Protein AF-0000000086183178 (afdb_homodimer)

Structure (mmCIF, N/CA/C/O backbone):
data_AF-0000000086183178-model_v1
#
loop_
_entity.id
_entity.type
_entity.pdbx_description
1 polymer 'Uncharacterized protein'
#
loop_
_atom_site.group_PDB
_atom_site.id
_atom_site.type_symbol
_atom_site.label_atom_id
_atom_site.label_alt_id
_atom_site.label_comp_id
_atom_site.label_asym_id
_atom_site.label_entity_id
_atom_site.label_seq_id
_atom_site.pdbx_PDB_ins_code
_atom_site.Cartn_x
_atom_site.Cartn_y
_atom_site.Cartn_z
_atom_site.occupancy
_atom_site.B_iso_or_equiv
_atom_site.auth_seq_id
_atom_site.auth_comp_id
_atom_site.auth_asym_id
_atom_site.auth_atom_id
_atom_site.pdbx_PDB_model_num
ATOM 1 N N . MET A 1 1 ? -7.801 39.969 11.367 1 54.12 1 MET A N 1
ATOM 2 C CA . MET A 1 1 ? -7.805 38.938 10.328 1 54.12 1 MET A CA 1
ATOM 3 C C . MET A 1 1 ? -7.383 37.594 10.891 1 54.12 1 MET A C 1
ATOM 5 O O . MET A 1 1 ? -6.551 37.5 11.797 1 54.12 1 MET A O 1
ATOM 9 N N . SER A 1 2 ? -8.133 36.469 10.703 1 76.56 2 SER A N 1
ATOM 10 C CA . SER A 1 2 ? -8.039 35.25 11.477 1 76.56 2 SER A CA 1
ATOM 11 C C . SER A 1 2 ? -6.77 34.469 11.133 1 76.56 2 SER A C 1
ATOM 13 O O . SER A 1 2 ? -6.254 34.562 10.023 1 76.56 2 SER A O 1
ATOM 15 N N . SER A 1 3 ? -5.996 33.969 12.078 1 89.44 3 SER A N 1
ATOM 16 C CA . SER A 1 3 ? -4.77 33.188 11.93 1 89.44 3 SER A CA 1
ATOM 17 C C . SER A 1 3 ? -5.043 31.844 11.234 1 89.44 3 SER A C 1
ATOM 19 O O . SER A 1 3 ? -6.184 31.391 11.195 1 89.44 3 SER A O 1
ATOM 21 N N . PHE A 1 4 ? -4.09 31.453 10.43 1 92.75 4 PHE A N 1
ATOM 22 C CA . PHE A 1 4 ? -4.102 30.125 9.828 1 92.75 4 PHE A CA 1
ATOM 23 C C . PHE A 1 4 ? -3.084 29.219 10.5 1 92.75 4 PHE A C 1
ATOM 25 O O . PHE A 1 4 ? -1.886 29.5 10.5 1 92.75 4 PHE A O 1
ATOM 32 N N . THR A 1 5 ? -3.555 28.078 11.102 1 95.81 5 THR A N 1
ATOM 33 C CA . THR A 1 5 ? -2.686 27.25 11.93 1 95.81 5 THR A CA 1
ATOM 34 C C . THR A 1 5 ? -2.422 25.906 11.266 1 95.81 5 THR A C 1
ATOM 36 O O . THR A 1 5 ? -3.359 25.188 10.906 1 95.81 5 THR A O 1
ATOM 39 N N . TYR A 1 6 ? -1.116 25.609 11.102 1 96.19 6 TYR A N 1
ATOM 40 C CA . TYR A 1 6 ? -0.66 24.328 10.578 1 96.19 6 TYR A CA 1
ATOM 41 C C . TYR A 1 6 ? -0.167 23.422 11.703 1 96.19 6 TYR A C 1
ATOM 43 O O . TYR A 1 6 ? 0.442 23.891 12.664 1 96.19 6 TYR A O 1
ATOM 51 N N . LEU A 1 7 ? -0.46 22.156 11.602 1 97.88 7 LEU A N 1
ATOM 52 C CA . LEU A 1 7 ? 0.25 21.141 12.375 1 97.88 7 LEU A CA 1
ATOM 53 C C . LEU A 1 7 ? 1.162 20.312 11.477 1 97.88 7 LEU A C 1
ATOM 55 O O . LEU A 1 7 ? 0.701 19.719 10.5 1 97.88 7 LEU A O 1
ATOM 59 N N . VAL A 1 8 ? 2.473 20.312 11.758 1 98.19 8 VAL A N 1
ATOM 60 C CA . VAL A 1 8 ? 3.465 19.547 11.023 1 98.19 8 VAL A CA 1
ATOM 61 C C . VAL A 1 8 ? 4.027 18.438 11.922 1 98.19 8 VAL A C 1
ATOM 63 O O . VAL A 1 8 ? 4.621 18.719 12.961 1 98.19 8 VAL A O 1
ATOM 66 N N . THR A 1 9 ? 3.826 17.203 11.547 1 98.5 9 THR A N 1
ATOM 67 C CA . THR A 1 9 ? 4.422 16.125 12.328 1 98.5 9 THR A CA 1
ATOM 68 C C . THR A 1 9 ? 5.863 15.875 11.883 1 98.5 9 THR A C 1
ATOM 70 O O . THR A 1 9 ? 6.207 16.094 10.719 1 98.5 9 THR A O 1
ATOM 73 N N . GLY A 1 10 ? 6.691 15.328 12.852 1 97.5 10 GLY A N 1
ATOM 74 C CA . GLY A 1 10 ? 8.094 15.094 12.523 1 97.5 10 GLY A CA 1
ATOM 75 C C . GLY A 1 10 ? 8.836 16.359 12.141 1 97.5 10 GLY A C 1
ATOM 76 O O . GLY A 1 10 ? 9.508 16.406 11.109 1 97.5 10 GLY A O 1
ATOM 77 N N . ALA A 1 11 ? 8.797 17.391 12.961 1 97.75 11 ALA A N 1
ATOM 78 C CA . ALA A 1 11 ? 9.227 18.719 12.562 1 97.75 11 ALA A CA 1
ATOM 79 C C . ALA A 1 11 ? 10.609 19.047 13.117 1 97.75 11 ALA A C 1
ATOM 81 O O . ALA A 1 11 ? 11.125 20.141 12.922 1 97.75 11 ALA A O 1
ATOM 82 N N . SER A 1 12 ? 11.305 18.109 13.75 1 96.31 12 SER A N 1
ATOM 83 C CA . SER A 1 12 ? 12.539 18.422 14.469 1 96.31 12 SER A CA 1
ATOM 84 C C . SER A 1 12 ? 13.719 18.578 13.516 1 96.31 12 SER A C 1
ATOM 86 O O . SER A 1 12 ? 14.734 19.172 13.867 1 96.31 12 SER A O 1
ATOM 88 N N . ARG A 1 13 ? 13.648 17.969 12.359 1 92.06 13 ARG A N 1
ATOM 89 C CA . ARG A 1 13 ? 14.734 18.016 11.391 1 92.06 13 ARG A CA 1
ATOM 90 C C . ARG A 1 13 ? 14.219 17.781 9.969 1 92.06 13 ARG A C 1
ATOM 92 O O . ARG A 1 13 ? 13.016 17.609 9.766 1 92.06 13 ARG A O 1
ATOM 99 N N . GLY A 1 14 ? 15.07 17.984 9.078 1 91.88 14 GLY A N 1
ATOM 100 C CA . GLY A 1 14 ? 14.781 17.609 7.707 1 91.88 14 GLY A CA 1
ATOM 101 C C . GLY A 1 14 ? 13.656 18.406 7.09 1 91.88 14 GLY A C 1
ATOM 102 O O . GLY A 1 14 ? 13.602 19.625 7.246 1 91.88 14 GLY A O 1
ATOM 103 N N . LEU A 1 15 ? 12.797 17.688 6.363 1 93.06 15 LEU A N 1
ATOM 104 C CA . LEU A 1 15 ? 11.695 18.312 5.637 1 93.06 15 LEU A CA 1
ATOM 105 C C . LEU A 1 15 ? 10.734 19 6.594 1 93.06 15 LEU A C 1
ATOM 107 O O . LEU A 1 15 ? 10.289 20.125 6.328 1 93.06 15 LEU A O 1
ATOM 111 N N . GLY A 1 16 ? 10.453 18.328 7.766 1 95.69 16 GLY A N 1
ATOM 112 C CA . GLY A 1 16 ? 9.516 18.906 8.719 1 95.69 16 GLY A CA 1
ATOM 113 C C . GLY A 1 16 ? 9.953 20.25 9.258 1 95.69 16 GLY A C 1
ATOM 114 O O . GLY A 1 16 ? 9.148 21.172 9.344 1 95.69 16 GLY A O 1
ATOM 115 N N . LEU A 1 17 ? 11.203 20.297 9.586 1 96.38 17 LEU A N 1
ATOM 116 C CA . LEU A 1 17 ? 11.758 21.562 10.031 1 96.38 17 LEU A CA 1
ATOM 117 C C . LEU A 1 17 ? 11.719 22.594 8.906 1 96.38 17 LEU A C 1
ATOM 119 O O . LEU A 1 17 ? 11.375 23.766 9.133 1 96.38 17 LEU A O 1
ATOM 123 N N . GLY A 1 18 ? 12.047 22.156 7.719 1 95.06 18 GLY A N 1
ATOM 124 C CA . GLY A 1 18 ? 11.984 23.016 6.555 1 95.06 18 GLY A CA 1
ATOM 125 C C . GLY A 1 18 ? 10.594 23.562 6.281 1 95.06 18 GLY A C 1
ATOM 126 O O . GLY A 1 18 ? 10.43 24.75 6.027 1 95.06 18 GLY A O 1
ATOM 127 N N . TYR A 1 19 ? 9.57 22.703 6.352 1 95.69 19 TYR A N 1
ATOM 128 C CA . TYR A 1 19 ? 8.195 23.141 6.172 1 95.69 19 TYR A CA 1
ATOM 129 C C . TYR A 1 19 ? 7.797 24.156 7.238 1 95.69 19 TYR A C 1
ATOM 131 O O . TYR A 1 19 ? 7.18 25.188 6.934 1 95.69 19 TYR A O 1
ATOM 139 N N . THR A 1 20 ? 8.164 23.828 8.453 1 98.06 20 THR A N 1
ATOM 140 C CA . THR A 1 20 ? 7.855 24.734 9.547 1 98.06 20 THR A CA 1
ATOM 141 C C . THR A 1 20 ? 8.445 26.125 9.289 1 98.06 20 THR A C 1
ATOM 143 O O . THR A 1 20 ? 7.742 27.125 9.383 1 98.06 20 THR A O 1
ATOM 146 N N . ARG A 1 21 ? 9.68 26.172 8.898 1 97.81 21 ARG A N 1
ATOM 147 C CA . ARG A 1 21 ? 10.375 27.422 8.625 1 97.81 21 ARG A CA 1
ATOM 148 C C . ARG A 1 21 ? 9.719 28.172 7.469 1 97.81 21 ARG A C 1
ATOM 150 O O . ARG A 1 21 ? 9.422 29.375 7.578 1 97.81 21 ARG A O 1
ATOM 157 N N . GLN A 1 22 ? 9.5 27.484 6.371 1 97.06 22 GLN A N 1
ATOM 158 C CA . GLN A 1 22 ? 8.945 28.109 5.176 1 97.06 22 GLN A CA 1
ATOM 159 C C . GLN A 1 22 ? 7.531 28.609 5.43 1 97.06 22 GLN A C 1
ATOM 161 O O . GLN A 1 22 ? 7.152 29.688 4.941 1 97.06 22 GLN A O 1
ATOM 166 N N . LEU A 1 23 ? 6.727 27.891 6.195 1 97.25 23 LEU A N 1
ATOM 167 C CA . LEU A 1 23 ? 5.363 28.297 6.504 1 97.25 23 LEU A CA 1
ATOM 168 C C . LEU A 1 23 ? 5.355 29.547 7.383 1 97.25 23 LEU A C 1
ATOM 170 O O . LEU A 1 23 ? 4.605 30.5 7.125 1 97.25 23 LEU A O 1
ATOM 174 N N . LEU A 1 24 ? 6.18 29.594 8.375 1 97.88 24 LEU A N 1
ATOM 175 C CA . LEU A 1 24 ? 6.27 30.781 9.234 1 97.88 24 LEU A CA 1
ATOM 176 C C . LEU A 1 24 ? 6.691 32 8.43 1 97.88 24 LEU A C 1
ATOM 178 O O . LEU A 1 24 ? 6.23 33.125 8.695 1 97.88 24 LEU A O 1
ATOM 182 N N . HIS A 1 25 ? 7.469 31.797 7.387 1 96.88 25 HIS A N 1
ATOM 183 C CA . HIS A 1 25 ? 7.969 32.906 6.562 1 96.88 25 HIS A CA 1
ATOM 184 C C . HIS A 1 25 ? 6.93 33.344 5.535 1 96.88 25 HIS A C 1
ATOM 186 O O . HIS A 1 25 ? 7.023 34.406 4.973 1 96.88 25 HIS A O 1
ATOM 192 N N . SER A 1 26 ? 6.004 32.5 5.312 1 95.81 26 SER A N 1
ATOM 193 C CA . SER A 1 26 ? 5.043 32.75 4.25 1 95.81 26 SER A CA 1
ATOM 194 C C . SER A 1 26 ? 4.078 33.875 4.633 1 95.81 26 SER A C 1
ATOM 196 O O . SER A 1 26 ? 3.393 34.438 3.775 1 95.81 26 SER A O 1
ATOM 198 N N . GLY A 1 27 ? 3.936 34.156 5.953 1 95 27 GLY A N 1
ATOM 199 C CA . GLY A 1 27 ? 3.053 35.25 6.387 1 95 27 GLY A CA 1
ATOM 200 C C . GLY A 1 27 ? 3.045 35.438 7.891 1 95 27 GLY A C 1
ATOM 201 O O . GLY A 1 27 ? 3.219 34.469 8.648 1 95 27 GLY A O 1
ATOM 202 N N . ASP A 1 28 ? 2.59 36.625 8.328 1 93.25 28 ASP A N 1
ATOM 203 C CA . ASP A 1 28 ? 2.635 37 9.742 1 93.25 28 ASP A CA 1
ATOM 204 C C . ASP A 1 28 ? 1.465 36.375 10.508 1 93.25 28 ASP A C 1
ATOM 206 O O . ASP A 1 28 ? 1.49 36.312 11.734 1 93.25 28 ASP A O 1
ATOM 210 N N . ARG A 1 29 ? 0.507 35.969 9.828 1 92.88 29 ARG A N 1
ATOM 211 C CA . ARG A 1 29 ? -0.675 35.438 10.484 1 92.88 29 ARG A CA 1
ATOM 212 C C . ARG A 1 29 ? -0.635 33.906 10.5 1 92.88 29 ARG A C 1
ATOM 214 O O . ARG A 1 29 ? -1.576 33.25 10.961 1 92.88 29 ARG A O 1
ATOM 221 N N . VAL A 1 30 ? 0.461 33.375 9.977 1 95.25 30 VAL A N 1
ATOM 222 C CA . VAL A 1 30 ? 0.621 31.938 9.945 1 95.25 30 VAL A CA 1
ATOM 223 C C . VAL A 1 30 ? 1.17 31.438 11.281 1 95.25 30 VAL A C 1
ATOM 225 O O . VAL A 1 30 ? 2.115 32.031 11.82 1 95.25 30 VAL A O 1
ATOM 228 N N . ARG A 1 31 ? 0.531 30.406 11.812 1 96.94 31 ARG A N 1
ATOM 229 C CA . ARG A 1 31 ? 0.972 29.734 13.023 1 96.94 31 ARG A CA 1
ATOM 230 C C . ARG A 1 31 ? 1.241 28.25 12.766 1 96.94 31 ARG A C 1
ATOM 232 O O . ARG A 1 31 ? 0.589 27.641 11.914 1 96.94 31 ARG A O 1
ATOM 239 N N . VAL A 1 32 ? 2.256 27.734 13.508 1 98.12 32 VAL A N 1
ATOM 240 C CA . VAL A 1 32 ? 2.625 26.344 13.281 1 98.12 32 VAL A CA 1
ATOM 241 C C . VAL A 1 32 ? 2.713 25.609 14.617 1 98.12 32 VAL A C 1
ATOM 243 O O . VAL A 1 32 ? 3.326 26.109 15.57 1 98.12 32 VAL A O 1
ATOM 246 N N . VAL A 1 33 ? 1.974 24.531 14.711 1 98.44 33 VAL A N 1
ATOM 247 C CA . VAL A 1 33 ? 2.225 23.516 15.719 1 98.44 33 VAL A CA 1
ATOM 248 C C . VAL A 1 33 ? 3.205 22.484 15.18 1 98.44 33 VAL A C 1
ATOM 250 O O . VAL A 1 33 ? 2.896 21.766 14.219 1 98.44 33 VAL A O 1
ATOM 253 N N . ALA A 1 34 ? 4.398 22.422 15.789 1 98.81 34 ALA A N 1
ATOM 254 C CA . ALA A 1 34 ? 5.453 21.516 15.328 1 98.81 34 ALA A CA 1
ATOM 255 C C . ALA A 1 34 ? 5.559 20.297 16.234 1 98.81 34 ALA A C 1
ATOM 257 O O . ALA A 1 34 ? 6.008 20.391 17.375 1 98.81 34 ALA A O 1
ATOM 258 N N . GLY A 1 35 ? 5.156 19.109 15.703 1 98.69 35 GLY A N 1
ATOM 259 C CA . GLY A 1 35 ? 5.234 17.875 16.469 1 98.69 35 GLY A CA 1
ATOM 260 C C . GLY A 1 35 ? 6.613 17.25 16.438 1 98.69 35 GLY A C 1
ATOM 261 O O . GLY A 1 35 ? 7.215 17.094 15.375 1 98.69 35 GLY A O 1
ATOM 262 N N . ALA A 1 36 ? 7.105 16.875 17.547 1 98.12 36 ALA A N 1
ATOM 263 C CA . ALA A 1 36 ? 8.391 16.203 17.703 1 98.12 36 ALA A CA 1
ATOM 264 C C . ALA A 1 36 ? 8.336 15.164 18.828 1 98.12 36 ALA A C 1
ATOM 266 O O . ALA A 1 36 ? 7.699 15.391 19.859 1 98.12 36 ALA A O 1
ATOM 267 N N . ARG A 1 37 ? 9.047 14.062 18.641 1 96.5 37 ARG A N 1
ATOM 268 C CA . ARG A 1 37 ? 9.055 13 19.656 1 96.5 37 ARG A CA 1
ATOM 269 C C . ARG A 1 37 ? 9.734 13.469 20.938 1 96.5 37 ARG A C 1
ATOM 271 O O . ARG A 1 37 ? 9.297 13.133 22.031 1 96.5 37 ARG A O 1
ATOM 278 N N . ASN A 1 38 ? 10.781 14.203 20.641 1 96.25 38 ASN A N 1
ATOM 279 C CA . ASN A 1 38 ? 11.57 14.727 21.75 1 96.25 38 ASN A CA 1
ATOM 280 C C . ASN A 1 38 ? 11.82 16.219 21.609 1 96.25 38 ASN A C 1
ATOM 282 O O . ASN A 1 38 ? 12.898 16.641 21.203 1 96.25 38 ASN A O 1
ATOM 286 N N . PRO A 1 39 ? 10.891 17.016 22.094 1 96.75 39 PRO A N 1
ATOM 287 C CA . PRO A 1 39 ? 11 18.469 21.938 1 96.75 39 PRO A CA 1
ATOM 288 C C . PRO A 1 39 ? 12.281 19.031 22.547 1 96.75 39 PRO A C 1
ATOM 290 O O . PRO A 1 39 ? 12.906 19.922 21.969 1 96.75 39 PRO A O 1
ATOM 293 N N . SER A 1 40 ? 12.703 18.5 23.656 1 94.88 40 SER A N 1
ATOM 294 C CA . SER A 1 40 ? 13.844 19.047 24.391 1 94.88 40 SER A CA 1
ATOM 295 C C . SER A 1 40 ? 15.141 18.859 23.609 1 94.88 40 SER A C 1
ATOM 297 O O . SER A 1 40 ? 16.094 19.641 23.781 1 94.88 40 SER A O 1
ATOM 299 N N . SER A 1 41 ? 15.172 17.906 22.688 1 94.88 41 SER A N 1
ATOM 300 C CA . SER A 1 41 ? 16.391 17.625 21.938 1 94.88 41 SER A CA 1
ATOM 301 C C . SER A 1 41 ? 16.312 18.203 20.516 1 94.88 41 SER A C 1
ATOM 303 O O . SER A 1 41 ? 17.203 17.969 19.703 1 94.88 41 SER A O 1
ATOM 305 N N . ALA A 1 42 ? 15.25 18.938 20.281 1 96.69 42 ALA A N 1
ATOM 306 C CA . ALA A 1 42 ? 15.078 19.531 18.953 1 96.69 42 ALA A CA 1
ATOM 307 C C . ALA A 1 42 ? 15.656 20.953 18.922 1 96.69 42 ALA A C 1
ATOM 309 O O . ALA A 1 42 ? 14.914 21.922 18.781 1 96.69 42 ALA A O 1
ATOM 310 N N . ASP A 1 43 ? 16.938 21.047 18.828 1 96.94 43 ASP A N 1
ATOM 311 C CA . ASP A 1 43 ? 17.641 22.312 19 1 96.94 43 ASP A CA 1
ATOM 312 C C . ASP A 1 43 ? 17.266 23.297 17.906 1 96.94 43 ASP A C 1
ATOM 314 O O . ASP A 1 43 ? 17 24.469 18.172 1 96.94 43 ASP A O 1
ATOM 318 N N . ASP A 1 44 ? 17.266 22.844 16.703 1 97.06 44 ASP A N 1
ATOM 319 C CA . ASP A 1 44 ? 16.953 23.719 15.578 1 97.06 44 ASP A CA 1
ATOM 320 C C . ASP A 1 44 ? 15.516 24.234 15.664 1 97.06 44 ASP A C 1
ATOM 322 O O . ASP A 1 44 ? 15.242 25.391 15.336 1 97.06 44 ASP A O 1
ATOM 326 N N . LEU A 1 45 ? 14.656 23.406 16.125 1 97.5 45 LEU A N 1
ATOM 327 C CA . LEU A 1 45 ? 13.258 23.781 16.281 1 97.5 45 LEU A CA 1
ATOM 328 C C . LEU A 1 45 ? 13.086 24.781 17.422 1 97.5 45 LEU A C 1
ATOM 330 O O . LEU A 1 45 ? 12.32 25.734 17.312 1 97.5 45 LEU A O 1
ATOM 334 N N . GLN A 1 46 ? 13.812 24.594 18.469 1 97.88 46 GLN A N 1
ATOM 335 C CA . GLN A 1 46 ? 13.789 25.531 19.594 1 97.88 46 GLN A CA 1
ATOM 336 C C . GLN A 1 46 ? 14.328 26.906 19.172 1 97.88 46 GLN A C 1
ATOM 338 O O . GLN A 1 46 ? 13.781 27.938 19.547 1 97.88 46 GLN A O 1
ATOM 343 N N . ALA A 1 47 ? 15.367 26.891 18.406 1 98 47 ALA A N 1
ATOM 344 C CA . ALA A 1 47 ? 15.914 28.141 17.891 1 98 47 ALA A CA 1
ATOM 345 C C . ALA A 1 47 ? 14.906 28.859 17 1 98 47 ALA A C 1
ATOM 347 O O . ALA A 1 47 ? 14.758 30.078 17.078 1 98 47 ALA A O 1
ATOM 348 N N . LEU A 1 48 ? 14.258 28.094 16.172 1 98 48 LEU A N 1
ATOM 349 C CA . LEU A 1 48 ? 13.234 28.672 15.305 1 98 48 LEU A CA 1
ATOM 350 C C . LEU A 1 48 ? 12.102 29.281 16.125 1 98 48 LEU A C 1
ATOM 352 O O . LEU A 1 48 ? 11.562 30.328 15.758 1 98 48 LEU A O 1
ATOM 356 N N . ARG A 1 49 ? 11.727 28.625 17.203 1 97.88 49 ARG A N 1
ATOM 357 C CA . ARG A 1 49 ? 10.68 29.141 18.078 1 97.88 49 ARG A CA 1
ATOM 358 C C . ARG A 1 49 ? 11.078 30.484 18.688 1 97.88 49 ARG A C 1
ATOM 360 O O . ARG A 1 49 ? 10.258 31.391 18.781 1 97.88 49 ARG A O 1
ATOM 367 N N . LYS A 1 50 ? 12.312 30.562 19.062 1 97.56 50 LYS A N 1
ATOM 368 C CA . LYS A 1 50 ? 12.812 31.828 19.609 1 97.56 50 LYS A CA 1
ATOM 369 C C . LYS A 1 50 ? 12.734 32.938 18.578 1 97.56 50 LYS A C 1
ATOM 371 O O . LYS A 1 50 ? 12.414 34.094 18.906 1 97.56 50 LYS A O 1
ATOM 376 N N . GLU A 1 51 ? 12.984 32.656 17.391 1 97.38 51 GLU A N 1
ATOM 377 C CA . GLU A 1 51 ? 12.961 33.625 16.297 1 97.38 51 GLU A CA 1
ATOM 378 C C . GLU A 1 51 ? 11.531 34.031 15.938 1 97.38 51 GLU A C 1
ATOM 380 O O . GLU A 1 51 ? 11.242 35.188 15.766 1 97.38 51 GLU A O 1
ATOM 385 N N . ALA A 1 52 ? 10.617 33.094 15.82 1 96.81 52 ALA A N 1
ATOM 386 C CA . ALA A 1 52 ? 9.25 33.312 15.336 1 96.81 52 ALA A CA 1
ATOM 387 C C . ALA A 1 52 ? 8.359 33.844 16.453 1 96.81 52 ALA A C 1
ATOM 389 O O . ALA A 1 52 ? 7.395 34.562 16.188 1 96.81 52 ALA A O 1
ATOM 390 N N . GLY A 1 53 ? 8.656 33.375 17.719 1 96.62 53 GLY A N 1
ATOM 391 C CA . GLY A 1 53 ? 7.828 33.75 18.844 1 96.62 53 GLY A CA 1
ATOM 392 C C . GLY A 1 53 ? 6.898 32.625 19.281 1 96.62 53 GLY A C 1
ATOM 393 O O . GLY A 1 53 ? 6.41 31.859 18.453 1 96.62 53 GLY A O 1
ATOM 394 N N . ASP A 1 54 ? 6.57 32.625 20.562 1 94.88 54 ASP A N 1
ATOM 395 C CA . ASP A 1 54 ? 5.754 31.562 21.172 1 94.88 54 ASP A CA 1
ATOM 396 C C . ASP A 1 54 ? 4.309 31.641 20.672 1 94.88 54 ASP A C 1
ATOM 398 O O . ASP A 1 54 ? 3.562 30.672 20.781 1 94.88 54 ASP A O 1
ATOM 402 N N . ASP A 1 55 ? 3.961 32.719 20.188 1 94.06 55 ASP A N 1
ATOM 403 C CA . ASP A 1 55 ? 2.59 32.906 19.719 1 94.06 55 ASP A CA 1
ATOM 404 C C . ASP A 1 55 ? 2.402 32.312 18.328 1 94.06 55 ASP A C 1
ATOM 406 O O . ASP A 1 55 ? 1.273 32.094 17.875 1 94.06 55 ASP A O 1
ATOM 410 N N . ARG A 1 56 ? 3.51 32.062 17.609 1 96.75 56 ARG A N 1
ATOM 411 C CA . ARG A 1 56 ? 3.395 31.625 16.234 1 96.75 56 ARG A CA 1
ATOM 412 C C . ARG A 1 56 ? 3.893 30.203 16.062 1 96.75 56 ARG A C 1
ATOM 414 O O . ARG A 1 56 ? 3.539 29.516 15.102 1 96.75 56 ARG A O 1
ATOM 421 N N . LEU A 1 57 ? 4.75 29.766 16.969 1 98.19 57 LEU A N 1
ATOM 422 C CA . LEU A 1 57 ? 5.281 28.406 16.891 1 98.19 57 LEU A CA 1
ATOM 423 C C . LEU A 1 57 ? 5.125 27.688 18.234 1 98.19 57 LEU A C 1
ATOM 425 O O . LEU A 1 57 ? 5.68 28.125 19.25 1 98.19 57 LEU A O 1
ATOM 429 N N . TYR A 1 58 ? 4.363 26.625 18.25 1 97.88 58 TYR A N 1
ATOM 430 C CA . TYR A 1 58 ? 4.199 25.75 19.406 1 97.88 58 TYR A CA 1
ATOM 431 C C . TYR A 1 58 ? 4.848 24.391 19.156 1 97.88 58 TYR A C 1
ATOM 433 O O . TYR A 1 58 ? 4.562 23.734 18.156 1 97.88 58 TYR A O 1
ATOM 441 N N . ILE A 1 59 ? 5.762 23.984 20 1 98.62 59 ILE A N 1
ATOM 442 C CA . ILE A 1 59 ? 6.395 22.688 19.875 1 98.62 59 ILE A CA 1
ATOM 443 C C . ILE A 1 59 ? 5.621 21.656 20.703 1 98.62 59 ILE A C 1
ATOM 445 O O . ILE A 1 59 ? 5.539 21.766 21.922 1 98.62 59 ILE A O 1
ATOM 449 N N . LEU A 1 60 ? 5.07 20.672 20.047 1 98.56 60 LEU A N 1
ATOM 450 C CA . LEU A 1 60 ? 4.164 19.688 20.609 1 98.56 60 LEU A CA 1
ATOM 451 C C . LEU A 1 60 ? 4.84 18.328 20.703 1 98.56 60 LEU A C 1
ATOM 453 O O . LEU A 1 60 ? 5.391 17.828 19.719 1 98.56 60 LEU A O 1
ATOM 457 N N . LYS A 1 61 ? 4.875 17.688 21.906 1 98.56 61 LYS A N 1
ATOM 458 C CA . LYS A 1 61 ? 5.363 16.328 22.016 1 98.56 61 LYS A CA 1
ATOM 459 C C . LYS A 1 61 ? 4.418 15.344 21.328 1 98.56 61 LYS A C 1
ATOM 461 O O . LYS A 1 61 ? 3.246 15.242 21.703 1 98.56 61 LYS A O 1
ATOM 466 N N . LEU A 1 62 ? 4.969 14.648 20.344 1 98.75 62 LEU A N 1
ATOM 467 C CA . LEU A 1 62 ? 4.117 13.797 19.516 1 98.75 62 LEU A CA 1
ATOM 468 C C . LEU A 1 62 ? 4.91 12.633 18.938 1 98.75 62 LEU A C 1
ATOM 470 O O . LEU A 1 62 ? 5.859 12.844 18.172 1 98.75 62 LEU A O 1
ATOM 474 N N . ASP A 1 63 ? 4.582 11.422 19.359 1 98.69 63 ASP A N 1
ATOM 475 C CA . ASP A 1 63 ? 5.016 10.195 18.703 1 98.69 63 ASP A CA 1
ATOM 476 C C . ASP A 1 63 ? 3.881 9.578 17.891 1 98.69 63 ASP A C 1
ATOM 478 O O . ASP A 1 63 ? 2.969 8.961 18.453 1 98.69 63 ASP A O 1
ATOM 482 N N . VAL A 1 64 ? 4.023 9.68 16.562 1 98.62 64 VAL A N 1
ATOM 483 C CA . VAL A 1 64 ? 2.906 9.336 15.688 1 98.62 64 VAL A CA 1
ATOM 484 C C . VAL A 1 64 ? 2.652 7.832 15.742 1 98.62 64 VAL A C 1
ATOM 486 O O . VAL A 1 64 ? 1.574 7.363 15.367 1 98.62 64 VAL A O 1
ATOM 489 N N . GLU A 1 65 ? 3.631 7 16.172 1 98.25 65 GLU A N 1
ATOM 490 C CA . GLU A 1 65 ? 3.496 5.547 16.188 1 98.25 65 GLU A CA 1
ATOM 491 C C . GLU A 1 65 ? 2.734 5.078 17.422 1 98.25 65 GLU A C 1
ATOM 493 O O . GLU A 1 65 ? 2.312 3.922 17.5 1 98.25 65 GLU A O 1
ATOM 498 N N . ASN A 1 66 ? 2.633 5.965 18.375 1 98.31 66 ASN A N 1
ATOM 499 C CA . ASN A 1 66 ? 2.029 5.617 19.656 1 98.31 66 ASN A CA 1
ATOM 500 C C . ASN A 1 66 ? 0.672 6.285 19.844 1 98.31 66 ASN A C 1
ATOM 502 O O . ASN A 1 66 ? 0.599 7.484 20.125 1 98.31 66 ASN A O 1
ATOM 506 N N . PRO A 1 67 ? -0.367 5.5 19.766 1 97.56 67 PRO A N 1
ATOM 507 C CA . PRO A 1 67 ? -1.709 6.082 19.844 1 97.56 67 PRO A CA 1
ATOM 508 C C . PRO A 1 67 ? -1.935 6.852 21.156 1 97.56 67 PRO A C 1
ATOM 510 O O . PRO A 1 67 ? -2.645 7.859 21.156 1 97.56 67 PRO A O 1
ATOM 513 N N . GLU A 1 68 ? -1.36 6.43 22.188 1 98 68 GLU A N 1
ATOM 514 C CA . GLU A 1 68 ? -1.509 7.133 23.453 1 98 68 GLU A CA 1
ATOM 515 C C . GLU A 1 68 ? -0.807 8.484 23.422 1 98 68 GLU A C 1
ATOM 517 O O . GLU A 1 68 ? -1.325 9.477 23.953 1 98 68 GLU A O 1
ATOM 522 N N . SER A 1 69 ? 0.356 8.461 22.859 1 98.38 69 SER A N 1
ATOM 523 C CA . SER A 1 69 ? 1.066 9.719 22.672 1 98.38 69 SER A CA 1
ATOM 524 C C . SER A 1 69 ? 0.259 10.688 21.828 1 98.38 69 SER A C 1
ATOM 526 O O . SER A 1 69 ? 0.186 11.883 22.125 1 98.38 69 SER A O 1
ATOM 528 N N . VAL A 1 70 ? -0.355 10.234 20.812 1 98.69 70 VAL A N 1
ATOM 529 C CA . VAL A 1 70 ? -1.146 11.062 19.906 1 98.69 70 VAL A CA 1
ATOM 530 C C . VAL A 1 70 ? -2.348 11.641 20.656 1 98.69 70 VAL A C 1
ATOM 532 O O . VAL A 1 70 ? -2.631 12.836 20.562 1 98.69 70 VAL A O 1
ATOM 535 N N . ALA A 1 71 ? -3.01 10.805 21.406 1 98.25 71 ALA A N 1
ATOM 536 C CA . ALA A 1 71 ? -4.152 11.266 22.172 1 98.25 71 ALA A CA 1
ATOM 537 C C . ALA A 1 71 ? -3.734 12.328 23.188 1 98.25 71 ALA A C 1
ATOM 539 O O . ALA A 1 71 ? -4.426 13.328 23.375 1 98.25 71 ALA A O 1
ATOM 540 N N . ALA A 1 72 ? -2.645 12.109 23.828 1 98.56 72 ALA A N 1
ATOM 541 C CA . ALA A 1 72 ? -2.115 13.062 24.797 1 98.56 72 ALA A CA 1
ATOM 542 C C . ALA A 1 72 ? -1.758 14.383 24.109 1 98.56 72 ALA A C 1
ATOM 544 O O . ALA A 1 72 ? -1.926 15.461 24.703 1 98.56 72 ALA A O 1
ATOM 545 N N . ALA A 1 73 ? -1.258 14.312 22.938 1 98.69 73 ALA A N 1
ATOM 546 C CA . ALA A 1 73 ? -0.881 15.508 22.172 1 98.69 73 ALA A CA 1
ATOM 547 C C . ALA A 1 73 ? -2.102 16.375 21.875 1 98.69 73 ALA A C 1
ATOM 549 O O . ALA A 1 73 ? -2.033 17.594 21.938 1 98.69 73 ALA A O 1
ATOM 550 N N . VAL A 1 74 ? -3.186 15.742 21.5 1 97.94 74 VAL A N 1
ATOM 551 C CA . VAL A 1 74 ? -4.422 16.469 21.25 1 97.94 74 VAL A CA 1
ATOM 552 C C . VAL A 1 74 ? -4.832 17.25 22.5 1 97.94 74 VAL A C 1
ATOM 554 O O . VAL A 1 74 ? -5.102 18.453 22.438 1 97.94 74 VAL A O 1
ATOM 557 N N . LYS A 1 75 ? -4.809 16.562 23.578 1 97.5 75 LYS A N 1
ATOM 558 C CA . LYS A 1 75 ? -5.199 17.172 24.844 1 97.5 75 LYS A CA 1
ATOM 559 C C . LYS A 1 75 ? -4.254 18.312 25.219 1 97.5 75 LYS A C 1
ATOM 561 O O . LYS A 1 75 ? -4.695 19.375 25.656 1 97.5 75 LYS A O 1
ATOM 566 N N . GLU A 1 76 ? -3.031 18.062 25.047 1 97.69 76 GLU A N 1
ATOM 567 C CA . GLU A 1 76 ? -2.037 19.078 25.344 1 97.69 76 GLU A CA 1
ATOM 568 C C . GLU A 1 76 ? -2.256 20.328 24.5 1 97.69 76 GLU A C 1
ATOM 570 O O . GLU A 1 76 ? -2.221 21.453 25.031 1 97.69 76 GLU A O 1
ATOM 575 N N . LEU A 1 77 ? -2.461 20.156 23.25 1 97.44 77 LEU A N 1
ATOM 576 C CA . LEU A 1 77 ? -2.646 21.297 22.359 1 97.44 77 LEU A CA 1
ATOM 577 C C . LEU A 1 77 ? -3.891 22.094 22.734 1 97.44 77 LEU A C 1
ATOM 579 O O . LEU A 1 77 ? -3.852 23.328 22.797 1 97.44 77 LEU A O 1
ATOM 583 N N . GLU A 1 78 ? -4.938 21.406 23 1 95 78 GLU A N 1
ATOM 584 C CA . GLU A 1 78 ? -6.172 22.062 23.422 1 95 78 GLU A CA 1
ATOM 585 C C . GLU A 1 78 ? -5.973 22.844 24.719 1 95 78 GLU A C 1
ATOM 587 O O . GLU A 1 78 ? -6.473 23.969 24.844 1 95 78 GLU A O 1
ATOM 592 N N . ALA A 1 79 ? -5.211 22.297 25.594 1 95.38 79 ALA A N 1
ATOM 593 C CA . ALA A 1 79 ? -5.02 22.891 26.906 1 95.38 79 ALA A CA 1
ATOM 594 C C . ALA A 1 79 ? -4.008 24.031 26.859 1 95.38 79 ALA A C 1
ATOM 596 O O . ALA A 1 79 ? -3.963 24.875 27.75 1 95.38 79 ALA A O 1
ATOM 597 N N . SER A 1 80 ? -3.189 24.047 25.844 1 94.88 80 SER A N 1
ATOM 598 C CA . SER A 1 80 ? -2.076 25 25.766 1 94.88 80 SER A CA 1
ATOM 599 C C . SER A 1 80 ? -2.572 26.422 25.516 1 94.88 80 SER A C 1
ATOM 601 O O . SER A 1 80 ? -1.84 27.375 25.75 1 94.88 80 SER A O 1
ATOM 603 N N . GLY A 1 81 ? -3.797 26.594 24.953 1 93.44 81 GLY A N 1
ATOM 604 C CA . GLY A 1 81 ? -4.32 27.906 24.578 1 93.44 81 GLY A CA 1
ATOM 605 C C . GLY A 1 81 ? -3.814 28.391 23.234 1 93.44 81 GLY A C 1
ATOM 606 O O . GLY A 1 81 ? -4.223 29.453 22.75 1 93.44 81 GLY A O 1
ATOM 607 N N . PHE A 1 82 ? -2.959 27.625 22.656 1 94.75 82 PHE A N 1
ATOM 608 C CA . PHE A 1 82 ? -2.385 28.031 21.375 1 94.75 82 PHE A CA 1
ATOM 609 C C . PHE A 1 82 ? -3.469 28.156 20.312 1 94.75 82 PHE A C 1
ATOM 611 O O . PHE A 1 82 ? -3.357 28.969 19.406 1 94.75 82 PHE A O 1
ATOM 618 N N . LEU A 1 83 ? -4.531 27.391 20.484 1 91.44 83 LEU A N 1
ATOM 619 C CA . LEU A 1 83 ? -5.602 27.391 19.484 1 91.44 83 LEU A CA 1
ATOM 620 C C . LEU A 1 83 ? -6.699 28.375 19.859 1 91.44 83 LEU A C 1
ATOM 622 O O . LEU A 1 83 ? -7.758 28.406 19.234 1 91.44 83 LEU A O 1
ATOM 626 N N . LYS A 1 84 ? -6.559 29.109 20.859 1 83.38 84 LYS A N 1
ATOM 627 C CA . LYS A 1 84 ? -7.574 30.062 21.297 1 83.38 84 LYS A CA 1
ATOM 628 C C . LYS A 1 84 ? -7.867 31.094 20.219 1 83.38 84 LYS A C 1
ATOM 630 O O . LYS A 1 84 ? -9 31.547 20.078 1 83.38 84 LYS A O 1
ATOM 635 N N . ASN A 1 85 ? -6.852 31.453 19.531 1 73.5 85 ASN A N 1
ATOM 636 C CA . ASN A 1 85 ? -7.035 32.469 18.5 1 73.5 85 ASN A CA 1
ATOM 637 C C . ASN A 1 85 ? -7.461 31.859 17.172 1 73.5 85 ASN A C 1
ATOM 639 O O . ASN A 1 85 ? -7.559 32.562 16.156 1 73.5 85 ASN A O 1
ATOM 643 N N . GLY A 1 86 ? -7.648 30.609 17.141 1 74.38 86 GLY A N 1
ATOM 644 C CA . GLY A 1 86 ? -8.109 29.969 15.914 1 74.38 86 GLY A CA 1
ATOM 645 C C . GLY A 1 86 ? -7.918 28.469 15.914 1 74.38 86 GLY A C 1
ATOM 646 O O . GLY A 1 86 ? -7 27.953 16.562 1 74.38 86 GLY A O 1
ATOM 647 N N . PRO A 1 87 ? -8.789 27.828 15.25 1 84 87 PRO A N 1
ATOM 648 C CA . PRO A 1 87 ? -8.742 26.375 15.188 1 84 87 PRO A CA 1
ATOM 649 C C . PRO A 1 87 ? -7.617 25.859 14.297 1 84 87 PRO A C 1
ATOM 651 O O . PRO A 1 87 ? -6.914 26.641 13.664 1 84 87 PRO A O 1
ATOM 654 N N . LEU A 1 88 ? -7.266 24.641 14.398 1 93.44 88 LEU A N 1
ATOM 655 C CA . LEU A 1 88 ? -6.359 23.969 13.469 1 93.44 88 LEU A CA 1
ATOM 656 C C . LEU A 1 88 ? -6.926 23.984 12.055 1 93.44 88 LEU A C 1
ATOM 658 O O . LEU A 1 88 ? -8.094 23.641 11.844 1 93.44 88 LEU A O 1
ATOM 662 N N . ASP A 1 89 ? -6.059 24.422 11.094 1 91.94 89 ASP A N 1
ATOM 663 C CA . ASP A 1 89 ? -6.578 24.625 9.742 1 91.94 89 ASP A CA 1
ATOM 664 C C . ASP A 1 89 ? -6.008 23.594 8.773 1 91.94 89 ASP A C 1
ATOM 666 O O . ASP A 1 89 ? -6.621 23.297 7.746 1 91.94 89 ASP A O 1
ATOM 670 N N . CYS A 1 90 ? -4.824 23.109 9.094 1 93.25 90 CYS A N 1
ATOM 671 C CA . CYS A 1 90 ? -4.145 22.234 8.156 1 93.25 90 CYS A CA 1
ATOM 672 C C . CYS A 1 90 ? -3.27 21.219 8.891 1 93.25 90 CYS A C 1
ATOM 674 O O . CYS A 1 90 ? -2.586 21.578 9.859 1 93.25 90 CYS A O 1
ATOM 676 N N . LEU A 1 91 ? -3.396 20.016 8.5 1 95.44 91 LEU A N 1
ATOM 677 C CA . LEU A 1 91 ? -2.541 18.953 9 1 95.44 91 LEU A CA 1
ATOM 678 C C . LEU A 1 91 ? -1.57 18.469 7.918 1 95.44 91 LEU A C 1
ATOM 680 O O . LEU A 1 91 ? -1.99 18.078 6.832 1 95.44 91 LEU A O 1
ATOM 684 N N . ILE A 1 92 ? -0.271 18.594 8.211 1 95.81 92 ILE A N 1
ATOM 685 C CA . ILE A 1 92 ? 0.774 18.078 7.336 1 95.81 92 ILE A CA 1
ATOM 686 C C . ILE A 1 92 ? 1.426 16.859 7.973 1 95.81 92 ILE A C 1
ATOM 688 O O . ILE A 1 92 ? 2.268 16.984 8.867 1 95.81 92 ILE A O 1
ATOM 692 N N . ASN A 1 93 ? 1.012 15.711 7.512 1 96.62 93 ASN A N 1
ATOM 693 C CA . ASN A 1 93 ? 1.62 14.453 7.941 1 96.62 93 ASN A CA 1
ATOM 694 C C . ASN A 1 93 ? 2.979 14.234 7.281 1 96.62 93 ASN A C 1
ATOM 696 O O . ASN A 1 93 ? 3.064 13.602 6.227 1 96.62 93 ASN A O 1
ATOM 700 N N . ASN A 1 94 ? 3.975 14.656 8 1 95.69 94 ASN A N 1
ATOM 701 C CA . ASN A 1 94 ? 5.328 14.633 7.449 1 95.69 94 ASN A CA 1
ATOM 702 C C . ASN A 1 94 ? 6.168 13.523 8.086 1 95.69 94 ASN A C 1
ATOM 704 O O . ASN A 1 94 ? 7.078 12.992 7.449 1 95.69 94 ASN A O 1
ATOM 708 N N . ALA A 1 95 ? 5.871 13.211 9.359 1 95.88 95 ALA A N 1
ATOM 709 C CA . ALA A 1 95 ? 6.656 12.164 10.0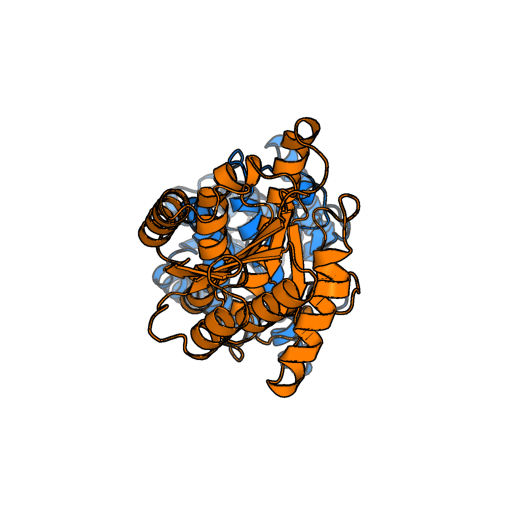23 1 95.88 95 ALA A CA 1
ATOM 710 C C . ALA A 1 95 ? 6.734 10.914 9.156 1 95.88 95 ALA A C 1
ATOM 712 O O . ALA A 1 95 ? 5.719 10.43 8.648 1 95.88 95 ALA A O 1
ATOM 713 N N . GLY A 1 96 ? 7.902 10.445 8.953 1 94.44 96 GLY A N 1
ATOM 714 C CA . GLY A 1 96 ? 8.102 9.266 8.125 1 94.44 96 GLY A CA 1
ATOM 715 C C . GLY A 1 96 ? 9.5 8.688 8.242 1 94.44 96 GLY A C 1
ATOM 716 O O . GLY A 1 96 ? 10.398 9.32 8.805 1 94.44 96 GLY A O 1
ATOM 717 N N . VAL A 1 97 ? 9.656 7.488 7.777 1 94.44 97 VAL A N 1
ATOM 718 C CA . VAL A 1 97 ? 10.945 6.805 7.746 1 94.44 97 VAL A CA 1
ATOM 719 C C . VAL A 1 97 ? 11.156 6.148 6.383 1 94.44 97 VAL A C 1
ATOM 721 O O . VAL A 1 97 ? 10.195 5.934 5.641 1 94.44 97 VAL A O 1
ATOM 724 N N . ALA A 1 98 ? 12.328 6.02 6.02 1 92.06 98 ALA A N 1
ATOM 725 C CA . ALA A 1 98 ? 12.742 5.223 4.867 1 92.06 98 ALA A CA 1
ATOM 726 C C . ALA A 1 98 ? 13.758 4.156 5.273 1 92.06 98 ALA A C 1
ATOM 728 O O . ALA A 1 98 ? 14.93 4.461 5.504 1 92.06 98 ALA A O 1
ATOM 729 N N . ARG A 1 99 ? 13.297 2.975 5.395 1 91.5 99 ARG A N 1
ATOM 730 C CA . ARG A 1 99 ? 14.156 1.867 5.805 1 91.5 99 ARG A CA 1
ATOM 731 C C . ARG A 1 99 ? 14.242 0.806 4.711 1 91.5 99 ARG A C 1
ATOM 733 O O . ARG A 1 99 ? 13.289 0.618 3.947 1 91.5 99 ARG A O 1
ATOM 740 N N . GLY A 1 100 ? 15.391 0.114 4.617 1 82.44 100 GLY A N 1
ATOM 741 C CA . GLY A 1 100 ? 15.555 -1.032 3.734 1 82.44 100 GLY A CA 1
ATOM 742 C C . GLY A 1 100 ? 15.633 -0.649 2.268 1 82.44 100 GLY A C 1
ATOM 743 O O . GLY A 1 100 ? 14.977 -1.267 1.424 1 82.44 100 GLY A O 1
ATOM 744 N N . HIS A 1 101 ? 16.453 0.302 1.886 1 76.06 101 HIS A N 1
ATOM 745 C CA . HIS A 1 101 ? 16.516 0.881 0.549 1 76.06 101 HIS A CA 1
ATOM 746 C C . HIS A 1 101 ? 17.094 -0.11 -0.456 1 76.06 101 HIS A C 1
ATOM 748 O O . HIS A 1 101 ? 16.797 -0.029 -1.651 1 76.06 101 HIS A O 1
ATOM 754 N N . PHE A 1 102 ? 17.719 -1.079 0.045 1 79.69 102 PHE A N 1
ATOM 755 C CA . PHE A 1 102 ? 18.453 -1.896 -0.917 1 79.69 102 PHE A CA 1
ATOM 756 C C . PHE A 1 102 ? 17.922 -3.324 -0.93 1 79.69 102 PHE A C 1
ATOM 758 O O . PHE A 1 102 ? 18.438 -4.18 -1.651 1 79.69 102 PHE A O 1
ATOM 765 N N . ASP A 1 103 ? 16.875 -3.559 -0.287 1 84.38 103 ASP A N 1
ATOM 766 C CA . ASP A 1 103 ? 16.344 -4.914 -0.293 1 84.38 103 ASP A CA 1
ATOM 767 C C . ASP A 1 103 ? 15.68 -5.238 -1.633 1 84.38 103 ASP A C 1
ATOM 769 O O . ASP A 1 103 ? 14.969 -4.402 -2.199 1 84.38 103 ASP A O 1
ATOM 773 N N . SER A 1 104 ? 16.078 -6.402 -2.186 1 89.88 104 SER A N 1
ATOM 774 C CA . SER A 1 104 ? 15.406 -6.875 -3.396 1 89.88 104 SER A CA 1
ATOM 775 C C . SER A 1 104 ? 13.984 -7.328 -3.104 1 89.88 104 SER A C 1
ATOM 777 O O . SER A 1 104 ? 13.695 -7.82 -2.01 1 89.88 104 SER A O 1
ATOM 779 N N . PRO A 1 105 ? 13.078 -7.156 -4.125 1 94.06 105 PRO A N 1
ATOM 780 C CA . PRO A 1 105 ? 11.672 -7.508 -3.924 1 94.06 105 PRO A CA 1
ATOM 781 C C . PRO A 1 105 ? 11.484 -8.953 -3.469 1 94.06 105 PRO A C 1
ATOM 783 O O . PRO A 1 105 ? 10.742 -9.219 -2.518 1 94.06 105 PRO A O 1
ATOM 786 N N . SER A 1 106 ? 12.227 -9.844 -4.039 1 93.25 106 SER A N 1
ATOM 787 C CA . SER A 1 106 ? 12.047 -11.258 -3.717 1 93.25 106 SER A CA 1
ATOM 788 C C . SER A 1 106 ? 12.578 -11.578 -2.322 1 93.25 106 SER A C 1
ATOM 790 O O . SER A 1 106 ? 12.266 -12.625 -1.762 1 93.25 106 SER A O 1
ATOM 792 N N . GLN A 1 107 ? 13.336 -10.633 -1.75 1 93.19 107 GLN A N 1
ATOM 793 C CA . GLN A 1 107 ? 13.938 -10.867 -0.44 1 93.19 107 GLN A CA 1
ATOM 794 C C . GLN A 1 107 ? 13.328 -9.953 0.615 1 93.19 107 GLN A C 1
ATOM 796 O O . GLN A 1 107 ? 13.711 -10 1.784 1 93.19 107 GLN A O 1
ATOM 801 N N . THR A 1 108 ? 12.492 -9.133 0.196 1 95.94 108 THR A N 1
ATOM 802 C CA . THR A 1 108 ? 11.812 -8.25 1.145 1 95.94 108 THR A CA 1
ATOM 803 C C . THR A 1 108 ? 10.922 -9.055 2.086 1 95.94 108 THR A C 1
ATOM 805 O O . THR A 1 108 ? 10.164 -9.922 1.642 1 95.94 108 THR A O 1
ATOM 808 N N . THR A 1 109 ? 11.031 -8.805 3.4 1 95.38 109 THR A N 1
ATOM 809 C CA . THR A 1 109 ? 10.281 -9.555 4.398 1 95.38 109 THR A CA 1
ATOM 810 C C . THR A 1 109 ? 9.109 -8.734 4.926 1 95.38 109 THR A C 1
ATOM 812 O O . THR A 1 109 ? 9.117 -7.5 4.844 1 95.38 109 THR A O 1
ATOM 815 N N . PRO A 1 110 ? 8.117 -9.445 5.488 1 96.75 110 PRO A N 1
ATOM 816 C CA . PRO A 1 110 ? 7.023 -8.727 6.141 1 96.75 110 PRO A CA 1
ATOM 817 C C . PRO A 1 110 ? 7.508 -7.754 7.215 1 96.75 110 PRO A C 1
ATOM 819 O O . PRO A 1 110 ? 6.961 -6.656 7.355 1 96.75 110 PRO A O 1
ATOM 822 N N . LYS A 1 111 ? 8.5 -8.133 7.914 1 96.44 111 LYS A N 1
ATOM 823 C CA . LYS A 1 111 ? 9.047 -7.27 8.961 1 96.44 111 LYS A CA 1
ATOM 824 C C . LYS A 1 111 ? 9.578 -5.965 8.375 1 96.44 111 LYS A C 1
ATOM 826 O O . LYS A 1 111 ? 9.344 -4.891 8.922 1 96.44 111 LYS A O 1
ATOM 831 N N . GLN A 1 112 ? 10.305 -6.051 7.293 1 96.94 112 GLN A N 1
ATOM 832 C CA . GLN A 1 112 ? 10.844 -4.863 6.641 1 96.94 112 GLN A CA 1
ATOM 833 C C . GLN A 1 112 ? 9.734 -3.936 6.164 1 96.94 112 GLN A C 1
ATOM 835 O O . GLN A 1 112 ? 9.852 -2.713 6.254 1 96.94 112 GLN A O 1
ATOM 840 N N . VAL A 1 113 ? 8.664 -4.516 5.66 1 98.06 113 VAL A N 1
ATOM 841 C CA . VAL A 1 113 ? 7.516 -3.727 5.23 1 98.06 113 VAL A CA 1
ATOM 842 C C . VAL A 1 113 ? 6.883 -3.035 6.434 1 98.06 113 VAL A C 1
ATOM 844 O O . VAL A 1 113 ? 6.613 -1.833 6.398 1 98.06 113 VAL A O 1
ATOM 847 N N . MET A 1 114 ? 6.77 -3.771 7.523 1 97.94 114 MET A N 1
ATOM 848 C CA . MET A 1 114 ? 6.141 -3.242 8.727 1 97.94 114 MET A CA 1
ATOM 849 C C . MET A 1 114 ? 6.977 -2.115 9.328 1 97.94 114 MET A C 1
ATOM 851 O O . MET A 1 114 ? 6.43 -1.158 9.883 1 97.94 114 MET A O 1
ATOM 855 N N . ASP A 1 115 ? 8.258 -2.25 9.211 1 97.25 115 ASP A N 1
ATOM 856 C CA . ASP A 1 115 ? 9.164 -1.229 9.727 1 97.25 115 ASP A CA 1
ATOM 857 C C . ASP A 1 115 ? 8.891 0.127 9.086 1 97.25 115 ASP A C 1
ATOM 859 O O . ASP A 1 115 ? 9.148 1.17 9.688 1 97.25 115 ASP A O 1
ATOM 863 N N . ASN A 1 116 ? 8.383 0.144 7.898 1 97.81 116 ASN A N 1
ATOM 864 C CA . ASN A 1 116 ? 8.039 1.384 7.215 1 97.81 116 ASN A CA 1
ATOM 865 C C . ASN A 1 116 ? 6.578 1.761 7.441 1 97.81 116 ASN A C 1
ATOM 867 O O . ASN A 1 116 ? 6.27 2.918 7.73 1 97.81 116 ASN A O 1
ATOM 871 N N . LEU A 1 117 ? 5.668 0.777 7.383 1 98.56 117 LEU A N 1
ATOM 872 C CA . LEU A 1 117 ? 4.234 1.011 7.488 1 98.56 117 LEU A CA 1
ATOM 873 C C . LEU A 1 117 ? 3.881 1.631 8.836 1 98.56 117 LEU A C 1
ATOM 875 O O . LEU A 1 117 ? 2.979 2.467 8.922 1 98.56 117 LEU A O 1
ATOM 879 N N . THR A 1 118 ? 4.578 1.238 9.828 1 98.56 118 THR A N 1
ATOM 880 C CA . THR A 1 118 ? 4.27 1.642 11.195 1 98.56 118 THR A CA 1
ATOM 881 C C . THR A 1 118 ? 4.273 3.162 11.328 1 98.56 118 THR A C 1
ATOM 883 O O . THR A 1 118 ? 3.369 3.742 11.93 1 98.56 118 THR A O 1
ATOM 886 N N . THR A 1 119 ? 5.195 3.77 10.727 1 98.12 119 THR A N 1
ATOM 887 C CA . THR A 1 119 ? 5.277 5.227 10.789 1 98.12 119 THR A CA 1
ATOM 888 C C . THR A 1 119 ? 4.555 5.859 9.609 1 98.12 119 THR A C 1
ATOM 890 O O . THR A 1 119 ? 3.691 6.723 9.789 1 98.12 119 THR A O 1
ATOM 893 N N . ASN A 1 120 ? 4.816 5.359 8.406 1 97.44 120 ASN A N 1
ATOM 894 C CA . ASN A 1 120 ? 4.453 6.051 7.176 1 97.44 120 ASN A CA 1
ATOM 895 C C . ASN A 1 120 ? 2.953 5.965 6.906 1 97.44 120 ASN A C 1
ATOM 897 O O . ASN A 1 120 ? 2.396 6.805 6.195 1 97.44 120 ASN A O 1
ATOM 901 N N . LEU A 1 121 ? 2.352 4.953 7.434 1 98.38 121 LEU A N 1
ATOM 902 C CA . LEU A 1 121 ? 0.914 4.809 7.234 1 98.38 121 LEU A CA 1
ATOM 903 C C . LEU A 1 121 ? 0.174 4.84 8.57 1 98.38 121 LEU A C 1
ATOM 905 O O . LEU A 1 121 ? -0.694 5.691 8.781 1 98.38 121 LEU A O 1
ATOM 909 N N . PHE A 1 122 ? 0.565 3.971 9.453 1 98.69 122 PHE A N 1
ATOM 910 C CA . PHE A 1 122 ? -0.184 3.85 10.695 1 98.69 122 PHE A CA 1
ATOM 911 C C . PHE A 1 122 ? -0.017 5.102 11.555 1 98.69 122 PHE A C 1
ATOM 913 O O . PHE A 1 122 ? -0.956 5.527 12.227 1 98.69 122 PHE A O 1
ATOM 920 N N . GLY A 1 123 ? 1.183 5.664 11.547 1 98.5 123 GLY A N 1
ATOM 921 C CA . GLY A 1 123 ? 1.354 6.953 12.195 1 98.5 123 GLY A CA 1
ATOM 922 C C . GLY A 1 123 ? 0.43 8.023 11.656 1 98.5 123 GLY A C 1
ATOM 923 O O . GLY A 1 123 ? -0.166 8.789 12.422 1 98.5 123 GLY A O 1
ATOM 924 N N . VAL A 1 124 ? 0.284 8.094 10.344 1 97.25 124 VAL A N 1
ATOM 925 C CA . VAL A 1 124 ? -0.583 9.062 9.68 1 97.25 124 VAL A CA 1
ATOM 926 C C . VAL A 1 124 ? -2.037 8.805 10.07 1 97.25 124 VAL A C 1
ATOM 928 O O . VAL A 1 124 ? -2.779 9.75 10.367 1 97.25 124 VAL A O 1
ATOM 931 N N . MET A 1 125 ? -2.422 7.555 10.078 1 97.31 125 MET A N 1
ATOM 932 C CA . MET A 1 125 ? -3.787 7.199 10.453 1 97.31 125 MET A CA 1
ATOM 933 C C . MET A 1 125 ? -4.082 7.625 11.891 1 97.31 125 MET A C 1
ATOM 935 O O . MET A 1 125 ? -5.141 8.188 12.172 1 97.31 125 MET A O 1
ATOM 939 N N . ASN A 1 126 ? -3.156 7.359 12.797 1 98.06 126 ASN A N 1
ATOM 940 C CA . ASN A 1 126 ? -3.305 7.738 14.195 1 98.06 126 ASN A CA 1
ATOM 941 C C . ASN A 1 126 ? -3.514 9.242 14.352 1 98.06 126 ASN A C 1
ATOM 943 O O . ASN A 1 126 ? -4.453 9.68 15.016 1 98.06 126 ASN A O 1
ATOM 947 N N . VAL A 1 127 ? -2.703 9.984 13.695 1 98 127 VAL A N 1
ATOM 948 C CA . VAL A 1 127 ? -2.707 11.43 13.844 1 98 127 VAL A CA 1
ATOM 949 C C . VAL A 1 127 ? -3.953 12.016 13.18 1 98 127 VAL A C 1
ATOM 951 O O . VAL A 1 127 ? -4.633 12.867 13.758 1 98 127 VAL A O 1
ATOM 954 N N . THR A 1 128 ? -4.203 11.562 11.961 1 95.88 128 THR A N 1
ATOM 955 C CA . THR A 1 128 ? -5.348 12.086 11.219 1 95.88 128 THR A CA 1
ATOM 956 C C . THR A 1 128 ? -6.645 11.859 11.984 1 95.88 128 THR A C 1
ATOM 958 O O . THR A 1 128 ? -7.43 12.789 12.18 1 95.88 128 THR A O 1
ATOM 961 N N . SER A 1 129 ? -6.832 10.617 12.453 1 95.25 129 SER A N 1
ATOM 962 C CA . SER A 1 129 ? -8.055 10.305 13.188 1 95.25 129 SER A CA 1
ATOM 963 C C . SER A 1 129 ? -8.172 11.141 14.453 1 95.25 129 SER A C 1
ATOM 965 O O . SER A 1 129 ? -9.25 11.672 14.758 1 95.25 129 SER A O 1
ATOM 967 N N . ALA A 1 130 ? -7.137 11.367 15.172 1 97 130 ALA A N 1
ATOM 968 C CA . ALA A 1 130 ? -7.152 12.031 16.469 1 97 130 ALA A CA 1
ATOM 969 C C . ALA A 1 130 ? -7.352 13.539 16.312 1 97 130 ALA A C 1
ATOM 971 O O . ALA A 1 130 ? -8.008 14.18 17.141 1 97 130 ALA A O 1
ATOM 972 N N . PHE A 1 131 ? -6.809 14.148 15.258 1 96 131 PHE A N 1
ATOM 973 C CA . PHE A 1 131 ? -6.809 15.602 15.141 1 96 131 PHE A CA 1
ATOM 974 C C . PHE A 1 131 ? -7.945 16.062 14.234 1 96 131 PHE A C 1
ATOM 976 O O . PHE A 1 131 ? -8.203 17.266 14.133 1 96 131 PHE A O 1
ATOM 983 N N . LEU A 1 132 ? -8.609 15.125 13.602 1 92.75 132 LEU A N 1
ATOM 984 C CA . LEU A 1 132 ? -9.656 15.461 12.648 1 92.75 132 LEU A CA 1
ATOM 985 C C . LEU A 1 132 ? -10.734 16.312 13.297 1 92.75 132 LEU A C 1
ATOM 987 O O . LEU A 1 132 ? -11.188 17.312 12.711 1 92.75 132 LEU A O 1
ATOM 991 N N . PRO A 1 133 ? -11.148 16.016 14.523 1 91.75 133 PRO A N 1
ATOM 992 C CA . PRO A 1 133 ? -12.156 16.875 15.141 1 91.75 133 PRO A CA 1
ATOM 993 C C . PRO A 1 133 ? -11.688 18.328 15.281 1 91.75 133 PRO A C 1
ATOM 995 O O . PRO A 1 133 ? -12.484 19.25 15.117 1 91.75 133 PRO A O 1
ATOM 998 N N . LEU A 1 134 ? -10.438 18.547 15.586 1 92.31 134 LEU A N 1
ATOM 999 C CA . LEU A 1 134 ? -9.898 19.891 15.68 1 92.31 134 LEU A CA 1
ATOM 1000 C C . LEU A 1 134 ? -9.836 20.547 14.305 1 92.31 134 LEU A C 1
ATOM 1002 O O . LEU A 1 134 ? -10.109 21.75 14.164 1 92.31 134 LEU A O 1
ATOM 1006 N N . LEU A 1 135 ? -9.484 19.781 13.344 1 91.06 135 LEU A N 1
ATOM 1007 C CA . LEU A 1 135 ? -9.375 20.281 11.977 1 91.06 135 LEU A CA 1
ATOM 1008 C C . LEU A 1 135 ? -10.742 20.688 11.445 1 91.06 135 LEU A C 1
ATOM 1010 O O . LEU A 1 135 ? -10.859 21.688 10.719 1 91.06 135 LEU A O 1
ATOM 1014 N N . LYS A 1 136 ? -11.734 19.938 11.773 1 86.88 136 LYS A N 1
ATOM 1015 C CA . LYS A 1 136 ? -13.094 20.188 11.305 1 86.88 136 LYS A CA 1
ATOM 1016 C C . LYS A 1 136 ? -13.625 21.516 11.836 1 86.88 136 LYS A C 1
ATOM 1018 O O . LYS A 1 136 ? -14.539 22.109 11.25 1 86.88 136 LYS A O 1
ATOM 1023 N N . LYS A 1 137 ? -13.039 21.984 12.875 1 85.25 137 LYS A N 1
ATOM 1024 C CA . LYS A 1 137 ? -13.43 23.266 13.453 1 85.25 137 LYS A CA 1
ATOM 1025 C C . LYS A 1 137 ? -12.742 24.422 12.734 1 85.25 137 LYS A C 1
ATOM 1027 O O . LYS A 1 137 ? -13.141 25.578 12.875 1 85.25 137 LYS A O 1
ATOM 1032 N N . GLY A 1 138 ? -11.719 24.062 11.977 1 82.25 138 GLY A N 1
ATOM 1033 C CA . GLY A 1 138 ? -10.945 25.078 11.281 1 82.25 138 GLY A CA 1
ATOM 1034 C C . GLY A 1 138 ? -11.586 25.531 9.984 1 82.25 138 GLY A C 1
ATOM 1035 O O . GLY A 1 138 ? -12.555 24.938 9.523 1 82.25 138 GLY A O 1
ATOM 1036 N N . LYS A 1 139 ? -11.039 26.625 9.469 1 77.19 139 LYS A N 1
ATOM 1037 C CA . LYS A 1 139 ? -11.547 27.156 8.203 1 77.19 139 LYS A CA 1
ATOM 1038 C C . LYS A 1 139 ? -10.852 26.5 7.016 1 77.19 139 LYS A C 1
ATOM 1040 O O . LYS A 1 139 ? -11.453 26.328 5.953 1 77.19 139 LYS A O 1
ATOM 1045 N N . GLY A 1 140 ? -9.609 26.125 7.168 1 78.25 140 GLY A N 1
ATOM 1046 C CA . GLY A 1 140 ? -8.844 25.547 6.078 1 78.25 140 GLY A CA 1
ATOM 1047 C C . GLY A 1 140 ? -9.219 24.109 5.789 1 78.25 140 GLY A C 1
ATOM 1048 O O . GLY A 1 140 ? -9.531 23.75 4.652 1 78.25 140 GLY A O 1
ATOM 1049 N N . LYS A 1 141 ? -9.18 23.281 6.82 1 84.81 141 LYS A N 1
ATOM 1050 C CA . LYS A 1 141 ? -9.547 21.859 6.789 1 84.81 141 LYS A CA 1
ATOM 1051 C C . LYS A 1 141 ? -8.742 21.109 5.734 1 84.81 141 LYS A C 1
ATOM 1053 O O . LYS A 1 141 ? -9.312 20.391 4.906 1 84.81 141 LYS A O 1
ATOM 1058 N N . GLN A 1 142 ? -7.438 21.328 5.738 1 89.38 142 GLN A N 1
ATOM 1059 C CA . GLN A 1 142 ? -6.527 20.703 4.781 1 89.38 142 GLN A CA 1
ATOM 1060 C C . GLN A 1 142 ? -5.684 19.625 5.445 1 89.38 142 GLN A C 1
ATOM 1062 O O . GLN A 1 142 ? -5.289 19.75 6.605 1 89.38 142 GLN A O 1
ATOM 1067 N N . ILE A 1 143 ? -5.504 18.578 4.699 1 92.69 143 ILE A N 1
ATOM 1068 C CA . ILE A 1 143 ? -4.59 17.531 5.121 1 92.69 143 ILE A CA 1
ATOM 1069 C C . ILE A 1 143 ? -3.611 17.219 3.994 1 92.69 143 ILE A C 1
ATOM 1071 O O . ILE A 1 143 ? -4.016 17.031 2.844 1 92.69 143 ILE A O 1
ATOM 1075 N N . PHE A 1 144 ? -2.365 17.25 4.305 1 92.69 144 PHE A N 1
ATOM 1076 C CA . PHE A 1 144 ? -1.327 16.812 3.381 1 92.69 144 PHE A CA 1
ATOM 1077 C C . PHE A 1 144 ? -0.617 15.578 3.92 1 92.69 144 PHE A C 1
ATOM 1079 O O . PHE A 1 144 ? -0.272 15.516 5.102 1 92.69 144 PHE A O 1
ATOM 1086 N N . GLY A 1 145 ? -0.486 14.586 3.115 1 93.25 145 GLY A N 1
ATOM 1087 C CA . GLY A 1 145 ? 0.408 13.469 3.381 1 93.25 145 GLY A CA 1
ATOM 1088 C C . GLY A 1 145 ? 1.698 13.531 2.584 1 93.25 145 GLY A C 1
ATOM 1089 O O . GLY A 1 145 ? 1.67 13.633 1.355 1 93.25 145 GLY A O 1
ATOM 1090 N N . ILE A 1 146 ? 2.781 13.492 3.262 1 92.88 146 ILE A N 1
ATOM 1091 C CA . ILE A 1 146 ? 4.066 13.547 2.574 1 92.88 146 ILE A CA 1
ATOM 1092 C C . ILE A 1 146 ? 4.457 12.156 2.088 1 92.88 146 ILE A C 1
ATOM 1094 O O . ILE A 1 146 ? 4.863 11.305 2.883 1 92.88 146 ILE A O 1
ATOM 1098 N N . SER A 1 147 ? 4.355 12.016 0.823 1 92.69 147 SER A N 1
ATOM 1099 C CA . SER A 1 147 ? 4.711 10.766 0.157 1 92.69 147 SER A CA 1
ATOM 1100 C C . SER A 1 147 ? 6.086 10.859 -0.5 1 92.69 147 SER A C 1
ATOM 1102 O O . SER A 1 147 ? 7.004 11.469 0.057 1 92.69 147 SER A O 1
ATOM 1104 N N . SER A 1 148 ? 6.344 10.094 -1.466 1 89.19 148 SER A N 1
ATOM 1105 C CA . SER A 1 148 ? 7.582 10.008 -2.229 1 89.19 148 SER A CA 1
ATOM 1106 C C . SER A 1 148 ? 7.32 9.578 -3.668 1 89.19 148 SER A C 1
ATOM 1108 O O . SER A 1 148 ? 6.266 9.016 -3.971 1 89.19 148 SER A O 1
ATOM 1110 N N . THR A 1 149 ? 8.297 9.938 -4.496 1 89.12 149 THR A N 1
ATOM 1111 C CA . THR A 1 149 ? 8.242 9.367 -5.836 1 89.12 149 THR A CA 1
ATOM 1112 C C . THR A 1 149 ? 8.203 7.84 -5.77 1 89.12 149 THR A C 1
ATOM 1114 O O . THR A 1 149 ? 7.691 7.188 -6.68 1 89.12 149 THR A O 1
ATOM 1117 N N . CYS A 1 150 ? 8.609 7.316 -4.703 1 91.38 150 CYS A N 1
ATOM 1118 C CA . CYS A 1 150 ? 8.586 5.875 -4.469 1 91.38 150 CYS A CA 1
ATOM 1119 C C . CYS A 1 150 ? 7.152 5.371 -4.301 1 91.38 150 CYS A C 1
ATOM 1121 O O . CYS A 1 150 ? 6.898 4.168 -4.383 1 91.38 150 CYS A O 1
ATOM 1123 N N . GLY A 1 151 ? 6.223 6.258 -4.051 1 93.31 151 GLY A N 1
ATOM 1124 C CA . GLY A 1 151 ? 4.828 5.871 -3.889 1 93.31 151 GLY A CA 1
ATOM 1125 C C . GLY A 1 151 ? 4.062 5.836 -5.199 1 93.31 151 GLY A C 1
ATOM 1126 O O . GLY A 1 151 ? 2.846 5.652 -5.207 1 93.31 151 GLY A O 1
ATOM 1127 N N . SER A 1 152 ? 4.785 6.086 -6.316 1 93.12 152 SER A N 1
ATOM 1128 C CA . SER A 1 152 ? 4.199 6.047 -7.652 1 93.12 152 SER A CA 1
ATOM 1129 C C . SER A 1 152 ? 4.496 4.723 -8.352 1 93.12 152 SER A C 1
ATOM 1131 O O . SER A 1 152 ? 5.633 4.473 -8.75 1 93.12 152 SER A O 1
ATOM 1133 N N . ILE A 1 153 ? 3.467 3.875 -8.523 1 94.25 153 ILE A N 1
ATOM 1134 C CA . ILE A 1 153 ? 3.674 2.598 -9.188 1 94.25 153 ILE A CA 1
ATOM 1135 C C . ILE A 1 153 ? 4.059 2.836 -10.648 1 94.25 153 ILE A C 1
ATOM 1137 O O . ILE A 1 153 ? 4.926 2.146 -11.188 1 94.25 153 ILE A O 1
ATOM 1141 N N . GLY A 1 154 ? 3.395 3.822 -11.203 1 92.19 154 GLY A N 1
ATOM 1142 C CA . GLY A 1 154 ? 3.615 4.121 -12.609 1 92.19 154 GLY A CA 1
ATOM 1143 C C . GLY A 1 154 ? 4.777 5.07 -12.844 1 92.19 154 GLY A C 1
ATOM 1144 O O . GLY A 1 154 ? 5.027 5.488 -13.977 1 92.19 154 GLY A O 1
ATOM 1145 N N . GLY A 1 155 ? 5.453 5.438 -11.82 1 89.38 155 GLY A N 1
ATOM 1146 C CA . GLY A 1 155 ? 6.57 6.359 -11.93 1 89.38 155 GLY A CA 1
ATOM 1147 C C . GLY A 1 155 ? 7.918 5.664 -11.984 1 89.38 155 GLY A C 1
ATOM 1148 O O . GLY A 1 155 ? 7.984 4.438 -12.109 1 89.38 155 GLY A O 1
ATOM 1149 N N . PRO A 1 156 ? 8.945 6.434 -11.883 1 83.5 156 PRO A N 1
ATOM 1150 C CA . PRO A 1 156 ? 10.289 5.895 -12.102 1 83.5 156 PRO A CA 1
ATOM 1151 C C . PRO A 1 156 ? 10.664 4.801 -11.102 1 83.5 156 PRO A C 1
ATOM 1153 O O . PRO A 1 156 ? 11.344 3.838 -11.461 1 83.5 156 PRO A O 1
ATOM 1156 N N . PHE A 1 157 ? 10.195 4.918 -9.914 1 85.06 157 PHE A N 1
ATOM 1157 C CA . PHE A 1 157 ? 10.602 3.939 -8.914 1 85.06 157 PHE A CA 1
ATOM 1158 C C . PHE A 1 157 ? 9.773 2.666 -9.031 1 85.06 157 PHE A C 1
ATOM 1160 O O . PHE A 1 157 ? 10.125 1.635 -8.453 1 85.06 157 PHE A O 1
ATOM 1167 N N . GLY A 1 158 ? 8.711 2.799 -9.734 1 86 158 GLY A N 1
ATOM 1168 C CA . GLY A 1 158 ? 8.023 1.572 -10.102 1 86 158 GLY A CA 1
ATOM 1169 C C . GLY A 1 158 ? 8.742 0.792 -11.188 1 86 158 GLY A C 1
ATOM 1170 O O . GLY A 1 158 ? 8.445 -0.384 -11.414 1 86 158 GLY A O 1
ATOM 1171 N N . GLU A 1 159 ? 9.703 1.382 -11.742 1 89.38 159 GLU A N 1
ATOM 1172 C CA . GLU A 1 159 ? 10.406 0.792 -12.883 1 89.38 159 GLU A CA 1
ATOM 1173 C C . GLU A 1 159 ? 11.742 0.19 -12.453 1 89.38 159 GLU A C 1
ATOM 1175 O O . GLU A 1 159 ? 12.578 -0.131 -13.297 1 89.38 159 GLU A O 1
ATOM 1180 N N . ASN A 1 160 ? 11.984 0.137 -11.188 1 88.94 160 ASN A N 1
ATOM 1181 C CA . ASN A 1 160 ? 13.188 -0.515 -10.68 1 88.94 160 ASN A CA 1
ATOM 1182 C C . ASN A 1 160 ? 12.898 -1.334 -9.422 1 88.94 160 ASN A C 1
ATOM 1184 O O . ASN A 1 160 ? 11.852 -1.162 -8.797 1 88.94 160 ASN A O 1
ATOM 1188 N N . PRO A 1 161 ? 13.766 -2.242 -9.07 1 92 161 PRO A N 1
ATOM 1189 C CA . PRO A 1 161 ? 13.477 -3.16 -7.961 1 92 161 PRO A CA 1
ATOM 1190 C C . PRO A 1 161 ? 13.977 -2.637 -6.617 1 92 161 PRO A C 1
ATOM 1192 O O . PRO A 1 161 ? 14.094 -3.402 -5.656 1 92 161 PRO A O 1
ATOM 1195 N N . LEU A 1 162 ? 14.25 -1.386 -6.5 1 90.56 162 LEU A N 1
ATOM 1196 C CA . LEU A 1 162 ? 14.859 -0.861 -5.281 1 90.56 162 LEU A CA 1
ATOM 1197 C C . LEU A 1 162 ? 13.797 -0.339 -4.32 1 90.56 162 LEU A C 1
ATOM 1199 O O . LEU A 1 162 ? 12.75 0.148 -4.754 1 90.56 162 LEU A O 1
ATOM 1203 N N . GLY A 1 163 ? 14.031 -0.441 -3.029 1 93.31 163 GLY A N 1
ATOM 1204 C CA . GLY A 1 163 ? 13.234 0.209 -2.002 1 93.31 163 GLY A CA 1
ATOM 1205 C C . GLY A 1 163 ? 11.828 -0.345 -1.898 1 93.31 163 GLY A C 1
ATOM 1206 O O . GLY A 1 163 ? 10.867 0.412 -1.748 1 93.31 163 GLY A O 1
ATOM 1207 N N . THR A 1 164 ? 11.719 -1.645 -2.016 1 95.94 164 THR A N 1
ATOM 1208 C CA . THR A 1 164 ? 10.414 -2.287 -2.129 1 95.94 164 THR A CA 1
ATOM 1209 C C . THR A 1 164 ? 9.555 -1.997 -0.897 1 95.94 164 THR A C 1
ATOM 1211 O O . THR A 1 164 ? 8.414 -1.544 -1.019 1 95.94 164 THR A O 1
ATOM 1214 N N . ALA A 1 165 ? 10.133 -2.201 0.279 1 97.06 165 ALA A N 1
ATOM 1215 C CA . ALA A 1 165 ? 9.375 -2.023 1.512 1 97.06 165 ALA A CA 1
ATOM 1216 C C . ALA A 1 165 ? 8.938 -0.571 1.684 1 97.06 165 ALA A C 1
ATOM 1218 O O . ALA A 1 165 ? 7.793 -0.297 2.049 1 97.06 165 ALA A O 1
ATOM 1219 N N . TYR A 1 166 ? 9.812 0.354 1.388 1 95.75 166 TYR A N 1
ATOM 1220 C CA . TYR A 1 166 ? 9.508 1.778 1.472 1 95.75 166 TYR A CA 1
ATOM 1221 C C . TYR A 1 166 ? 8.453 2.174 0.449 1 95.75 166 TYR A C 1
ATOM 1223 O O . TYR A 1 166 ? 7.488 2.873 0.778 1 95.75 166 TYR A O 1
ATOM 1231 N N . CYS A 1 167 ? 8.586 1.697 -0.802 1 95.69 167 CYS A N 1
ATOM 1232 C CA . CYS A 1 167 ? 7.629 1.988 -1.861 1 95.69 167 CYS A CA 1
ATOM 1233 C C . CYS A 1 167 ? 6.234 1.498 -1.486 1 95.69 167 CYS A C 1
ATOM 1235 O O . CYS A 1 167 ? 5.246 2.199 -1.707 1 95.69 167 CYS A O 1
ATOM 1237 N N . ILE A 1 168 ? 6.191 0.334 -0.884 1 97.31 168 ILE A N 1
ATOM 1238 C CA . ILE A 1 168 ? 4.914 -0.225 -0.452 1 97.31 168 ILE A CA 1
ATOM 1239 C C . ILE A 1 168 ? 4.273 0.692 0.587 1 97.31 168 ILE A C 1
ATOM 1241 O O . ILE A 1 168 ? 3.074 0.97 0.524 1 97.31 168 ILE A O 1
ATOM 1245 N N . SER A 1 169 ? 5.016 1.193 1.499 1 97.38 169 SER A N 1
ATOM 1246 C CA . SER A 1 169 ? 4.469 2.057 2.543 1 97.38 169 SER A CA 1
ATOM 1247 C C . SER A 1 169 ? 3.93 3.357 1.959 1 97.38 169 SER A C 1
ATOM 1249 O O . SER A 1 169 ? 2.895 3.859 2.4 1 97.38 169 SER A O 1
ATOM 1251 N N . LYS A 1 170 ? 4.617 3.863 0.983 1 95.62 170 LYS A N 1
ATOM 1252 C CA . LYS A 1 170 ? 4.227 5.164 0.446 1 95.62 170 LYS A CA 1
ATOM 1253 C C . LYS A 1 170 ? 3.041 5.031 -0.507 1 95.62 170 LYS A C 1
ATOM 1255 O O . LYS A 1 170 ? 2.197 5.926 -0.586 1 95.62 170 LYS A O 1
ATOM 1260 N N . VAL A 1 171 ? 2.959 3.92 -1.21 1 96.44 171 VAL A N 1
ATOM 1261 C CA . VAL A 1 171 ? 1.771 3.744 -2.041 1 96.44 171 VAL A CA 1
ATOM 1262 C C . VAL A 1 171 ? 0.553 3.5 -1.154 1 96.44 171 VAL A C 1
ATOM 1264 O O . VAL A 1 171 ? -0.556 3.932 -1.479 1 96.44 171 VAL A O 1
ATOM 1267 N N . ALA A 1 172 ? 0.75 2.789 -0.079 1 97.75 172 ALA A N 1
ATOM 1268 C CA . ALA A 1 172 ? -0.321 2.605 0.898 1 97.75 172 ALA A CA 1
ATOM 1269 C C . ALA A 1 172 ? -0.814 3.947 1.43 1 97.75 172 ALA A C 1
ATOM 1271 O O . ALA A 1 172 ? -2.021 4.172 1.541 1 97.75 172 ALA A O 1
ATOM 1272 N N . LEU A 1 173 ? 0.094 4.812 1.703 1 96.31 173 LEU A N 1
ATOM 1273 C CA . LEU A 1 173 ? -0.25 6.16 2.146 1 96.31 173 LEU A CA 1
ATOM 1274 C C . LEU A 1 173 ? -1.072 6.887 1.088 1 96.31 173 LEU A C 1
ATOM 1276 O O . LEU A 1 173 ? -2.064 7.543 1.41 1 96.31 173 LEU A O 1
ATOM 1280 N N . ASN A 1 174 ? -0.623 6.77 -0.163 1 94.94 174 ASN A N 1
ATOM 1281 C CA . ASN A 1 174 ? -1.341 7.426 -1.249 1 94.94 174 ASN A CA 1
ATOM 1282 C C . ASN A 1 174 ? -2.785 6.941 -1.34 1 94.94 174 ASN A C 1
ATOM 1284 O O . ASN A 1 174 ? -3.701 7.742 -1.536 1 94.94 174 ASN A O 1
ATOM 1288 N N . MET A 1 175 ? -2.979 5.641 -1.184 1 95.88 175 MET A N 1
ATOM 1289 C CA . MET A 1 175 ? -4.336 5.109 -1.225 1 95.88 175 MET A CA 1
ATOM 1290 C C . MET A 1 175 ? -5.164 5.637 -0.056 1 95.88 175 MET A C 1
ATOM 1292 O O . MET A 1 175 ? -6.305 6.059 -0.239 1 95.88 175 MET A O 1
ATOM 1296 N N . TYR A 1 176 ? -4.598 5.656 1.124 1 96.25 176 TYR A N 1
ATOM 1297 C CA . TYR A 1 176 ? -5.293 6.176 2.297 1 96.25 176 TYR A CA 1
ATOM 1298 C C . TYR A 1 176 ? -5.719 7.621 2.084 1 96.25 176 TYR A C 1
ATOM 1300 O O . TYR A 1 176 ? -6.867 7.98 2.344 1 96.25 176 TYR A O 1
ATOM 1308 N N . ASN A 1 177 ? -4.781 8.398 1.577 1 93.88 177 ASN A N 1
ATOM 1309 C CA . ASN A 1 177 ? -5.066 9.805 1.34 1 93.88 177 ASN A CA 1
ATOM 1310 C C . ASN A 1 177 ? -6.18 9.992 0.315 1 93.88 177 ASN A C 1
ATOM 1312 O O . ASN A 1 177 ? -7.051 10.844 0.484 1 93.88 177 ASN A O 1
ATOM 1316 N N . ARG A 1 178 ? -6.066 9.203 -0.737 1 93.19 178 ARG A N 1
ATOM 1317 C CA . ARG A 1 178 ? -7.102 9.273 -1.763 1 93.19 178 ARG A CA 1
ATOM 1318 C C . ARG A 1 178 ? -8.477 8.945 -1.183 1 93.19 178 ARG A C 1
ATOM 1320 O O . ARG A 1 178 ? -9.438 9.688 -1.394 1 93.19 178 ARG A O 1
ATOM 1327 N N . LYS A 1 179 ? -8.523 7.906 -0.415 1 94.06 179 LYS A N 1
ATOM 1328 C CA . LYS A 1 179 ? -9.781 7.477 0.198 1 94.06 179 LYS A CA 1
ATOM 1329 C C . LYS A 1 179 ? -10.273 8.508 1.211 1 94.06 179 LYS A C 1
ATOM 1331 O O . LYS A 1 179 ? -11.469 8.797 1.271 1 94.06 179 LYS A O 1
ATOM 1336 N N . LEU A 1 180 ? -9.438 9 1.966 1 93.38 180 LEU A N 1
ATOM 1337 C CA . LEU A 1 180 ? -9.781 10.008 2.963 1 93.38 180 LEU A CA 1
ATOM 1338 C C . LEU A 1 180 ? -10.344 11.258 2.297 1 93.38 180 LEU A C 1
ATOM 1340 O O . LEU A 1 180 ? -11.305 11.852 2.795 1 93.38 180 LEU A O 1
ATOM 1344 N N . SER A 1 181 ? -9.742 11.672 1.196 1 91.88 181 SER A N 1
ATOM 1345 C CA . SER A 1 181 ? -10.227 12.844 0.469 1 91.88 181 SER A CA 1
ATOM 1346 C C . SER A 1 181 ? -11.68 12.672 0.041 1 91.88 181 SER A C 1
ATOM 1348 O O . SER A 1 181 ? -12.461 13.625 0.085 1 91.88 181 SER A O 1
ATOM 1350 N N . ARG A 1 182 ? -12 11.469 -0.319 1 90.88 182 ARG A N 1
ATOM 1351 C CA . ARG A 1 182 ? -13.359 11.203 -0.769 1 90.88 182 ARG A CA 1
ATOM 1352 C C . ARG A 1 182 ? -14.344 11.234 0.401 1 90.88 182 ARG A C 1
ATOM 1354 O O . ARG A 1 182 ? -15.453 11.75 0.274 1 90.88 182 ARG A O 1
ATOM 1361 N N . GLU A 1 183 ? -13.906 10.672 1.479 1 90.94 183 GLU A N 1
ATOM 1362 C CA . GLU A 1 183 ? -14.75 10.734 2.672 1 90.94 183 GLU A CA 1
ATOM 1363 C C . GLU A 1 183 ? -15.047 12.18 3.062 1 90.94 183 GLU A C 1
ATOM 1365 O O . GLU A 1 183 ? -16.203 12.547 3.275 1 90.94 183 GLU A O 1
ATOM 1370 N N . LEU A 1 184 ? -14.023 12.938 3.094 1 88.12 184 LEU A N 1
ATOM 1371 C CA . LEU A 1 184 ? -14.164 14.305 3.586 1 88.12 184 LEU A CA 1
ATOM 1372 C C . LEU A 1 184 ? -14.898 15.172 2.57 1 88.12 184 LEU A C 1
ATOM 1374 O O . LEU A 1 184 ? -15.602 16.109 2.947 1 88.12 184 LEU A O 1
ATOM 1378 N N . GLU A 1 185 ? -14.672 14.828 1.348 1 84.88 185 GLU A N 1
ATOM 1379 C CA . GLU A 1 185 ? -15.43 15.516 0.306 1 84.88 185 GLU A CA 1
ATOM 1380 C C . GLU A 1 185 ? -16.938 15.266 0.462 1 84.88 185 GLU A C 1
ATOM 1382 O O . GLU A 1 185 ? -17.734 16.188 0.276 1 84.88 185 GLU A O 1
ATOM 1387 N N . GLN A 1 186 ? -17.266 14.078 0.73 1 83.19 186 GLN A N 1
ATOM 1388 C CA . GLN A 1 186 ? -18.672 13.719 0.893 1 83.19 186 GLN A CA 1
ATOM 1389 C C . GLN A 1 186 ? -19.266 14.383 2.133 1 83.19 186 GLN A C 1
ATOM 1391 O O . GLN A 1 186 ? -20.453 14.742 2.145 1 83.19 186 GLN A O 1
ATOM 1396 N N . GLU A 1 187 ? -18.406 14.453 3.066 1 75.38 187 GLU A N 1
ATOM 1397 C CA . GLU A 1 187 ? -18.875 15.133 4.273 1 75.38 187 GLU A CA 1
ATOM 1398 C C . GLU A 1 187 ? -19.062 16.625 4.027 1 75.38 187 GLU A C 1
ATOM 1400 O O . GLU A 1 187 ? -19.938 17.25 4.625 1 75.38 187 GLU A O 1
ATOM 1405 N N . LYS A 1 188 ? -18 17.109 3.287 1 61.47 188 LYS A N 1
ATOM 1406 C CA . LYS A 1 188 ? -18.016 18.547 3.014 1 61.47 188 LYS A CA 1
ATOM 1407 C C . LYS A 1 188 ? -19.203 18.922 2.146 1 61.47 188 LYS A C 1
ATOM 1409 O O . LYS A 1 188 ? -19.656 20.078 2.162 1 61.47 188 LYS A O 1
ATOM 1414 N N . GLN A 1 189 ? -19.359 18.125 0.969 1 52.5 189 GLN A N 1
ATOM 1415 C CA . GLN A 1 189 ? -20.609 18.656 0.441 1 52.5 189 GLN A CA 1
ATOM 1416 C C . GLN A 1 189 ? -21.422 19.344 1.54 1 52.5 189 GLN A C 1
ATOM 1418 O O . GLN A 1 189 ? -22.172 20.281 1.275 1 52.5 189 GLN A O 1
ATOM 1423 N N . ALA A 1 190 ? -21.141 18.953 2.857 1 40.97 190 ALA A N 1
ATOM 1424 C CA . ALA A 1 190 ? -21.594 19.828 3.938 1 40.97 190 ALA A CA 1
ATOM 1425 C C . ALA A 1 190 ? -20.547 20.891 4.262 1 40.97 190 ALA A C 1
ATOM 1427 O O . ALA A 1 190 ? -20.891 21.984 4.734 1 40.97 190 ALA A O 1
ATOM 1428 N N . LEU A 1 191 ? -19.172 20.438 4.348 1 41.81 191 LEU A N 1
ATOM 1429 C CA . LEU A 1 191 ? -18.141 21.391 4.742 1 41.81 191 LEU A CA 1
ATOM 1430 C C . LEU A 1 191 ? -17.531 22.062 3.52 1 41.81 191 LEU A C 1
ATOM 1432 O O . LEU A 1 191 ? -17.5 21.469 2.436 1 41.81 191 LEU A O 1
ATOM 1436 N N . ASP A 1 192 ? -17.281 23.219 3.484 1 43.31 192 ASP A N 1
ATOM 1437 C CA . ASP A 1 192 ? -16.547 24.016 2.521 1 43.31 192 ASP A CA 1
ATOM 1438 C C . ASP A 1 192 ? -15.328 23.266 1.992 1 43.31 192 ASP A C 1
ATOM 1440 O O . ASP A 1 192 ? -14.859 22.312 2.625 1 43.31 192 ASP A O 1
ATOM 1444 N N . ARG A 1 193 ? -14.695 23.5 0.819 1 42.91 193 ARG A N 1
ATOM 1445 C CA . ARG A 1 193 ? -13.906 22.969 -0.293 1 42.91 193 ARG A CA 1
ATOM 1446 C C . ARG A 1 193 ? -12.648 22.266 0.211 1 42.91 193 ARG A C 1
ATOM 1448 O O . ARG A 1 193 ? -11.812 21.828 -0.585 1 42.91 193 ARG A O 1
ATOM 1455 N N . ARG A 1 194 ? -11.789 22.594 1.169 1 45.34 194 ARG A N 1
ATOM 1456 C CA . ARG A 1 194 ? -10.336 22.672 1.093 1 45.34 194 ARG A CA 1
ATOM 1457 C C . ARG A 1 194 ? -9.695 21.359 1.536 1 45.34 194 ARG A C 1
ATOM 1459 O O . ARG A 1 194 ? -8.547 21.359 1.996 1 45.34 194 ARG A O 1
ATOM 1466 N N . VAL A 1 195 ? -10.469 20.156 1.751 1 47.84 195 VAL A N 1
ATOM 1467 C CA . VAL A 1 195 ? -9.602 19.109 2.287 1 47.84 195 VAL A CA 1
ATOM 1468 C C . VAL A 1 195 ? -8.766 18.5 1.161 1 47.84 195 VAL A C 1
ATOM 1470 O O . VAL A 1 195 ? -9.312 17.953 0.198 1 47.84 195 VAL A O 1
ATOM 1473 N N . LEU A 1 196 ? -7.496 19.062 0.817 1 52.66 196 LEU A N 1
ATOM 1474 C CA . LEU A 1 196 ? -6.559 18.562 -0.186 1 52.66 196 LEU A CA 1
ATOM 1475 C C . LEU A 1 196 ? -5.609 17.531 0.418 1 52.66 196 LEU A C 1
ATOM 1477 O O . LEU A 1 196 ? -5.031 17.766 1.482 1 52.66 196 LEU A O 1
ATOM 1481 N N . ILE A 1 197 ? -5.984 16.188 0.286 1 54.44 197 ILE A N 1
ATOM 1482 C CA . ILE A 1 197 ? -4.938 15.258 0.67 1 54.44 197 ILE A CA 1
ATOM 1483 C C . ILE A 1 197 ? -3.936 15.102 -0.473 1 54.44 197 ILE A C 1
ATOM 1485 O O . ILE A 1 197 ? -4.316 14.781 -1.602 1 54.44 197 ILE A O 1
ATOM 1489 N N . ARG A 1 198 ? -2.652 15.773 -0.423 1 55.47 198 ARG A N 1
ATOM 1490 C CA . ARG A 1 198 ? -1.667 15.703 -1.497 1 55.47 198 ARG A CA 1
ATOM 1491 C C . ARG A 1 198 ? -0.393 15.008 -1.026 1 55.47 198 ARG A C 1
ATOM 1493 O O . ARG A 1 198 ? 0.049 15.211 0.106 1 55.47 198 ARG A O 1
ATOM 1500 N N . GLY A 1 199 ? -0.124 13.961 -1.688 1 53.5 199 GLY A N 1
ATOM 1501 C CA . GLY A 1 199 ? 1.217 13.414 -1.532 1 53.5 199 GLY A CA 1
ATOM 1502 C C . GLY A 1 199 ? 2.293 14.312 -2.123 1 53.5 199 GLY A C 1
ATOM 1503 O O . GLY A 1 199 ? 2.139 14.828 -3.232 1 53.5 199 GLY A O 1
ATOM 1504 N N . ILE A 1 200 ? 3.25 14.828 -1.364 1 66.56 200 ILE A N 1
ATOM 1505 C CA . ILE A 1 200 ? 4.414 15.57 -1.843 1 66.56 200 ILE A CA 1
ATOM 1506 C C . ILE A 1 200 ? 5.613 14.633 -1.938 1 66.56 200 ILE A C 1
ATOM 1508 O O . ILE A 1 200 ? 5.887 13.867 -1.012 1 66.56 200 ILE A O 1
ATOM 1512 N N . CYS A 1 201 ? 6.113 14.383 -3.137 1 61.97 201 CYS A N 1
ATOM 1513 C CA . CYS A 1 201 ? 7.34 13.617 -3.311 1 61.97 201 CYS A CA 1
ATOM 1514 C C . CYS A 1 201 ? 8.562 14.531 -3.305 1 61.97 201 CYS A C 1
ATOM 1516 O O . CYS A 1 201 ? 8.617 15.5 -4.062 1 61.97 201 CYS A O 1
ATOM 1518 N N . VAL A 1 202 ? 9.391 14.344 -2.184 1 58.59 202 VAL A N 1
ATOM 1519 C CA . VAL A 1 202 ? 10.672 15.031 -2.217 1 58.59 202 VAL A CA 1
ATOM 1520 C C . VAL A 1 202 ? 11.766 14.078 -2.689 1 58.59 202 VAL A C 1
ATOM 1522 O O . VAL A 1 202 ? 11.758 12.891 -2.336 1 58.59 202 VAL A O 1
ATOM 1525 N N . GLY A 1 203 ? 11.938 13.852 -4.031 1 53.81 203 GLY A N 1
ATOM 1526 C CA . GLY A 1 203 ? 13.016 13.031 -4.559 1 53.81 203 GLY A CA 1
ATOM 1527 C C . GLY A 1 203 ? 14.156 12.844 -3.578 1 53.81 203 GLY A C 1
ATOM 1528 O O . GLY A 1 203 ? 14.07 13.266 -2.426 1 53.81 203 GLY A O 1
ATOM 1529 N N . GLY A 1 204 ? 15.18 11.984 -3.756 1 52.84 204 GLY A N 1
ATOM 1530 C CA . GLY A 1 204 ? 16.391 11.797 -2.982 1 52.84 204 GLY A CA 1
ATOM 1531 C C . GLY A 1 204 ? 16.984 13.094 -2.467 1 52.84 204 GLY A C 1
ATOM 1532 O O . GLY A 1 204 ? 17.75 13.766 -3.168 1 52.84 204 GLY A O 1
ATOM 1533 N N . VAL A 1 205 ? 16.312 13.688 -1.458 1 51.69 205 VAL A N 1
ATOM 1534 C CA . VAL A 1 205 ? 16.75 15.023 -1.053 1 51.69 205 VAL A CA 1
ATOM 1535 C C . VAL A 1 205 ? 18.109 14.945 -0.369 1 51.69 205 VAL A C 1
ATOM 1537 O O . VAL A 1 205 ? 18.25 14.312 0.677 1 51.69 205 VAL A O 1
ATOM 1540 N N . TYR A 1 206 ? 19.141 15.164 -1.096 1 58.06 206 TYR A N 1
ATOM 1541 C CA . TYR A 1 206 ? 20.422 15.523 -0.496 1 58.06 206 TYR A CA 1
ATOM 1542 C C . TYR A 1 206 ? 20.281 16.766 0.383 1 58.06 206 TYR A C 1
ATOM 1544 O O . TYR A 1 206 ? 19.438 17.625 0.124 1 58.06 206 TYR A O 1
ATOM 1552 N N . ARG A 1 207 ? 20.875 16.766 1.498 1 60.84 207 ARG A N 1
ATOM 1553 C CA . ARG A 1 207 ? 20.859 17.828 2.512 1 60.84 207 ARG A CA 1
ATOM 1554 C C . ARG A 1 207 ? 20.812 19.203 1.867 1 60.84 207 ARG A C 1
ATOM 1556 O O . ARG A 1 207 ? 20.078 20.078 2.316 1 60.84 207 ARG A O 1
ATOM 1563 N N . HIS A 1 208 ? 21.5 19.266 0.786 1 66.62 208 HIS A N 1
ATOM 1564 C CA . HIS A 1 208 ? 21.656 20.594 0.217 1 66.62 208 HIS A CA 1
ATOM 1565 C C . HIS A 1 208 ? 20.406 21.031 -0.54 1 66.62 208 HIS A C 1
ATOM 1567 O O . HIS A 1 208 ? 20.219 22.219 -0.787 1 66.62 208 HIS A O 1
ATOM 1573 N N . PHE A 1 209 ? 19.547 20.141 -0.666 1 80.44 209 PHE A N 1
ATOM 1574 C CA . PHE A 1 209 ? 18.391 20.453 -1.495 1 80.44 209 PHE A CA 1
ATOM 1575 C C . PHE A 1 209 ? 17.125 20.578 -0.645 1 80.44 209 PHE A C 1
ATOM 1577 O O . PHE A 1 209 ? 16.062 20.953 -1.146 1 80.44 209 PHE A O 1
ATOM 1584 N N . LEU A 1 210 ? 17.359 20.5 0.574 1 86.38 210 LEU A N 1
ATOM 1585 C CA . LEU A 1 210 ? 16.234 20.453 1.492 1 86.38 210 LEU A CA 1
ATOM 1586 C C . LEU A 1 210 ? 15.508 21.797 1.543 1 86.38 210 LEU A C 1
ATOM 1588 O O . LEU A 1 210 ? 14.273 21.844 1.487 1 86.38 210 LEU A O 1
ATOM 1592 N N . GLU A 1 211 ? 16.266 22.859 1.567 1 88.62 211 GLU A N 1
ATOM 1593 C CA . GLU A 1 211 ? 15.672 24.188 1.667 1 88.62 211 GLU A CA 1
ATOM 1594 C C . GLU A 1 211 ? 14.867 24.516 0.417 1 88.62 211 GLU A C 1
ATOM 1596 O O . GLU A 1 211 ? 13.727 25 0.512 1 88.62 211 GLU A O 1
ATOM 1601 N N . GLU A 1 212 ? 15.477 24.297 -0.676 1 90.56 212 GLU A N 1
ATOM 1602 C CA . GLU A 1 212 ? 14.789 24.594 -1.934 1 90.56 212 GLU A CA 1
ATOM 1603 C C . GLU A 1 212 ? 13.547 23.719 -2.102 1 90.56 212 GLU A C 1
ATOM 1605 O O . GLU A 1 212 ? 12.492 24.203 -2.51 1 90.56 212 GLU A O 1
ATOM 1610 N N . ALA A 1 213 ? 13.664 22.484 -1.744 1 89.88 213 ALA A N 1
ATOM 1611 C CA . ALA A 1 213 ? 12.547 21.562 -1.901 1 89.88 213 ALA A CA 1
ATOM 1612 C C . ALA A 1 213 ? 11.367 21.953 -1.022 1 89.88 213 ALA A C 1
ATOM 1614 O O . ALA A 1 213 ? 10.219 21.938 -1.471 1 89.88 213 ALA A O 1
ATOM 1615 N N . THR A 1 214 ? 11.664 22.297 0.205 1 93.94 214 THR A N 1
ATOM 1616 C CA . THR A 1 214 ? 10.586 22.672 1.112 1 93.94 214 THR A CA 1
ATOM 1617 C C . THR A 1 214 ? 9.969 24.016 0.699 1 93.94 214 THR A C 1
ATOM 1619 O O . THR A 1 214 ? 8.75 24.203 0.789 1 93.94 214 THR A O 1
ATOM 1622 N N . ARG A 1 215 ? 10.812 24.938 0.209 1 94.12 215 ARG A N 1
ATOM 1623 C CA . ARG A 1 215 ? 10.289 26.203 -0.285 1 94.12 215 ARG A CA 1
ATOM 1624 C C . ARG A 1 215 ? 9.336 25.984 -1.46 1 94.12 215 ARG A C 1
ATOM 1626 O O . ARG A 1 215 ? 8.227 26.516 -1.475 1 94.12 215 ARG A O 1
ATOM 1633 N N . LEU A 1 216 ? 9.766 25.203 -2.42 1 92.69 216 LEU A N 1
ATOM 1634 C CA . LEU A 1 216 ? 8.961 24.938 -3.605 1 92.69 216 LEU A CA 1
ATOM 1635 C C . LEU A 1 216 ? 7.664 24.219 -3.234 1 92.69 216 LEU A C 1
ATOM 1637 O O . LEU A 1 216 ? 6.602 24.531 -3.771 1 92.69 216 LEU A O 1
ATOM 1641 N N . ALA A 1 217 ? 7.719 23.266 -2.324 1 92.25 217 ALA A N 1
ATOM 1642 C CA . ALA A 1 217 ? 6.531 22.531 -1.894 1 92.25 217 ALA A CA 1
ATOM 1643 C C . ALA A 1 217 ? 5.52 23.469 -1.234 1 92.25 217 ALA A C 1
ATOM 1645 O O . ALA A 1 217 ? 4.316 23.375 -1.499 1 92.25 217 ALA A O 1
ATOM 1646 N N . VAL A 1 218 ? 6.012 24.359 -0.374 1 94.19 218 VAL A N 1
ATOM 1647 C CA . VAL A 1 218 ? 5.125 25.297 0.313 1 94.19 218 VAL A CA 1
ATOM 1648 C C . VAL A 1 218 ? 4.504 26.25 -0.698 1 94.19 218 VAL A C 1
ATOM 1650 O O . VAL A 1 218 ? 3.283 26.438 -0.719 1 94.19 218 VAL A O 1
ATOM 1653 N N . ASP A 1 219 ? 5.273 26.75 -1.623 1 93.31 219 ASP A N 1
ATOM 1654 C CA . ASP A 1 219 ? 4.812 27.75 -2.568 1 93.31 219 ASP A CA 1
ATOM 1655 C C . ASP A 1 219 ? 3.898 27.141 -3.627 1 93.31 219 ASP A C 1
ATOM 1657 O O . ASP A 1 219 ? 2.852 27.703 -3.953 1 93.31 219 ASP A O 1
ATOM 1661 N N . ASN A 1 220 ? 4.316 26.016 -4.152 1 90.62 220 ASN A N 1
ATOM 1662 C CA . ASN A 1 220 ? 3.664 25.484 -5.344 1 90.62 220 ASN A CA 1
ATOM 1663 C C . ASN A 1 220 ? 2.529 24.531 -4.98 1 90.62 220 ASN A C 1
ATOM 1665 O O . ASN A 1 220 ? 1.674 24.219 -5.816 1 90.62 220 ASN A O 1
ATOM 1669 N N . ILE A 1 221 ? 2.547 23.984 -3.73 1 90.75 221 ILE A N 1
ATOM 1670 C CA . ILE A 1 221 ? 1.577 22.953 -3.398 1 90.75 221 ILE A CA 1
ATOM 1671 C C . ILE A 1 221 ? 0.732 23.391 -2.207 1 90.75 221 ILE A C 1
ATOM 1673 O O . ILE A 1 221 ? -0.465 23.656 -2.35 1 90.75 221 ILE A O 1
ATOM 1677 N N . ILE A 1 222 ? 1.313 23.625 -1.088 1 91.19 222 ILE A N 1
ATOM 1678 C CA . ILE A 1 222 ? 0.596 23.844 0.163 1 91.19 222 ILE A CA 1
ATOM 1679 C C . ILE A 1 222 ? -0.206 25.141 0.08 1 91.19 222 ILE A C 1
ATOM 1681 O O . ILE A 1 222 ? -1.373 25.172 0.476 1 91.19 222 ILE A O 1
ATOM 1685 N N . LEU A 1 223 ? 0.348 26.172 -0.514 1 91.25 223 LEU A N 1
ATOM 1686 C CA . LEU A 1 223 ? -0.313 27.484 -0.544 1 91.25 223 LEU A CA 1
ATOM 1687 C C . LEU A 1 223 ? -1.106 27.656 -1.834 1 91.25 223 LEU A C 1
ATOM 1689 O O . LEU A 1 223 ? -1.973 28.531 -1.92 1 91.25 223 LEU A O 1
ATOM 1693 N N . LYS A 1 224 ? -0.828 26.812 -2.812 1 88.12 224 LYS A N 1
ATOM 1694 C CA . LYS A 1 224 ? -1.365 27.109 -4.137 1 88.12 224 LYS A CA 1
ATOM 1695 C C . LYS A 1 224 ? -2.545 26.188 -4.465 1 88.12 224 LYS A C 1
ATOM 1697 O O . LYS A 1 224 ? -3.541 26.641 -5.039 1 88.12 224 LYS A O 1
ATOM 1702 N N . LEU A 1 225 ? -2.412 24.906 -4.148 1 83.75 225 LEU A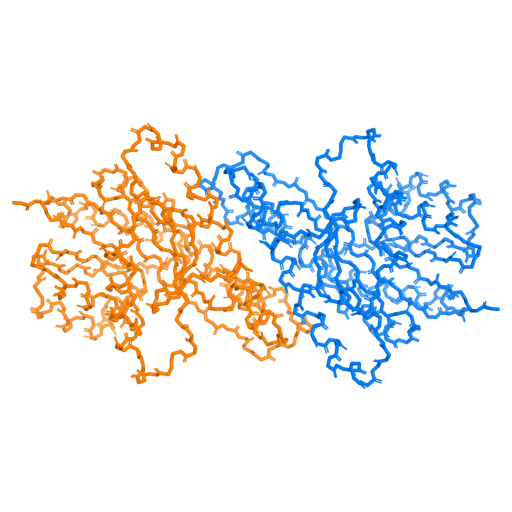 N 1
ATOM 1703 C CA . LEU A 1 225 ? -3.434 23.969 -4.574 1 83.75 225 LEU A CA 1
ATOM 1704 C C . LEU A 1 225 ? -4.73 24.172 -3.799 1 83.75 225 LEU A C 1
ATOM 1706 O O . LEU A 1 225 ? -4.703 24.516 -2.617 1 83.75 225 LEU A O 1
ATOM 1710 N N . GLY A 1 226 ? -5.855 23.984 -4.531 1 82.19 226 GLY A N 1
ATOM 1711 C CA . GLY A 1 226 ? -7.176 24.172 -3.949 1 82.19 226 GLY A CA 1
ATOM 1712 C C . GLY A 1 226 ? -8.062 22.938 -4.086 1 82.19 226 GLY A C 1
ATOM 1713 O O . GLY A 1 226 ? -7.562 21.812 -4.164 1 82.19 226 GLY A O 1
ATOM 1714 N N . LYS A 1 227 ? -9.32 23.125 -4.027 1 81 227 LYS A N 1
ATOM 1715 C CA . LYS A 1 227 ? -10.32 22.062 -3.979 1 81 227 LYS A CA 1
ATOM 1716 C C . LYS A 1 227 ? -10.328 21.25 -5.27 1 81 227 LYS A C 1
ATOM 1718 O O . LYS A 1 227 ? -10.641 20.047 -5.258 1 81 227 LYS A O 1
ATOM 1723 N N . GLU A 1 228 ? -9.922 21.875 -6.344 1 84.56 228 GLU A N 1
ATOM 1724 C CA . GLU A 1 228 ? -9.953 21.203 -7.641 1 84.56 228 GLU A CA 1
ATOM 1725 C C . GLU A 1 228 ? -8.945 20.062 -7.707 1 84.56 228 GLU A C 1
ATOM 1727 O O . GLU A 1 228 ? -9.109 19.125 -8.484 1 84.56 228 GLU A O 1
ATOM 1732 N N . GLU A 1 229 ? -7.922 20.172 -6.809 1 87.38 229 GLU A N 1
ATOM 1733 C CA . GLU A 1 229 ? -6.859 19.172 -6.836 1 87.38 229 GLU A CA 1
ATOM 1734 C C . GLU A 1 229 ? -6.996 18.188 -5.672 1 87.38 229 GLU A C 1
ATOM 1736 O O . GLU A 1 229 ? -6.055 17.469 -5.352 1 87.38 229 GLU A O 1
ATOM 1741 N N . ASN A 1 230 ? -8.227 18.094 -5.082 1 89 230 ASN A N 1
ATOM 1742 C CA . ASN A 1 230 ? -8.445 17.188 -3.963 1 89 230 ASN A CA 1
ATOM 1743 C C . ASN A 1 230 ? -8.156 15.742 -4.348 1 89 230 ASN A C 1
ATOM 1745 O O . ASN A 1 230 ? -8.586 15.281 -5.402 1 89 230 ASN A O 1
ATOM 1749 N N . GLY A 1 231 ? -7.441 15.133 -3.525 1 89.5 231 GLY A N 1
ATOM 1750 C CA . GLY A 1 231 ? -7.164 13.719 -3.701 1 89.5 231 GLY A CA 1
ATOM 1751 C C . GLY A 1 231 ? -6.16 13.438 -4.805 1 89.5 231 GLY A C 1
ATOM 1752 O O . GLY A 1 231 ? -6.25 12.414 -5.484 1 89.5 231 GLY A O 1
ATOM 1753 N N . SER A 1 232 ? -5.281 14.383 -5.07 1 90.12 232 SER A N 1
ATOM 1754 C CA . SER A 1 232 ? -4.309 14.234 -6.148 1 90.12 232 SER A CA 1
ATOM 1755 C C . SER A 1 232 ? -2.889 14.141 -5.605 1 90.12 232 SER A C 1
ATOM 1757 O O . SER A 1 232 ? -2.668 14.281 -4.402 1 90.12 232 SER A O 1
ATOM 1759 N N . PHE A 1 233 ? -1.966 13.727 -6.414 1 90.56 233 PHE A N 1
ATOM 1760 C CA . PHE A 1 233 ? -0.58 13.414 -6.086 1 90.56 233 PHE A CA 1
ATOM 1761 C C . PHE A 1 233 ? 0.377 14.328 -6.844 1 90.56 233 PHE A C 1
ATOM 1763 O O . PHE A 1 233 ? 0.353 14.367 -8.078 1 90.56 233 PHE A O 1
ATOM 1770 N N . TRP A 1 234 ? 1.286 15.07 -6.047 1 90.06 234 TRP A N 1
ATOM 1771 C CA . TRP A 1 234 ? 2.078 16.125 -6.684 1 90.06 234 TRP A CA 1
ATOM 1772 C C . TRP A 1 234 ? 3.533 16.047 -6.23 1 90.06 234 TRP A C 1
ATOM 1774 O O . TRP A 1 234 ? 3.814 15.75 -5.066 1 90.06 234 TRP A O 1
ATOM 1784 N N . ARG A 1 235 ? 4.402 16.406 -7.086 1 90 235 ARG A N 1
ATOM 1785 C CA . ARG A 1 235 ? 5.805 16.625 -6.746 1 90 235 ARG A CA 1
ATOM 1786 C C . ARG A 1 235 ? 6.031 18.047 -6.219 1 90 235 ARG A C 1
ATOM 1788 O O . ARG A 1 235 ? 5.281 18.953 -6.551 1 90 235 ARG A O 1
ATOM 1795 N N . TYR A 1 236 ? 7.039 18.188 -5.457 1 88.56 236 TYR A N 1
ATOM 1796 C CA . TYR A 1 236 ? 7.312 19.438 -4.766 1 88.56 236 TYR A CA 1
ATOM 1797 C C . TYR A 1 236 ? 7.391 20.609 -5.75 1 88.56 236 TYR A C 1
ATOM 1799 O O . TYR A 1 236 ? 7.102 21.75 -5.391 1 88.56 236 TYR A O 1
ATOM 1807 N N . ASP A 1 237 ? 7.777 20.375 -6.984 1 87.94 237 ASP A N 1
ATOM 1808 C CA . ASP A 1 237 ? 8.008 21.438 -7.941 1 87.94 237 ASP A CA 1
ATOM 1809 C C . ASP A 1 237 ? 6.727 21.797 -8.703 1 87.94 237 ASP A C 1
ATOM 1811 O O . ASP A 1 237 ? 6.746 22.609 -9.617 1 87.94 237 ASP A O 1
ATOM 1815 N N . GLY A 1 238 ? 5.668 21.109 -8.383 1 89.06 238 GLY A N 1
ATOM 1816 C CA . GLY A 1 238 ? 4.379 21.469 -8.945 1 89.06 238 GLY A CA 1
ATOM 1817 C C . GLY A 1 238 ? 3.93 20.547 -10.062 1 89.06 238 GLY A C 1
ATOM 1818 O O . GLY A 1 238 ? 2.912 20.797 -10.711 1 89.06 238 GLY A O 1
ATOM 1819 N N . GLU A 1 239 ? 4.59 19.5 -10.289 1 89.44 239 GLU A N 1
ATOM 1820 C CA . GLU A 1 239 ? 4.203 18.531 -11.312 1 89.44 239 GLU A CA 1
ATOM 1821 C C . GLU A 1 239 ? 3.26 17.469 -10.742 1 89.44 239 GLU A C 1
ATOM 1823 O O . GLU A 1 239 ? 3.523 16.906 -9.68 1 89.44 239 GLU A O 1
ATOM 1828 N N . ARG A 1 240 ? 2.203 17.219 -11.484 1 90.44 240 ARG A N 1
ATOM 1829 C CA . ARG A 1 240 ? 1.314 16.141 -11.078 1 90.44 240 ARG A CA 1
ATOM 1830 C C . ARG A 1 240 ? 1.945 14.781 -11.359 1 90.44 240 ARG A C 1
ATOM 1832 O O . ARG A 1 240 ? 2.484 14.555 -12.445 1 90.44 240 ARG A O 1
ATOM 1839 N N . MET A 1 241 ? 1.896 13.898 -10.422 1 90.44 241 MET A N 1
ATOM 1840 C CA . MET A 1 241 ? 2.549 12.594 -10.523 1 90.44 241 MET A CA 1
ATOM 1841 C C . MET A 1 241 ? 1.537 11.508 -10.867 1 90.44 241 MET A C 1
ATOM 1843 O O . MET A 1 241 ? 0.394 11.547 -10.414 1 90.44 241 MET A O 1
ATOM 1847 N N . PRO A 1 242 ? 1.938 10.578 -11.703 1 91.5 242 PRO A N 1
ATOM 1848 C CA . PRO A 1 242 ? 1.091 9.398 -11.844 1 91.5 242 PRO A CA 1
ATOM 1849 C C . PRO A 1 242 ? 1.022 8.562 -10.57 1 91.5 242 PRO A C 1
ATOM 1851 O O . PRO A 1 242 ? 1.923 8.633 -9.727 1 91.5 242 PRO A O 1
ATOM 1854 N N . TRP A 1 243 ? -0.067 7.898 -10.453 1 91.06 243 TRP A N 1
ATOM 1855 C CA . TRP A 1 243 ? -0.14 7 -9.305 1 91.06 243 TRP A CA 1
ATOM 1856 C C . TRP A 1 243 ? 0.847 5.848 -9.453 1 91.06 243 TRP A C 1
ATOM 1858 O O . TRP A 1 243 ? 0.982 5.273 -10.539 1 91.06 243 TRP A O 1
ATOM 1868 N N . MET B 1 1 ? 5.949 -33.906 -25.422 1 54.22 1 MET B N 1
ATOM 1869 C CA . MET B 1 1 ? 5.828 -32.438 -25.281 1 54.22 1 MET B CA 1
ATOM 1870 C C . MET B 1 1 ? 5.703 -32.062 -23.812 1 54.22 1 MET B C 1
ATOM 1872 O O . MET B 1 1 ? 5.117 -32.781 -23.016 1 54.22 1 MET B O 1
ATOM 1876 N N . SER B 1 2 ? 6.492 -31.125 -23.266 1 76.56 2 SER B N 1
ATOM 1877 C CA . SER B 1 2 ? 6.723 -30.938 -21.828 1 76.56 2 SER B CA 1
ATOM 1878 C C . SER B 1 2 ? 5.504 -30.312 -21.156 1 76.56 2 SER B C 1
ATOM 1880 O O . SER B 1 2 ? 4.727 -29.594 -21.781 1 76.56 2 SER B O 1
ATOM 1882 N N . SER B 1 3 ? 5.035 -30.781 -20.016 1 89.44 3 SER B N 1
ATOM 1883 C CA . SER B 1 3 ? 3.904 -30.297 -19.234 1 89.44 3 SER B CA 1
ATOM 1884 C C . SER B 1 3 ? 4.152 -28.891 -18.719 1 89.44 3 SER B C 1
ATOM 1886 O O . SER B 1 3 ? 5.297 -28.438 -18.672 1 89.44 3 SER B O 1
ATOM 1888 N N . PHE B 1 4 ? 3.09 -28.141 -18.672 1 92.75 4 PHE B N 1
ATOM 1889 C CA . PHE B 1 4 ? 3.109 -26.828 -18.031 1 92.75 4 PHE B CA 1
ATOM 1890 C C . PHE B 1 4 ? 2.398 -26.859 -16.688 1 92.75 4 PHE B C 1
ATOM 1892 O O . PHE B 1 4 ? 1.208 -27.172 -16.609 1 92.75 4 PHE B O 1
ATOM 1899 N N . THR B 1 5 ? 3.131 -26.531 -15.578 1 95.81 5 THR B N 1
ATOM 1900 C CA . THR B 1 5 ? 2.592 -26.734 -14.242 1 95.81 5 THR B CA 1
ATOM 1901 C C . THR B 1 5 ? 2.33 -25.391 -13.562 1 95.81 5 THR B C 1
ATOM 1903 O O . THR B 1 5 ? 3.227 -24.547 -13.469 1 95.81 5 THR B O 1
ATOM 1906 N N . TYR B 1 6 ? 1.069 -25.219 -13.109 1 96.19 6 TYR B N 1
ATOM 1907 C CA . TYR B 1 6 ? 0.649 -24.047 -12.352 1 96.19 6 TYR B CA 1
ATOM 1908 C C . TYR B 1 6 ? 0.551 -24.375 -10.867 1 96.19 6 TYR B C 1
ATOM 1910 O O . TYR B 1 6 ? 0.141 -25.469 -10.484 1 96.19 6 TYR B O 1
ATOM 1918 N N . LEU B 1 7 ? 0.961 -23.453 -10.039 1 97.88 7 LEU B N 1
ATOM 1919 C CA . LEU B 1 7 ? 0.583 -23.453 -8.633 1 97.88 7 LEU B CA 1
ATOM 1920 C C . LEU B 1 7 ? -0.42 -22.344 -8.328 1 97.88 7 LEU B C 1
ATOM 1922 O O . LEU B 1 7 ? -0.142 -21.172 -8.578 1 97.88 7 LEU B O 1
ATOM 1926 N N . VAL B 1 8 ? -1.619 -22.703 -7.844 1 98.19 8 VAL B N 1
ATOM 1927 C CA . VAL B 1 8 ? -2.662 -21.766 -7.457 1 98.19 8 VAL B CA 1
ATOM 1928 C C . VAL B 1 8 ? -2.861 -21.797 -5.945 1 98.19 8 VAL B C 1
ATOM 1930 O O . VAL B 1 8 ? -3.213 -22.828 -5.383 1 98.19 8 VAL B O 1
ATOM 1933 N N . THR B 1 9 ? -2.609 -20.688 -5.289 1 98.5 9 THR B N 1
ATOM 1934 C CA . THR B 1 9 ? -2.869 -20.656 -3.854 1 98.5 9 THR B CA 1
ATOM 1935 C C . THR B 1 9 ? -4.332 -20.328 -3.578 1 98.5 9 THR B C 1
ATOM 1937 O O . THR B 1 9 ? -4.973 -19.609 -4.355 1 98.5 9 THR B O 1
ATOM 1940 N N . GLY B 1 10 ? -4.836 -20.797 -2.385 1 97.56 10 GLY B N 1
ATOM 1941 C CA . GLY B 1 10 ? -6.234 -20.562 -2.062 1 97.56 10 GLY B CA 1
ATOM 1942 C C . GLY B 1 10 ? -7.191 -21.172 -3.068 1 97.56 10 GLY B C 1
ATOM 1943 O O . GLY B 1 10 ? -8.094 -20.5 -3.564 1 97.56 10 GLY B O 1
ATOM 1944 N N . ALA B 1 11 ? -7.074 -22.453 -3.348 1 97.75 11 ALA B N 1
ATOM 1945 C CA . ALA B 1 11 ? -7.738 -23.062 -4.496 1 97.75 11 ALA B CA 1
ATOM 1946 C C . ALA B 1 11 ? -8.977 -23.844 -4.066 1 97.75 11 ALA B C 1
ATOM 1948 O O . ALA B 1 11 ? -9.648 -24.453 -4.895 1 97.75 11 ALA B O 1
ATOM 1949 N N . SER B 1 12 ? -9.391 -23.797 -2.814 1 96.31 12 SER B N 1
ATOM 1950 C CA . SER B 1 12 ? -10.438 -24.672 -2.307 1 96.31 12 SER B CA 1
ATOM 1951 C C . SER B 1 12 ? -11.82 -24.172 -2.715 1 96.31 12 SER B C 1
ATOM 1953 O O . SER B 1 12 ? -12.789 -24.938 -2.701 1 96.31 12 SER B O 1
ATOM 1955 N N . ARG B 1 13 ? -11.969 -22.891 -2.967 1 92.12 13 ARG B N 1
ATOM 1956 C CA . ARG B 1 13 ? -13.25 -22.312 -3.33 1 92.12 13 ARG B CA 1
ATOM 1957 C C . ARG B 1 13 ? -13.07 -21.031 -4.137 1 92.12 13 ARG B C 1
ATOM 1959 O O . ARG B 1 13 ? -11.938 -20.641 -4.426 1 92.12 13 ARG B O 1
ATOM 1966 N N . GLY B 1 14 ? -14.133 -20.594 -4.625 1 91.88 14 GLY B N 1
ATOM 1967 C CA . GLY B 1 14 ? -14.148 -19.281 -5.238 1 91.88 14 GLY B CA 1
ATOM 1968 C C . GLY B 1 14 ? -13.297 -19.203 -6.496 1 91.88 14 GLY B C 1
ATOM 1969 O O . GLY B 1 14 ? -13.352 -20.094 -7.34 1 91.88 14 GLY B O 1
ATOM 1970 N N . LEU B 1 15 ? -12.57 -18.094 -6.609 1 93.12 15 LEU B N 1
ATOM 1971 C CA . LEU B 1 15 ? -11.758 -17.828 -7.789 1 93.12 15 LEU B CA 1
ATOM 1972 C C . LEU B 1 15 ? -10.68 -18.891 -7.965 1 93.12 15 LEU B C 1
ATOM 1974 O O . LEU B 1 15 ? -10.438 -19.359 -9.078 1 93.12 15 LEU B O 1
ATOM 1978 N N . GLY B 1 16 ? -10.039 -19.312 -6.816 1 95.75 16 GLY B N 1
ATOM 1979 C CA . GLY B 1 16 ? -8.977 -20.297 -6.895 1 95.75 16 GLY B CA 1
ATOM 1980 C C . GLY B 1 16 ? -9.422 -21.609 -7.484 1 95.75 16 GLY B C 1
ATOM 1981 O O . GLY B 1 16 ? -8.734 -22.188 -8.328 1 95.75 16 GLY B O 1
ATOM 1982 N N . LEU B 1 17 ? -10.555 -22.047 -7.008 1 96.44 17 LEU B N 1
ATOM 1983 C CA . LEU B 1 17 ? -11.125 -23.266 -7.566 1 96.44 17 LEU B CA 1
ATOM 1984 C C . LEU B 1 17 ? -11.477 -23.062 -9.039 1 96.44 17 LEU B C 1
ATOM 1986 O O . LEU B 1 17 ? -11.227 -23.953 -9.859 1 96.44 17 LEU B O 1
ATOM 1990 N N . GLY B 1 18 ? -12.031 -21.922 -9.336 1 95.12 18 GLY B N 1
ATOM 1991 C CA . GLY B 1 18 ? -12.359 -21.594 -10.719 1 95.12 18 GLY B CA 1
ATOM 1992 C C . GLY B 1 18 ? -11.148 -21.578 -11.625 1 95.12 18 GLY B C 1
ATOM 1993 O O . GLY B 1 18 ? -11.18 -22.141 -12.727 1 95.12 18 GLY B O 1
ATOM 1994 N N . TYR B 1 19 ? -10.039 -20.969 -11.195 1 95.75 19 TYR B N 1
ATOM 1995 C CA . TYR B 1 19 ? -8.812 -20.953 -11.977 1 95.75 19 TYR B CA 1
ATOM 1996 C C . TYR B 1 19 ? -8.289 -22.375 -12.188 1 95.75 19 TYR B C 1
ATOM 1998 O O . TYR B 1 19 ? -7.887 -22.734 -13.297 1 95.75 19 TYR B O 1
ATOM 2006 N N . THR B 1 20 ? -8.305 -23.109 -11.109 1 98.06 20 THR B N 1
ATOM 2007 C CA . THR B 1 20 ? -7.848 -24.5 -11.203 1 98.06 20 THR B CA 1
ATOM 2008 C C . THR B 1 20 ? -8.633 -25.266 -12.266 1 98.06 20 THR B C 1
ATOM 2010 O O . THR B 1 20 ? -8.047 -25.891 -13.141 1 98.06 20 THR B O 1
ATOM 2013 N N . ARG B 1 21 ? -9.922 -25.141 -12.242 1 97.81 21 ARG B N 1
ATOM 2014 C CA . ARG B 1 21 ? -10.797 -25.828 -13.188 1 97.81 21 ARG B CA 1
ATOM 2015 C C . ARG B 1 21 ? -10.531 -25.359 -14.617 1 97.81 21 ARG B C 1
ATOM 2017 O O . ARG B 1 21 ? -10.359 -26.172 -15.523 1 97.81 21 ARG B O 1
ATOM 2024 N N . GLN B 1 22 ? -10.516 -24.047 -14.812 1 97.12 22 GLN B N 1
ATOM 2025 C CA . GLN B 1 22 ? -10.344 -23.484 -16.141 1 97.12 22 GLN B CA 1
ATOM 2026 C C . GLN B 1 22 ? -8.977 -23.844 -16.719 1 97.12 22 GLN B C 1
ATOM 2028 O O . GLN B 1 22 ? -8.844 -24.109 -17.922 1 97.12 22 GLN B O 1
ATOM 2033 N N . LEU B 1 23 ? -7.934 -23.859 -15.898 1 97.25 23 LEU B N 1
ATOM 2034 C CA . LEU B 1 23 ? -6.59 -24.203 -16.359 1 97.25 23 LEU B CA 1
ATOM 2035 C C . LEU B 1 23 ? -6.516 -25.672 -16.766 1 97.25 23 LEU B C 1
ATOM 2037 O O . LEU B 1 23 ? -5.961 -26 -17.828 1 97.25 23 LEU B O 1
ATOM 2041 N N . LEU B 1 24 ? -7.074 -26.547 -16 1 97.88 24 LEU B N 1
ATOM 2042 C CA . LEU B 1 24 ? -7.086 -27.969 -16.359 1 97.88 24 LEU B CA 1
ATOM 2043 C C . LEU B 1 24 ? -7.828 -28.203 -17.656 1 97.88 24 LEU B C 1
ATOM 2045 O O . LEU B 1 24 ? -7.445 -29.062 -18.453 1 97.88 24 LEU B O 1
ATOM 2049 N N . HIS B 1 25 ? -8.805 -27.375 -17.938 1 96.81 25 HIS B N 1
ATOM 2050 C CA . HIS B 1 25 ? -9.609 -27.516 -19.156 1 96.81 25 HIS B CA 1
ATOM 2051 C C . HIS B 1 25 ? -8.906 -26.891 -20.359 1 96.81 25 HIS B C 1
ATOM 2053 O O . HIS B 1 25 ? -9.258 -27.188 -21.5 1 96.81 25 HIS B O 1
ATOM 2059 N N . SER B 1 26 ? -7.977 -26.078 -20.094 1 95.75 26 SER B N 1
ATOM 2060 C CA . SER B 1 26 ? -7.336 -25.328 -21.172 1 95.75 26 SER B CA 1
ATOM 2061 C C . SER B 1 26 ? -6.445 -26.234 -22.016 1 95.75 26 SER B C 1
ATOM 2063 O O . SER B 1 26 ? -6.059 -25.859 -23.125 1 95.75 26 SER B O 1
ATOM 2065 N N . GLY B 1 27 ? -6.016 -27.406 -21.484 1 94.88 27 GLY B N 1
ATOM 2066 C CA . GLY B 1 27 ? -5.184 -28.328 -22.25 1 94.88 27 GLY B CA 1
ATOM 2067 C C . GLY B 1 27 ? -4.832 -29.594 -21.484 1 94.88 27 GLY B C 1
ATOM 2068 O O . GLY B 1 27 ? -4.703 -29.562 -20.266 1 94.88 27 GLY B O 1
ATOM 2069 N N . ASP B 1 28 ? -4.43 -30.625 -22.219 1 93.06 28 ASP B N 1
ATOM 2070 C CA . ASP B 1 28 ? -4.172 -31.938 -21.641 1 93.06 28 ASP B CA 1
ATOM 2071 C C . ASP B 1 28 ? -2.791 -31.984 -20.984 1 93.06 28 ASP B C 1
ATOM 2073 O O . ASP B 1 28 ? -2.51 -32.875 -20.188 1 93.06 28 ASP B O 1
ATOM 2077 N N . ARG B 1 29 ? -1.988 -31.125 -21.344 1 92.81 29 ARG B N 1
ATOM 2078 C CA . ARG B 1 29 ? -0.627 -31.125 -20.812 1 92.81 29 ARG B CA 1
ATOM 2079 C C . ARG B 1 29 ? -0.489 -30.156 -19.641 1 92.81 29 ARG B C 1
ATOM 2081 O O . ARG B 1 29 ? 0.605 -29.984 -19.109 1 92.81 29 ARG B O 1
ATOM 2088 N N . VAL B 1 30 ? -1.612 -29.547 -19.297 1 95.19 30 VAL B N 1
ATOM 2089 C CA . VAL B 1 30 ? -1.607 -28.609 -18.172 1 95.19 30 VAL B CA 1
ATOM 2090 C C . VAL B 1 30 ? -1.755 -29.375 -16.859 1 95.19 30 VAL B C 1
ATOM 2092 O O . VAL B 1 30 ? -2.6 -30.266 -16.75 1 95.19 30 VAL B O 1
ATOM 2095 N N . ARG B 1 31 ? -0.895 -29.031 -15.914 1 96.94 31 ARG B N 1
ATOM 2096 C CA . ARG B 1 31 ? -0.946 -29.562 -14.555 1 96.94 31 ARG B CA 1
ATOM 2097 C C . ARG B 1 31 ? -1.1 -28.438 -13.531 1 96.94 31 ARG B C 1
ATOM 2099 O O . ARG B 1 31 ? -0.604 -27.328 -13.742 1 96.94 31 ARG B O 1
ATOM 2106 N N . VAL B 1 32 ? -1.838 -28.781 -12.445 1 98.06 32 VAL B N 1
ATOM 2107 C CA . VAL B 1 32 ? -2.09 -27.766 -11.438 1 98.06 32 VAL B CA 1
ATOM 2108 C C . VAL B 1 32 ? -1.765 -28.312 -10.047 1 98.06 32 VAL B C 1
ATOM 2110 O O . VAL B 1 32 ? -2.18 -29.422 -9.695 1 98.06 32 VAL B O 1
ATOM 2113 N N . VAL B 1 33 ? -0.903 -27.609 -9.359 1 98.44 33 VAL B N 1
ATOM 2114 C CA . VAL B 1 33 ? -0.781 -27.734 -7.914 1 98.44 33 VAL B CA 1
ATOM 2115 C C . VAL B 1 33 ? -1.739 -26.766 -7.219 1 98.44 33 VAL B C 1
ATOM 2117 O O . VAL B 1 33 ? -1.598 -25.547 -7.344 1 98.44 33 VAL B O 1
ATOM 2120 N N . ALA B 1 34 ? -2.74 -27.328 -6.5 1 98.81 34 ALA B N 1
ATOM 2121 C CA . ALA B 1 34 ? -3.762 -26.516 -5.844 1 98.81 34 ALA B CA 1
ATOM 2122 C C . ALA B 1 34 ? -3.502 -26.422 -4.344 1 98.81 34 ALA B C 1
ATOM 2124 O O . ALA B 1 34 ? -3.664 -27.406 -3.613 1 98.81 34 ALA B O 1
ATOM 2125 N N . GLY B 1 35 ? -3.104 -25.234 -3.873 1 98.69 35 GLY B N 1
ATOM 2126 C CA . GLY B 1 35 ? -2.846 -25.016 -2.457 1 98.69 35 GLY B CA 1
ATOM 2127 C C . GLY B 1 35 ? -4.105 -24.75 -1.657 1 98.69 35 GLY B C 1
ATOM 2128 O O . GLY B 1 35 ? -4.93 -23.922 -2.045 1 98.69 35 GLY B O 1
ATOM 2129 N N . ALA B 1 36 ? -4.273 -25.391 -0.584 1 98.12 36 ALA B N 1
ATOM 2130 C CA . ALA B 1 36 ? -5.395 -25.219 0.337 1 98.12 36 ALA B CA 1
ATOM 2131 C C . ALA B 1 36 ? -4.945 -25.391 1.785 1 98.12 36 ALA B C 1
ATOM 2133 O O . ALA B 1 36 ? -4.109 -26.25 2.086 1 98.12 36 ALA B O 1
ATOM 2134 N N . ARG B 1 37 ? -5.547 -24.641 2.686 1 96.56 37 ARG B N 1
ATOM 2135 C CA . ARG B 1 37 ? -5.191 -24.719 4.098 1 96.56 37 ARG B CA 1
ATOM 2136 C C . ARG B 1 37 ? -5.59 -26.062 4.688 1 96.56 37 ARG B C 1
ATOM 2138 O O . ARG B 1 37 ? -4.859 -26.641 5.504 1 96.56 37 ARG B O 1
ATOM 2145 N N . ASN B 1 38 ? -6.742 -26.422 4.211 1 96.19 38 ASN B N 1
ATOM 2146 C CA . ASN B 1 38 ? -7.297 -27.688 4.684 1 96.19 38 ASN B CA 1
ATOM 2147 C C . ASN B 1 38 ? -7.746 -28.562 3.523 1 96.19 38 ASN B C 1
ATOM 2149 O O . ASN B 1 38 ? -8.938 -28.656 3.229 1 96.19 38 ASN B O 1
ATOM 2153 N N . PRO B 1 39 ? -6.836 -29.344 2.99 1 96.75 39 PRO B N 1
ATOM 2154 C CA . PRO B 1 39 ? -7.152 -30.172 1.821 1 96.75 39 PRO B CA 1
ATOM 2155 C C . PRO B 1 39 ? -8.305 -31.141 2.078 1 96.75 39 PRO B C 1
ATOM 2157 O O . PRO B 1 39 ? -9.148 -31.344 1.208 1 96.75 39 PRO B O 1
ATOM 2160 N N . SER B 1 40 ? -8.375 -31.688 3.268 1 94.88 40 SER B N 1
ATOM 2161 C CA . SER B 1 40 ? -9.352 -32.719 3.572 1 94.88 40 SER B CA 1
ATOM 2162 C C . SER B 1 40 ? -10.773 -32.156 3.545 1 94.88 40 SER B C 1
ATOM 2164 O O . SER B 1 40 ? -11.734 -32.906 3.303 1 94.88 40 SER B O 1
ATOM 2166 N N . SER B 1 41 ? -10.922 -30.844 3.727 1 94.94 41 SER B N 1
ATOM 2167 C CA . SER B 1 41 ? -12.25 -30.25 3.768 1 94.94 41 SER B CA 1
ATOM 2168 C C . SER B 1 41 ? -12.578 -29.531 2.457 1 94.94 41 SER B C 1
ATOM 2170 O O . SER B 1 41 ? -13.609 -28.875 2.348 1 94.94 41 SER B O 1
ATOM 2172 N N . ALA B 1 42 ? -11.703 -29.703 1.507 1 96.69 42 ALA B N 1
ATOM 2173 C CA . ALA B 1 42 ? -11.93 -29.078 0.208 1 96.69 42 ALA B CA 1
ATOM 2174 C C . ALA B 1 42 ? -12.648 -30.016 -0.744 1 96.69 42 ALA B C 1
ATOM 2176 O O . ALA B 1 42 ? -12.078 -30.469 -1.745 1 96.69 42 ALA B O 1
ATOM 2177 N N . ASP B 1 43 ? -13.906 -30.172 -0.567 1 97 43 ASP B N 1
ATOM 2178 C CA . ASP B 1 43 ? -14.688 -31.203 -1.248 1 97 43 ASP B CA 1
ATOM 2179 C C . ASP B 1 43 ? -14.711 -30.953 -2.756 1 97 43 ASP B C 1
ATOM 2181 O O . ASP B 1 43 ? -14.523 -31.891 -3.541 1 97 43 ASP B O 1
ATOM 2185 N N . ASP B 1 44 ? -14.953 -29.75 -3.131 1 97.06 44 ASP B N 1
ATOM 2186 C CA . ASP B 1 44 ? -15.023 -29.438 -4.555 1 97.06 44 ASP B CA 1
ATOM 2187 C C . ASP B 1 44 ? -13.68 -29.672 -5.234 1 97.06 44 ASP B C 1
ATOM 2189 O O . ASP B 1 44 ? -13.625 -30.141 -6.375 1 97.06 44 ASP B O 1
ATOM 2193 N N . LEU B 1 45 ? -12.641 -29.391 -4.547 1 97.5 45 LEU B N 1
ATOM 2194 C CA . LEU B 1 45 ? -11.297 -29.594 -5.078 1 97.5 45 LEU B CA 1
ATOM 2195 C C . LEU B 1 45 ? -10.977 -31.078 -5.184 1 97.5 45 LEU B C 1
ATOM 2197 O O . LEU B 1 45 ? -10.375 -31.516 -6.168 1 97.5 45 LEU B O 1
ATOM 2201 N N . GLN B 1 46 ? -11.398 -31.828 -4.227 1 97.88 46 GLN B N 1
ATOM 2202 C CA . GLN B 1 46 ? -11.211 -33.281 -4.27 1 97.88 46 GLN B CA 1
ATOM 2203 C C . GLN B 1 46 ? -11.992 -33.906 -5.422 1 97.88 46 GLN B C 1
ATOM 2205 O O . GLN B 1 46 ? -11.492 -34.781 -6.105 1 97.88 46 GLN B O 1
ATOM 2210 N N . ALA B 1 47 ? -13.172 -33.438 -5.625 1 98 47 ALA B N 1
ATOM 2211 C CA . ALA B 1 47 ? -13.977 -33.906 -6.746 1 98 47 ALA B CA 1
ATOM 2212 C C . ALA B 1 47 ? -13.297 -33.594 -8.078 1 98 47 ALA B C 1
ATOM 2214 O O . ALA B 1 47 ? -13.273 -34.438 -8.984 1 98 47 ALA B O 1
ATOM 2215 N N . LEU B 1 48 ? -12.789 -32.406 -8.164 1 97.94 48 LEU B N 1
ATOM 2216 C CA . LEU B 1 48 ? -12.078 -31.984 -9.375 1 97.94 48 LEU B CA 1
ATOM 2217 C C . LEU B 1 48 ? -10.859 -32.875 -9.617 1 97.94 48 LEU B C 1
ATOM 2219 O O . LEU B 1 48 ? -10.555 -33.219 -10.758 1 97.94 48 LEU B O 1
ATOM 2223 N N . ARG B 1 49 ? -10.164 -33.219 -8.562 1 97.81 49 ARG B N 1
ATOM 2224 C CA . ARG B 1 49 ? -9 -34.094 -8.672 1 97.81 49 ARG B CA 1
ATOM 2225 C C . ARG B 1 49 ? -9.391 -35.469 -9.219 1 97.81 49 ARG B C 1
ATOM 2227 O O . ARG B 1 49 ? -8.688 -36.031 -10.055 1 97.81 49 ARG B O 1
ATOM 2234 N N . LYS B 1 50 ? -10.492 -35.938 -8.75 1 97.5 50 LYS B N 1
ATOM 2235 C CA . LYS B 1 50 ? -10.984 -37.219 -9.242 1 97.5 50 LYS B CA 1
ATOM 2236 C C . LYS B 1 50 ? -11.297 -37.156 -10.734 1 97.5 50 LYS B C 1
ATOM 2238 O O . LYS B 1 50 ? -11.039 -38.125 -11.477 1 97.5 50 LYS B O 1
ATOM 2243 N N . GLU B 1 51 ? -11.789 -36.094 -11.164 1 97.38 51 GLU B N 1
ATOM 2244 C CA . GLU B 1 51 ? -12.148 -35.875 -12.562 1 97.38 51 GLU B CA 1
ATOM 2245 C C . GLU B 1 51 ? -10.906 -35.719 -13.438 1 97.38 51 GLU B C 1
ATOM 2247 O O . GLU B 1 51 ? -10.805 -36.312 -14.508 1 97.38 51 GLU B O 1
ATOM 2252 N N . ALA B 1 52 ? -9.938 -34.938 -13.039 1 96.75 52 ALA B N 1
ATOM 2253 C CA . ALA B 1 52 ? -8.773 -34.562 -13.836 1 96.75 52 ALA B CA 1
ATOM 2254 C C . ALA B 1 52 ? -7.699 -35.656 -13.781 1 96.75 52 ALA B C 1
ATOM 2256 O O . ALA B 1 52 ? -6.922 -35.812 -14.727 1 96.75 52 ALA B O 1
ATOM 2257 N N . GLY B 1 53 ? -7.633 -36.312 -12.578 1 96.62 53 GLY B N 1
ATOM 2258 C CA . GLY B 1 53 ? -6.602 -37.312 -12.359 1 96.62 53 GLY B CA 1
ATOM 2259 C C . GLY B 1 53 ? -5.465 -36.844 -11.484 1 96.62 53 GLY B C 1
ATOM 2260 O O . GLY B 1 53 ? -5.105 -35.656 -11.531 1 96.62 53 GLY B O 1
ATOM 2261 N N . ASP B 1 54 ? -4.832 -37.75 -10.789 1 94.69 54 ASP B N 1
ATOM 2262 C CA . ASP B 1 54 ? -3.773 -37.438 -9.836 1 94.69 54 ASP B CA 1
ATOM 2263 C C . ASP B 1 54 ? -2.512 -36.969 -10.539 1 94.69 54 ASP B C 1
ATOM 2265 O O . ASP B 1 54 ? -1.652 -36.312 -9.922 1 94.69 54 ASP B O 1
ATOM 2269 N N . ASP B 1 55 ? -2.432 -37.25 -11.742 1 94 55 ASP B N 1
ATOM 2270 C CA . ASP B 1 55 ? -1.247 -36.875 -12.5 1 94 55 ASP B CA 1
ATOM 2271 C C . ASP B 1 55 ? -1.341 -35.406 -12.953 1 94 55 ASP B C 1
ATOM 2273 O O . ASP B 1 55 ? -0.335 -34.812 -13.328 1 94 55 ASP B O 1
ATOM 2277 N N . ARG B 1 56 ? -2.553 -34.844 -12.922 1 96.75 56 ARG B N 1
ATOM 2278 C CA . ARG B 1 56 ? -2.729 -33.469 -13.453 1 96.75 56 ARG B CA 1
ATOM 2279 C C . ARG B 1 56 ? -3.082 -32.5 -12.352 1 96.75 56 ARG B C 1
ATOM 2281 O O . ARG B 1 56 ? -2.895 -31.281 -12.508 1 96.75 56 ARG B O 1
ATOM 2288 N N . LEU B 1 57 ? -3.637 -33 -11.266 1 98.19 57 LEU B N 1
ATOM 2289 C CA . LEU B 1 57 ? -4.004 -32.125 -10.156 1 98.19 57 LEU B CA 1
ATOM 2290 C C . LEU B 1 57 ? -3.449 -32.656 -8.836 1 98.19 57 LEU B C 1
ATOM 2292 O O . LEU B 1 57 ? -3.789 -33.75 -8.422 1 98.19 57 LEU B O 1
ATOM 2296 N N . TYR B 1 58 ? -2.586 -31.891 -8.211 1 97.88 58 TYR B N 1
ATOM 2297 C CA . TYR B 1 58 ? -2.045 -32.188 -6.891 1 97.88 58 TYR B CA 1
ATOM 2298 C C . TYR B 1 58 ? -2.57 -31.203 -5.855 1 97.88 58 TYR B C 1
ATOM 2300 O O . TYR B 1 58 ? -2.471 -29.984 -6.043 1 97.88 58 TYR B O 1
ATOM 2308 N N . ILE B 1 59 ? -3.197 -31.688 -4.805 1 98.62 59 ILE B N 1
ATOM 2309 C CA . ILE B 1 59 ? -3.688 -30.828 -3.736 1 98.62 59 ILE B CA 1
ATOM 2310 C C . ILE B 1 59 ? -2.623 -30.688 -2.65 1 98.62 59 ILE B C 1
ATOM 2312 O O . ILE B 1 59 ? -2.25 -31.672 -2.014 1 98.62 59 ILE B O 1
ATOM 2316 N N . LEU B 1 60 ? -2.139 -29.5 -2.441 1 98.56 60 LEU B N 1
ATOM 2317 C CA . LEU B 1 60 ? -1.014 -29.188 -1.566 1 98.56 60 LEU B CA 1
ATOM 2318 C C . LEU B 1 60 ? -1.483 -28.453 -0.317 1 98.56 60 LEU B C 1
ATOM 2320 O O . LEU B 1 60 ? -2.191 -27.453 -0.414 1 98.56 60 LEU B O 1
ATOM 2324 N N . LYS B 1 61 ? -1.162 -28.969 0.888 1 98.56 61 LYS B N 1
ATOM 2325 C CA . LYS B 1 61 ? -1.444 -28.219 2.111 1 98.56 61 LYS B CA 1
ATOM 2326 C C . LYS B 1 61 ? -0.588 -26.953 2.197 1 98.56 61 LYS B C 1
ATOM 2328 O O . LYS B 1 61 ? 0.642 -27.031 2.215 1 98.56 61 LYS B O 1
ATOM 2333 N N . LEU B 1 62 ? -1.268 -25.812 2.268 1 98.75 62 LEU B N 1
ATOM 2334 C CA . LEU B 1 62 ? -0.55 -24.547 2.201 1 98.75 62 LEU B CA 1
ATOM 2335 C C . LEU B 1 62 ? -1.324 -23.453 2.92 1 98.75 62 LEU B C 1
ATOM 2337 O O . LEU B 1 62 ? -2.445 -23.109 2.529 1 98.75 62 LEU B O 1
ATOM 2341 N N . ASP B 1 63 ? -0.769 -22.953 4.008 1 98.69 63 ASP B N 1
ATOM 2342 C CA . ASP B 1 63 ? -1.206 -21.719 4.648 1 98.69 63 ASP B CA 1
ATOM 2343 C C . ASP B 1 63 ? -0.241 -20.578 4.344 1 98.69 63 ASP B C 1
ATOM 2345 O O . ASP B 1 63 ? 0.845 -20.5 4.922 1 98.69 63 ASP B O 1
ATOM 2349 N N . VAL B 1 64 ? -0.714 -19.656 3.506 1 98.62 64 VAL B N 1
ATOM 2350 C CA . VAL B 1 64 ? 0.192 -18.641 2.963 1 98.62 64 VAL B CA 1
ATOM 2351 C C . VAL B 1 64 ? 0.621 -17.688 4.07 1 98.62 64 VAL B C 1
ATOM 2353 O O . VAL B 1 64 ? 1.625 -16.984 3.936 1 98.62 64 VAL B O 1
ATOM 2356 N N . GLU B 1 65 ? -0.13 -17.578 5.195 1 98.19 65 GLU B N 1
ATOM 2357 C CA . GLU B 1 65 ? 0.171 -16.641 6.273 1 98.19 65 GLU B CA 1
ATOM 2358 C C . GLU B 1 65 ? 1.255 -17.203 7.195 1 98.19 65 GLU B C 1
ATOM 2360 O O . GLU B 1 65 ? 1.811 -16.469 8.016 1 98.19 65 GLU B O 1
ATOM 2365 N N . ASN B 1 66 ? 1.496 -18.484 7.066 1 98.25 66 ASN B N 1
ATOM 2366 C CA . ASN B 1 66 ? 2.428 -19.156 7.965 1 98.25 66 ASN B CA 1
ATOM 2367 C C . ASN B 1 66 ? 3.703 -19.578 7.234 1 98.25 66 ASN B C 1
ATOM 2369 O O . ASN B 1 66 ? 3.705 -20.547 6.484 1 98.25 66 ASN B O 1
ATOM 2373 N N . PRO B 1 67 ? 4.773 -18.891 7.527 1 97.56 67 PRO B N 1
ATOM 2374 C CA . PRO B 1 67 ? 6.02 -19.172 6.812 1 97.56 67 PRO B CA 1
ATOM 2375 C C . PRO B 1 67 ? 6.465 -20.625 6.965 1 97.56 67 PRO B C 1
ATOM 2377 O O . PRO B 1 67 ? 7.035 -21.203 6.035 1 97.56 67 PRO B O 1
ATOM 2380 N N . GLU B 1 68 ? 6.215 -21.203 8.055 1 98 68 GLU B N 1
ATOM 2381 C CA . GLU B 1 68 ? 6.586 -22.609 8.258 1 98 68 GLU B CA 1
ATOM 2382 C C . GLU B 1 68 ? 5.746 -23.531 7.383 1 98 68 GLU B C 1
ATOM 2384 O O . GLU B 1 68 ? 6.262 -24.5 6.832 1 98 68 GLU B O 1
ATOM 2389 N N . SER B 1 69 ? 4.492 -23.219 7.344 1 98.38 69 SER B N 1
ATOM 2390 C CA . SER B 1 69 ? 3.623 -23.984 6.449 1 98.38 69 SER B CA 1
ATOM 2391 C C . SER B 1 69 ? 4.082 -23.859 5 1 98.38 69 SER B C 1
ATOM 2393 O O . SER B 1 69 ? 4.098 -24.859 4.27 1 98.38 69 SER B O 1
ATOM 2395 N N . VAL B 1 70 ? 4.473 -22.734 4.578 1 98.75 70 VAL B N 1
ATOM 2396 C CA . VAL B 1 70 ? 4.922 -22.5 3.213 1 98.75 70 VAL B CA 1
ATOM 2397 C C . VAL B 1 70 ? 6.195 -23.297 2.939 1 98.75 70 VAL B C 1
ATOM 2399 O O . VAL B 1 70 ? 6.305 -23.969 1.91 1 98.75 70 VAL B O 1
ATOM 2402 N N . ALA B 1 71 ? 7.109 -23.234 3.869 1 98.25 71 ALA B N 1
ATOM 2403 C CA . ALA B 1 71 ? 8.352 -24 3.715 1 98.25 71 ALA B CA 1
ATOM 2404 C C . ALA B 1 71 ? 8.07 -25.5 3.627 1 98.25 71 ALA B C 1
ATOM 2406 O O . ALA B 1 71 ? 8.664 -26.203 2.807 1 98.25 71 ALA B O 1
ATOM 2407 N N . ALA B 1 72 ? 7.199 -25.969 4.438 1 98.56 72 ALA B N 1
ATOM 2408 C CA . ALA B 1 72 ? 6.812 -27.375 4.426 1 98.56 72 ALA B CA 1
ATOM 2409 C C . ALA B 1 72 ? 6.152 -27.75 3.104 1 98.56 72 ALA B C 1
ATOM 2411 O O . ALA B 1 72 ? 6.336 -28.859 2.609 1 98.56 72 ALA B O 1
ATOM 2412 N N . ALA B 1 73 ? 5.395 -26.859 2.566 1 98.69 73 ALA B N 1
ATOM 2413 C CA . ALA B 1 73 ? 4.711 -27.094 1.297 1 98.69 73 ALA B CA 1
ATOM 2414 C C . ALA B 1 73 ? 5.715 -27.281 0.161 1 98.69 73 ALA B C 1
ATOM 2416 O O . ALA B 1 73 ? 5.523 -28.141 -0.71 1 98.69 73 ALA B O 1
ATOM 2417 N N . VAL B 1 74 ? 6.738 -26.484 0.15 1 97.94 74 VAL B N 1
ATOM 2418 C CA . VAL B 1 74 ? 7.781 -26.625 -0.86 1 97.94 74 VAL B CA 1
ATOM 2419 C C . VAL B 1 74 ? 8.391 -28.016 -0.785 1 97.94 74 VAL B C 1
ATOM 2421 O O . VAL B 1 74 ? 8.5 -28.719 -1.799 1 97.94 74 VAL B O 1
ATOM 2424 N N . LYS B 1 75 ? 8.711 -28.391 0.4 1 97.5 75 LYS B N 1
ATOM 2425 C CA . LYS B 1 75 ? 9.32 -29.703 0.611 1 97.5 75 LYS B CA 1
ATOM 2426 C C . LYS B 1 75 ? 8.367 -30.828 0.206 1 97.5 75 LYS B C 1
ATOM 2428 O O . LYS B 1 75 ? 8.781 -31.797 -0.442 1 97.5 75 LYS B O 1
ATOM 2433 N N . GLU B 1 76 ? 7.191 -30.672 0.583 1 97.62 76 GLU B N 1
ATOM 2434 C CA . GLU B 1 76 ? 6.191 -31.672 0.24 1 97.62 76 GLU B CA 1
ATOM 2435 C C . GLU B 1 76 ? 6.051 -31.828 -1.272 1 97.62 76 GLU B C 1
ATOM 2437 O O . GLU B 1 76 ? 6.016 -32.938 -1.794 1 97.62 76 GLU B O 1
ATOM 2442 N N . LEU B 1 77 ? 5.957 -30.75 -1.947 1 97.44 77 LEU B N 1
ATOM 2443 C CA . LEU B 1 77 ? 5.789 -30.781 -3.396 1 97.44 77 LEU B CA 1
ATOM 2444 C C . LEU B 1 77 ? 6.988 -31.438 -4.07 1 97.44 77 LEU B C 1
ATOM 2446 O O . LEU B 1 77 ? 6.824 -32.281 -4.957 1 97.44 77 LEU B O 1
ATOM 2450 N N . GLU B 1 78 ? 8.133 -31.078 -3.633 1 94.94 78 GLU B N 1
ATOM 2451 C CA . GLU B 1 78 ? 9.352 -31.672 -4.188 1 94.94 78 GLU B CA 1
ATOM 2452 C C . GLU B 1 78 ? 9.383 -33.188 -3.943 1 94.94 78 GLU B C 1
ATOM 2454 O O . GLU B 1 78 ? 9.766 -33.938 -4.828 1 94.94 78 GLU B O 1
ATOM 2459 N N . ALA B 1 79 ? 8.922 -33.562 -2.812 1 95.38 79 ALA B N 1
ATOM 2460 C CA . ALA B 1 79 ? 8.992 -34.969 -2.418 1 95.38 79 ALA B CA 1
ATOM 2461 C C . ALA B 1 79 ? 7.871 -35.781 -3.064 1 95.38 79 ALA B C 1
ATOM 2463 O O . ALA B 1 79 ? 7.945 -37.031 -3.139 1 95.38 79 ALA B O 1
ATOM 2464 N N . SER B 1 80 ? 6.84 -35.125 -3.494 1 94.81 80 SER B N 1
ATOM 2465 C CA . SER B 1 80 ? 5.637 -35.781 -3.979 1 94.81 80 SER B CA 1
ATOM 2466 C C . SER B 1 80 ? 5.887 -36.469 -5.316 1 94.81 80 SER B C 1
ATOM 2468 O O . SER B 1 80 ? 5.125 -37.375 -5.723 1 94.81 80 SER B O 1
ATOM 2470 N N . GLY B 1 81 ? 6.898 -36.031 -6.094 1 93.25 81 GLY B N 1
ATOM 2471 C CA . GLY B 1 81 ? 7.16 -36.531 -7.434 1 93.25 81 GLY B CA 1
ATOM 2472 C C . GLY B 1 81 ? 6.289 -35.875 -8.492 1 93.25 81 GLY B C 1
ATOM 2473 O O . GLY B 1 81 ? 6.441 -36.156 -9.688 1 93.25 81 GLY B O 1
ATOM 2474 N N . PHE B 1 82 ? 5.422 -35.031 -8.062 1 94.69 82 PHE B N 1
ATOM 2475 C CA . PHE B 1 82 ? 4.516 -34.406 -9 1 94.69 82 PHE B CA 1
ATOM 2476 C C . PHE B 1 82 ? 5.285 -33.562 -10 1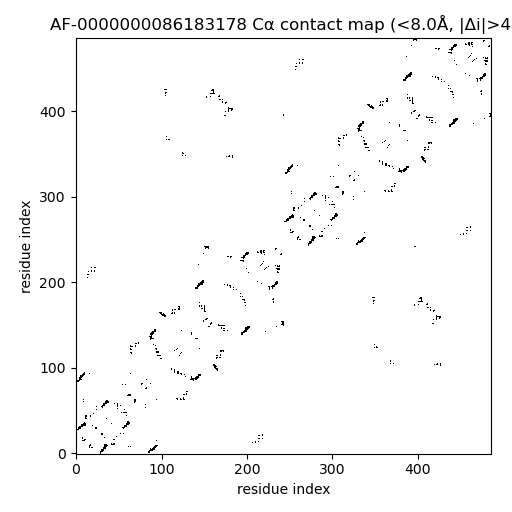 94.69 82 PHE B C 1
ATOM 2478 O O . PHE B 1 82 ? 4.867 -33.406 -11.156 1 94.69 82 PHE B O 1
ATOM 2485 N N . LEU B 1 83 ? 6.43 -33.062 -9.594 1 91.38 83 LEU B N 1
ATOM 2486 C CA . LEU B 1 83 ? 7.219 -32.188 -10.453 1 91.38 83 LEU B CA 1
ATOM 2487 C C . LEU B 1 83 ? 8.25 -33 -11.242 1 91.38 83 LEU B C 1
ATOM 2489 O O . LEU B 1 83 ? 9.117 -32.406 -11.906 1 91.38 83 LEU B O 1
ATOM 2493 N N . LYS B 1 84 ? 8.273 -34.25 -11.156 1 83.25 84 LYS B N 1
ATOM 2494 C CA . LYS B 1 84 ? 9.25 -35.062 -11.852 1 83.25 84 LYS B CA 1
ATOM 2495 C C . LYS B 1 84 ? 9.148 -34.875 -13.367 1 83.25 84 LYS B C 1
ATOM 2497 O O . LYS B 1 84 ? 10.156 -34.938 -14.07 1 83.25 84 LYS B O 1
ATOM 2502 N N . ASN B 1 85 ? 7.969 -34.688 -13.805 1 73.5 85 ASN B N 1
ATOM 2503 C CA . ASN B 1 85 ? 7.785 -34.562 -15.25 1 73.5 85 ASN B CA 1
ATOM 2504 C C . ASN B 1 85 ? 7.953 -33.094 -15.688 1 73.5 85 ASN B C 1
ATOM 2506 O O . ASN B 1 85 ? 7.723 -32.781 -16.859 1 73.5 85 ASN B O 1
ATOM 2510 N N . GLY B 1 86 ? 8.266 -32.25 -14.82 1 74.19 86 GLY B N 1
ATOM 2511 C CA . GLY B 1 86 ? 8.492 -30.859 -15.188 1 74.19 86 GLY B CA 1
ATOM 2512 C C . GLY B 1 86 ? 8.477 -29.922 -14.008 1 74.19 86 GLY B C 1
ATOM 2513 O O . GLY B 1 86 ? 7.797 -30.172 -13.008 1 74.19 86 GLY B O 1
ATOM 2514 N N . PRO B 1 87 ? 9.227 -28.906 -14.133 1 83.75 87 PRO B N 1
ATOM 2515 C CA . PRO B 1 87 ? 9.328 -27.922 -13.055 1 83.75 87 PRO B CA 1
ATOM 2516 C C . PRO B 1 87 ? 8.086 -27.047 -12.938 1 83.75 87 PRO B C 1
ATOM 2518 O O . PRO B 1 87 ? 7.172 -27.156 -13.758 1 83.75 87 PRO B O 1
ATOM 2521 N N . LEU B 1 88 ? 7.906 -26.375 -11.867 1 93.38 88 LEU B N 1
ATOM 2522 C CA . LEU B 1 88 ? 6.883 -25.359 -11.711 1 93.38 88 LEU B CA 1
ATOM 2523 C C . LEU B 1 88 ? 7.082 -24.234 -12.719 1 93.38 88 LEU B C 1
ATOM 2525 O O . LEU B 1 88 ? 8.195 -23.719 -12.883 1 93.38 88 LEU B O 1
ATOM 2529 N N . ASP B 1 89 ? 5.973 -23.875 -13.422 1 91.94 89 ASP B N 1
ATOM 2530 C CA . ASP B 1 89 ? 6.117 -22.938 -14.523 1 91.94 89 ASP B CA 1
ATOM 2531 C C . ASP B 1 89 ? 5.453 -21.594 -14.195 1 91.94 89 ASP B C 1
ATOM 2533 O O . ASP B 1 89 ? 5.832 -20.562 -14.742 1 91.94 89 ASP B O 1
ATOM 2537 N N . CYS B 1 90 ? 4.441 -21.672 -13.367 1 93.19 90 CYS B N 1
ATOM 2538 C CA . CYS B 1 90 ? 3.664 -20.469 -13.102 1 93.19 90 CYS B CA 1
ATOM 2539 C C . CYS B 1 90 ? 3.113 -20.469 -11.68 1 93.19 90 CYS B C 1
ATOM 2541 O O . CYS B 1 90 ? 2.646 -21.516 -11.195 1 93.19 90 CYS B O 1
ATOM 2543 N N . LEU B 1 91 ? 3.283 -19.391 -11.031 1 95.44 91 LEU B N 1
ATOM 2544 C CA . LEU B 1 91 ? 2.705 -19.172 -9.711 1 95.44 91 LEU B CA 1
ATOM 2545 C C . LEU B 1 91 ? 1.562 -18.156 -9.773 1 95.44 91 LEU B C 1
ATOM 2547 O O . LEU B 1 91 ? 1.749 -17.031 -10.234 1 95.44 91 LEU B O 1
ATOM 2551 N N . ILE B 1 92 ? 0.365 -18.594 -9.367 1 95.88 92 ILE B N 1
ATOM 2552 C CA . ILE B 1 92 ? -0.796 -17.719 -9.25 1 95.88 92 ILE B CA 1
ATOM 2553 C C . ILE B 1 92 ? -1.127 -17.484 -7.781 1 95.88 92 ILE B C 1
ATOM 2555 O O . ILE B 1 92 ? -1.738 -18.344 -7.133 1 95.88 92 ILE B O 1
ATOM 2559 N N . ASN B 1 93 ? -0.706 -16.359 -7.305 1 96.69 93 ASN B N 1
ATOM 2560 C CA . ASN B 1 93 ? -1.041 -15.945 -5.945 1 96.69 93 ASN B CA 1
ATOM 2561 C C . ASN B 1 93 ? -2.484 -15.461 -5.852 1 96.69 93 ASN B C 1
ATOM 2563 O O . ASN B 1 93 ? -2.754 -14.266 -6.004 1 96.69 93 ASN B O 1
ATOM 2567 N N . ASN B 1 94 ? -3.316 -16.391 -5.48 1 95.81 94 ASN B N 1
ATOM 2568 C CA . ASN B 1 94 ? -4.75 -16.109 -5.465 1 95.81 94 ASN B CA 1
ATOM 2569 C C . ASN B 1 94 ? -5.281 -15.969 -4.043 1 95.81 94 ASN B C 1
ATOM 2571 O O . ASN B 1 94 ? -6.254 -15.258 -3.803 1 95.81 94 ASN B O 1
ATOM 2575 N N . ALA B 1 95 ? -4.645 -16.703 -3.094 1 95.94 95 ALA B N 1
ATOM 2576 C CA . ALA B 1 95 ? -5.117 -16.609 -1.715 1 95.94 95 ALA B CA 1
ATOM 2577 C C . ALA B 1 95 ? -5.262 -15.156 -1.273 1 95.94 95 ALA B C 1
ATOM 2579 O O . ALA B 1 95 ? -4.348 -14.352 -1.469 1 95.94 95 ALA B O 1
ATOM 2580 N N . GLY B 1 96 ? -6.379 -14.844 -0.764 1 94.5 96 GLY B N 1
ATOM 2581 C CA . GLY B 1 96 ? -6.637 -13.477 -0.33 1 94.5 96 GLY B CA 1
ATOM 2582 C C . GLY B 1 96 ? -7.887 -13.344 0.519 1 94.5 96 GLY B C 1
ATOM 2583 O O . GLY B 1 96 ? -8.68 -14.289 0.613 1 94.5 96 GLY B O 1
ATOM 2584 N N . VAL B 1 97 ? -8.016 -12.234 1.184 1 94.44 97 VAL B N 1
ATOM 2585 C CA . VAL B 1 97 ? -9.188 -11.922 1.997 1 94.44 97 VAL B CA 1
ATOM 2586 C C . VAL B 1 97 ? -9.641 -10.492 1.714 1 94.44 97 VAL B C 1
ATOM 2588 O O . VAL B 1 97 ? -8.86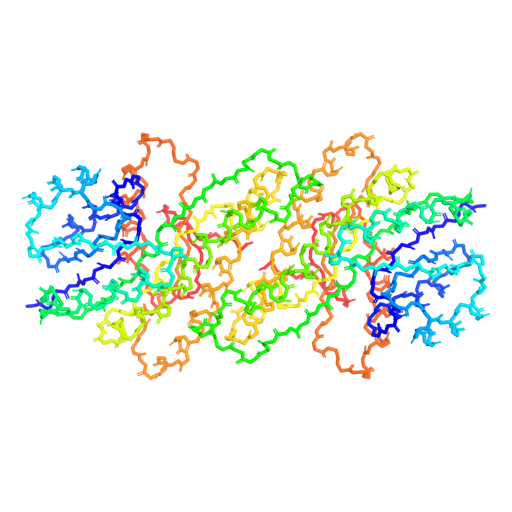7 -9.68 1.189 1 94.44 97 VAL B O 1
ATOM 2591 N N . ALA B 1 98 ? -10.836 -10.266 1.872 1 92.12 98 ALA B N 1
ATOM 2592 C CA . ALA B 1 98 ? -11.43 -8.93 1.876 1 92.12 98 ALA B CA 1
ATOM 2593 C C . ALA B 1 98 ? -12.188 -8.672 3.174 1 92.12 98 ALA B C 1
ATOM 2595 O O . ALA B 1 98 ? -13.289 -9.18 3.367 1 92.12 98 ALA B O 1
ATOM 2596 N N . ARG B 1 99 ? -11.578 -7.945 4.043 1 91.5 99 ARG B N 1
ATOM 2597 C CA . ARG B 1 99 ? -12.188 -7.641 5.332 1 91.5 99 ARG B CA 1
ATOM 2598 C C . ARG B 1 99 ? -12.422 -6.145 5.488 1 91.5 99 ARG B C 1
ATOM 2600 O O . ARG B 1 99 ? -11.672 -5.332 4.938 1 91.5 99 ARG B O 1
ATOM 2607 N N . GLY B 1 100 ? -13.484 -5.754 6.23 1 82.81 100 GLY B N 1
ATOM 2608 C CA . GLY B 1 100 ? -13.727 -4.371 6.602 1 82.81 100 GLY B CA 1
ATOM 2609 C C . GLY B 1 100 ? -14.195 -3.516 5.438 1 82.81 100 GLY B C 1
ATOM 2610 O O . GLY B 1 100 ? -13.703 -2.404 5.238 1 82.81 100 GLY B O 1
ATOM 2611 N N . HIS B 1 101 ? -15.172 -3.939 4.676 1 76 101 HIS B N 1
ATOM 2612 C CA . HIS B 1 101 ? -15.609 -3.305 3.438 1 76 101 HIS B CA 1
ATOM 2613 C C . HIS B 1 101 ? -16.297 -1.974 3.715 1 76 101 HIS B C 1
ATOM 2615 O O . HIS B 1 101 ? -16.312 -1.086 2.859 1 76 101 HIS B O 1
ATOM 2621 N N . PHE B 1 102 ? -16.688 -1.794 4.898 1 79.44 102 PHE B N 1
ATOM 2622 C CA . PHE B 1 102 ? -17.531 -0.623 5.102 1 79.44 102 PHE B CA 1
ATOM 2623 C C . PHE B 1 102 ? -16.859 0.369 6.047 1 79.44 102 PHE B C 1
ATOM 2625 O O . PHE B 1 102 ? -17.438 1.403 6.383 1 79.44 102 PHE B O 1
ATOM 2632 N N . ASP B 1 103 ? -15.672 0.163 6.359 1 84.12 103 ASP B N 1
ATOM 2633 C CA . ASP B 1 103 ? -15 1.099 7.258 1 84.12 103 ASP B CA 1
ATOM 2634 C C . ASP B 1 103 ? -14.656 2.398 6.535 1 84.12 103 ASP B C 1
ATOM 2636 O O . ASP B 1 103 ? -14.195 2.377 5.391 1 84.12 103 ASP B O 1
ATOM 2640 N N . SER B 1 104 ? -15.039 3.512 7.172 1 89.75 104 SER B N 1
ATOM 2641 C CA . SER B 1 104 ? -14.641 4.812 6.648 1 89.75 104 SER B CA 1
ATOM 2642 C C . SER B 1 104 ? -13.141 5.047 6.82 1 89.75 104 SER B C 1
ATOM 2644 O O . SER B 1 104 ? -12.547 4.57 7.789 1 89.75 104 SER B O 1
ATOM 2646 N N . PRO B 1 105 ? -12.531 5.809 5.844 1 94.06 105 PRO B N 1
ATOM 2647 C CA . PRO B 1 105 ? -11.086 6.043 5.891 1 94.06 105 PRO B CA 1
ATOM 2648 C C . PRO B 1 105 ? -10.633 6.652 7.211 1 94.06 105 PRO B C 1
ATOM 2650 O O . PRO B 1 105 ? -9.656 6.188 7.805 1 94.06 105 PRO B O 1
ATOM 2653 N N . SER B 1 106 ? -11.383 7.574 7.719 1 93.19 106 SER B N 1
ATOM 2654 C CA . SER B 1 106 ? -10.977 8.266 8.938 1 93.19 106 SER B CA 1
ATOM 2655 C C . SER B 1 106 ? -11.102 7.355 10.156 1 93.19 106 SER B C 1
ATOM 2657 O O . SER B 1 106 ? -10.547 7.645 11.219 1 93.19 106 SER B O 1
ATOM 2659 N N . GLN B 1 107 ? -11.812 6.23 9.984 1 93.12 107 GLN B N 1
ATOM 2660 C CA . GLN B 1 107 ? -12.039 5.324 11.102 1 93.12 107 GLN B CA 1
ATOM 2661 C C . GLN B 1 107 ? -11.297 4.004 10.898 1 93.12 107 GLN B C 1
ATOM 2663 O O . GLN B 1 107 ? -11.383 3.107 11.742 1 93.12 107 GLN B O 1
ATOM 2668 N N . THR B 1 108 ? -10.695 3.887 9.82 1 95.94 108 THR B N 1
ATOM 2669 C CA . THR B 1 108 ? -9.914 2.68 9.562 1 95.94 108 THR B CA 1
ATOM 2670 C C . THR B 1 108 ? -8.734 2.588 10.523 1 95.94 108 THR B C 1
ATOM 2672 O O . THR B 1 108 ? -8.008 3.566 10.719 1 95.94 108 THR B O 1
ATOM 2675 N N . THR B 1 109 ? -8.547 1.426 11.164 1 95.44 109 THR B N 1
ATOM 2676 C CA . THR B 1 109 ? -7.488 1.242 12.156 1 95.44 109 THR B CA 1
ATOM 2677 C C . THR B 1 109 ? -6.328 0.447 11.57 1 95.44 109 THR B C 1
ATOM 2679 O O . THR B 1 109 ? -6.5 -0.289 10.594 1 95.44 109 THR B O 1
ATOM 2682 N N . PRO B 1 110 ? -5.156 0.585 12.211 1 96.81 110 PRO B N 1
ATOM 2683 C CA . PRO B 1 110 ? -4.023 -0.245 11.797 1 96.81 110 PRO B CA 1
ATOM 2684 C C . PRO B 1 110 ? -4.34 -1.738 11.836 1 96.81 110 PRO B C 1
ATOM 2686 O O . PRO B 1 110 ? -3.908 -2.488 10.953 1 96.81 110 PRO B O 1
ATOM 2689 N N . LYS B 1 111 ? -5.086 -2.133 12.797 1 96.5 111 LYS B N 1
ATOM 2690 C CA . LYS B 1 111 ? -5.453 -3.543 12.906 1 96.5 111 LYS B CA 1
ATOM 2691 C C . LYS B 1 111 ? -6.258 -4 11.688 1 96.5 111 LYS B C 1
ATOM 2693 O O . LYS B 1 111 ? -6.02 -5.082 11.156 1 96.5 111 LYS B O 1
ATOM 2698 N N . GLN B 1 112 ? -7.203 -3.217 11.273 1 96.94 112 GLN B N 1
ATOM 2699 C CA . GLN B 1 112 ? -8.023 -3.555 10.109 1 96.94 112 GLN B CA 1
ATOM 2700 C C . GLN B 1 112 ? -7.168 -3.662 8.852 1 96.94 112 GLN B C 1
ATOM 2702 O O . GLN B 1 112 ? -7.402 -4.531 8.008 1 96.94 112 GLN B O 1
ATOM 2707 N N . VAL B 1 113 ? -6.203 -2.781 8.719 1 98 113 VAL B N 1
ATOM 2708 C CA . VAL B 1 113 ? -5.293 -2.836 7.582 1 98 113 VAL B CA 1
ATOM 2709 C C . VAL B 1 113 ? -4.469 -4.121 7.645 1 98 113 VAL B C 1
ATOM 2711 O O . VAL B 1 113 ? -4.352 -4.84 6.648 1 98 113 VAL B O 1
ATOM 2714 N N . MET B 1 114 ? -4 -4.453 8.836 1 98 114 MET B N 1
ATOM 2715 C CA . MET B 1 114 ? -3.162 -5.633 9.016 1 98 114 MET B CA 1
ATOM 2716 C C . MET B 1 114 ? -3.947 -6.906 8.734 1 98 114 MET B C 1
ATOM 2718 O O . MET B 1 114 ? -3.396 -7.879 8.211 1 98 114 MET B O 1
ATOM 2722 N N . ASP B 1 115 ? -5.203 -6.879 9.07 1 97.25 115 ASP B N 1
ATOM 2723 C CA . ASP B 1 115 ? -6.062 -8.039 8.836 1 97.25 115 ASP B CA 1
ATOM 2724 C C . ASP B 1 115 ? -6.109 -8.391 7.352 1 97.25 115 ASP B C 1
ATOM 2726 O O . ASP B 1 115 ? -6.328 -9.547 6.992 1 97.25 115 ASP B O 1
ATOM 2730 N N . ASN B 1 116 ? -5.91 -7.445 6.496 1 97.81 116 ASN B N 1
ATOM 2731 C CA . ASN B 1 116 ? -5.883 -7.688 5.055 1 97.81 116 ASN B CA 1
ATOM 2732 C C . ASN B 1 116 ? -4.465 -7.934 4.551 1 97.81 116 ASN B C 1
ATOM 2734 O O . ASN B 1 116 ? -4.23 -8.859 3.773 1 97.81 116 ASN B O 1
ATOM 2738 N N . LEU B 1 117 ? -3.496 -7.152 5.039 1 98.56 117 LEU B N 1
ATOM 2739 C CA . LEU B 1 117 ? -2.113 -7.223 4.578 1 98.56 117 LEU B CA 1
ATOM 2740 C C . LEU B 1 117 ? -1.522 -8.602 4.844 1 98.56 117 LEU B C 1
ATOM 2742 O O . LEU B 1 117 ? -0.728 -9.109 4.047 1 98.56 117 LEU B O 1
ATOM 2746 N N . THR B 1 118 ? -1.902 -9.18 5.922 1 98.56 118 THR B N 1
ATOM 2747 C CA . THR B 1 118 ? -1.319 -10.438 6.371 1 98.56 118 THR B CA 1
ATOM 2748 C C . THR B 1 118 ? -1.47 -11.516 5.305 1 98.56 118 THR B C 1
ATOM 2750 O O . THR B 1 118 ? -0.519 -12.242 5.012 1 98.56 118 THR B O 1
ATOM 2753 N N . THR B 1 119 ? -2.57 -11.555 4.703 1 98.12 119 THR B N 1
ATOM 2754 C CA . THR B 1 119 ? -2.803 -12.555 3.662 1 98.12 119 THR B CA 1
ATOM 2755 C C . THR B 1 119 ? -2.469 -11.984 2.285 1 98.12 119 THR B C 1
ATOM 2757 O O . THR B 1 119 ? -1.695 -12.578 1.533 1 98.12 119 THR B O 1
ATOM 2760 N N . ASN B 1 120 ? -2.959 -10.789 1.986 1 97.44 120 ASN B N 1
ATOM 2761 C CA . ASN B 1 120 ? -2.984 -10.258 0.626 1 97.44 120 ASN B CA 1
ATOM 2762 C C . ASN B 1 120 ? -1.594 -9.836 0.163 1 97.44 120 ASN B C 1
ATOM 2764 O O . ASN B 1 120 ? -1.324 -9.781 -1.038 1 97.44 120 ASN B O 1
ATOM 2768 N N . LEU B 1 121 ? -0.775 -9.508 1.11 1 98.38 121 LEU B N 1
ATOM 2769 C CA . LEU B 1 121 ? 0.579 -9.102 0.748 1 98.38 121 LEU B CA 1
ATOM 2770 C C . LEU B 1 121 ? 1.61 -10.047 1.353 1 98.38 121 LEU B C 1
ATOM 2772 O O . LEU B 1 121 ? 2.398 -10.656 0.627 1 98.38 121 LEU B O 1
ATOM 2776 N N . PHE B 1 122 ? 1.545 -10.195 2.643 1 98.69 122 PHE B N 1
ATOM 2777 C CA . PHE B 1 122 ? 2.584 -10.977 3.307 1 98.69 122 PHE B CA 1
ATOM 2778 C C . PHE B 1 122 ? 2.486 -12.445 2.924 1 98.69 122 PHE B C 1
ATOM 2780 O O . PHE B 1 122 ? 3.504 -13.125 2.781 1 98.69 122 PHE B O 1
ATOM 2787 N N . GLY B 1 123 ? 1.268 -12.945 2.793 1 98.5 123 GLY B N 1
ATOM 2788 C CA . GLY B 1 123 ? 1.111 -14.289 2.258 1 98.5 123 GLY B CA 1
ATOM 2789 C C . GLY B 1 123 ? 1.745 -14.461 0.891 1 98.5 123 GLY B C 1
ATOM 2790 O O . GLY B 1 123 ? 2.416 -15.469 0.635 1 98.5 123 GLY B O 1
ATOM 2791 N N . VAL B 1 124 ? 1.562 -13.5 0.001 1 97.31 124 VAL B N 1
ATOM 2792 C CA . VAL B 1 124 ? 2.123 -13.523 -1.346 1 97.31 124 VAL B CA 1
ATOM 2793 C C . VAL B 1 124 ? 3.648 -13.492 -1.27 1 97.31 124 VAL B C 1
ATOM 2795 O O . VAL B 1 124 ? 4.324 -14.242 -1.981 1 97.31 124 VAL B O 1
ATOM 2798 N N . MET B 1 125 ? 4.164 -12.648 -0.415 1 97.31 125 MET B N 1
ATOM 2799 C CA . MET B 1 125 ? 5.609 -12.547 -0.252 1 97.31 125 MET B CA 1
ATOM 2800 C C . MET B 1 125 ? 6.195 -13.875 0.229 1 97.31 125 MET B C 1
ATOM 2802 O O . MET B 1 125 ? 7.219 -14.328 -0.284 1 97.31 125 MET B O 1
ATOM 2806 N N . ASN B 1 126 ? 5.555 -14.5 1.21 1 98.06 126 ASN B N 1
ATOM 2807 C CA . ASN B 1 126 ? 5.992 -15.781 1.737 1 98.06 126 ASN B CA 1
ATOM 2808 C C . ASN B 1 126 ? 6.059 -16.844 0.642 1 98.06 126 ASN B C 1
ATOM 2810 O O . ASN B 1 126 ? 7.074 -17.531 0.488 1 98.06 126 ASN B O 1
ATOM 2814 N N . VAL B 1 127 ? 5.035 -16.922 -0.116 1 98 127 VAL B N 1
ATOM 2815 C CA . VAL B 1 127 ? 4.906 -17.969 -1.124 1 98 127 VAL B CA 1
ATOM 2816 C C . VAL B 1 127 ? 5.879 -17.703 -2.271 1 98 127 VAL B C 1
ATOM 2818 O O . VAL B 1 127 ? 6.582 -18.609 -2.723 1 98 127 VAL B O 1
ATOM 2821 N N . THR B 1 128 ? 5.883 -16.453 -2.736 1 95.88 128 THR B N 1
ATOM 2822 C CA . THR B 1 128 ? 6.742 -16.094 -3.859 1 95.88 128 THR B CA 1
ATOM 2823 C C . THR B 1 128 ? 8.203 -16.391 -3.533 1 95.88 128 THR B C 1
ATOM 2825 O O . THR B 1 128 ? 8.898 -17.047 -4.309 1 95.88 128 THR B O 1
ATOM 2828 N N . SER B 1 129 ? 8.641 -15.922 -2.357 1 95.31 129 SER B N 1
ATOM 2829 C CA . SER B 1 129 ? 10.031 -16.125 -1.973 1 95.31 129 SER B CA 1
ATOM 2830 C C . SER B 1 129 ? 10.359 -17.609 -1.863 1 95.31 129 SER B C 1
ATOM 2832 O O . SER B 1 129 ? 11.406 -18.062 -2.34 1 95.31 129 SER B O 1
ATOM 2834 N N . ALA B 1 130 ? 9.508 -18.422 -1.337 1 96.94 130 ALA B N 1
ATOM 2835 C CA . ALA B 1 130 ? 9.766 -19.828 -1.057 1 96.94 130 ALA B CA 1
ATOM 2836 C C . ALA B 1 130 ? 9.742 -20.656 -2.34 1 96.94 130 ALA B C 1
ATOM 2838 O O . ALA B 1 130 ? 10.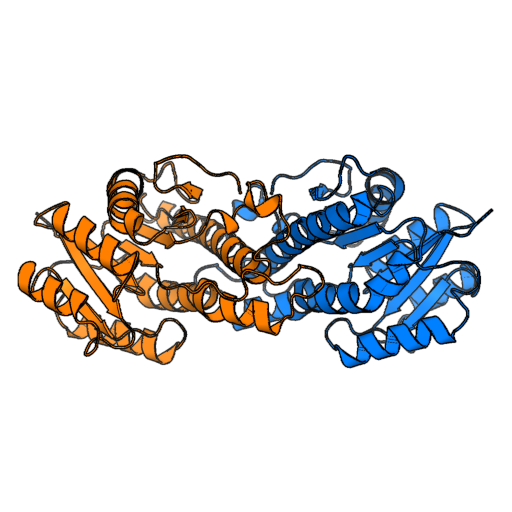508 -21.609 -2.48 1 96.94 130 ALA B O 1
ATOM 2839 N N . PHE B 1 131 ? 8.898 -20.312 -3.312 1 95.88 131 PHE B N 1
ATOM 2840 C CA . PHE B 1 131 ? 8.703 -21.156 -4.484 1 95.88 131 PHE B CA 1
ATOM 2841 C C . PHE B 1 131 ? 9.523 -20.656 -5.664 1 95.88 131 PHE B C 1
ATOM 2843 O O . PHE B 1 131 ? 9.609 -21.312 -6.699 1 95.88 131 PHE B O 1
ATOM 2850 N N . LEU B 1 132 ? 10.117 -19.5 -5.508 1 92.75 132 LEU B N 1
ATOM 2851 C CA . LEU B 1 132 ? 10.859 -18.859 -6.598 1 92.75 132 LEU B CA 1
ATOM 2852 C C . LEU B 1 132 ? 11.953 -19.797 -7.113 1 92.75 132 LEU B C 1
ATOM 2854 O O . LEU B 1 132 ? 12.125 -19.938 -8.328 1 92.75 132 LEU B O 1
ATOM 2858 N N . PRO B 1 133 ? 12.68 -20.484 -6.234 1 91.69 133 PRO B N 1
ATOM 2859 C CA . PRO B 1 133 ? 13.703 -21.391 -6.758 1 91.69 133 PRO B CA 1
ATOM 2860 C C . PRO B 1 133 ? 13.117 -22.484 -7.648 1 91.69 133 PRO B C 1
ATOM 2862 O O . PRO B 1 133 ? 13.742 -22.875 -8.641 1 91.69 133 PRO B O 1
ATOM 2865 N N . LEU B 1 134 ? 11.961 -22.984 -7.324 1 92.19 134 LEU B N 1
ATOM 2866 C CA . LEU B 1 134 ? 11.305 -24 -8.156 1 92.19 134 LEU B CA 1
ATOM 2867 C C . LEU B 1 134 ? 10.836 -23.391 -9.477 1 92.19 134 LEU B C 1
ATOM 2869 O O . LEU B 1 134 ? 10.93 -24.031 -10.523 1 92.19 134 LEU B O 1
ATOM 2873 N N . LEU B 1 135 ? 10.359 -22.203 -9.383 1 90.94 135 LEU B N 1
ATOM 2874 C CA . LEU B 1 135 ? 9.867 -21.5 -10.57 1 90.94 135 LEU B CA 1
ATOM 2875 C C . LEU B 1 135 ? 11 -21.219 -11.539 1 90.94 135 LEU B C 1
ATOM 2877 O O . LEU B 1 135 ? 10.828 -21.297 -12.758 1 90.94 135 LEU B O 1
ATOM 2881 N N . LYS B 1 136 ? 12.125 -20.859 -11 1 86.75 136 LYS B N 1
ATOM 2882 C CA . LYS B 1 136 ? 13.281 -20.516 -11.812 1 86.75 136 LYS B CA 1
ATOM 2883 C C . LYS B 1 136 ? 13.773 -21.703 -12.625 1 86.75 136 LYS B C 1
ATOM 2885 O O . LYS B 1 136 ? 14.445 -21.547 -13.641 1 86.75 136 LYS B O 1
ATOM 2890 N N . LYS B 1 137 ? 13.398 -22.875 -12.203 1 84.94 137 LYS B N 1
ATOM 2891 C CA . LYS B 1 137 ? 13.766 -24.094 -12.914 1 84.94 137 LYS B CA 1
ATOM 2892 C C . LYS B 1 137 ? 12.789 -24.375 -14.055 1 84.94 137 LYS B C 1
ATOM 2894 O O . LYS B 1 137 ? 13.086 -25.188 -14.945 1 84.94 137 LYS B O 1
ATOM 2899 N N . GLY B 1 138 ? 11.68 -23.672 -13.992 1 82.06 138 GLY B N 1
ATOM 2900 C CA . GLY B 1 138 ? 10.648 -23.906 -14.992 1 82.06 138 GLY B CA 1
ATOM 2901 C C . GLY B 1 138 ? 10.898 -23.156 -16.281 1 82.06 138 GLY B C 1
ATOM 2902 O O . GLY B 1 138 ? 11.789 -22.297 -16.359 1 82.06 138 GLY B O 1
ATOM 2903 N N . LYS B 1 139 ? 10.117 -23.531 -17.281 1 77.06 139 LYS B N 1
ATOM 2904 C CA . LYS B 1 139 ? 10.227 -22.875 -18.578 1 77.06 139 LYS B CA 1
ATOM 2905 C C . LYS B 1 139 ? 9.352 -21.625 -18.641 1 77.06 139 LYS B C 1
ATOM 2907 O O . LYS B 1 139 ? 9.695 -20.641 -19.312 1 77.06 139 LYS B O 1
ATOM 2912 N N . GLY B 1 140 ? 8.234 -21.625 -17.953 1 78 140 GLY B N 1
ATOM 2913 C CA . GLY B 1 140 ? 7.305 -20.516 -18 1 78 140 GLY B CA 1
ATOM 2914 C C . GLY B 1 140 ? 7.766 -19.328 -17.172 1 78 140 GLY B C 1
ATOM 2915 O O . GLY B 1 140 ? 7.852 -18.203 -17.688 1 78 140 GLY B O 1
ATOM 2916 N N . LYS B 1 141 ? 8.07 -19.578 -15.914 1 84.44 141 LYS B N 1
ATOM 2917 C CA . LYS B 1 141 ? 8.578 -18.609 -14.945 1 84.44 141 LYS B CA 1
ATOM 2918 C C . LYS B 1 141 ? 7.637 -17.406 -14.82 1 84.44 141 LYS B C 1
ATOM 2920 O O . LYS B 1 141 ? 8.07 -16.266 -14.922 1 84.44 141 LYS B O 1
ATOM 2925 N N . GLN B 1 142 ? 6.359 -17.703 -14.672 1 89.31 142 GLN B N 1
ATOM 2926 C CA . GLN B 1 142 ? 5.32 -16.672 -14.57 1 89.31 142 GLN B CA 1
ATOM 2927 C C . GLN B 1 142 ? 4.793 -16.578 -13.141 1 89.31 142 GLN B C 1
ATOM 2929 O O . GLN B 1 142 ? 4.68 -17.578 -12.445 1 89.31 142 GLN B O 1
ATOM 2934 N N . ILE B 1 143 ? 4.559 -15.359 -12.773 1 92.75 143 ILE B N 1
ATOM 2935 C CA . ILE B 1 143 ? 3.9 -15.102 -11.492 1 92.75 143 ILE B CA 1
ATOM 2936 C C . ILE B 1 143 ? 2.721 -14.156 -11.703 1 92.75 143 ILE B C 1
ATOM 2938 O O . ILE B 1 143 ? 2.852 -13.125 -12.375 1 92.75 143 ILE B O 1
ATOM 2942 N N . PHE B 1 144 ? 1.592 -14.547 -11.234 1 92.75 144 PHE B N 1
ATOM 2943 C CA . PHE B 1 144 ? 0.42 -13.68 -11.203 1 92.75 144 PHE B CA 1
ATOM 2944 C C . PHE B 1 144 ? 0.008 -13.375 -9.773 1 92.75 144 PHE B C 1
ATOM 2946 O O . PHE B 1 144 ? -0.032 -14.266 -8.922 1 92.75 144 PHE B O 1
ATOM 2953 N N . GLY B 1 145 ? -0.199 -12.133 -9.484 1 93.38 145 GLY B N 1
ATOM 2954 C CA . GLY B 1 145 ? -0.867 -11.719 -8.266 1 93.38 145 GLY B CA 1
ATOM 2955 C C . GLY B 1 145 ? -2.311 -11.305 -8.484 1 93.38 145 GLY B C 1
ATOM 2956 O O . GLY B 1 145 ? -2.594 -10.438 -9.305 1 93.38 145 GLY B O 1
ATOM 2957 N N . ILE B 1 146 ? -3.178 -11.914 -7.773 1 93 146 ILE B N 1
ATOM 2958 C CA . ILE B 1 146 ? -4.59 -11.586 -7.926 1 93 146 ILE B CA 1
ATOM 2959 C C . ILE B 1 146 ? -4.926 -10.359 -7.074 1 93 146 ILE B C 1
ATOM 2961 O O . ILE B 1 146 ? -5.02 -10.461 -5.848 1 93 146 ILE B O 1
ATOM 2965 N N . SER B 1 147 ? -5.125 -9.297 -7.758 1 92.88 147 SER B N 1
ATOM 2966 C CA . SER B 1 147 ? -5.484 -8.031 -7.133 1 92.88 147 SER B CA 1
ATOM 2967 C C . SER B 1 147 ? -6.977 -7.754 -7.273 1 92.88 147 SER B C 1
ATOM 2969 O O . SER B 1 147 ? -7.797 -8.664 -7.168 1 92.88 147 SER B O 1
ATOM 2971 N N . SER B 1 148 ? -7.371 -6.559 -7.207 1 89.38 148 SER B N 1
ATOM 2972 C CA . SER B 1 148 ? -8.742 -6.07 -7.305 1 89.38 148 SER B CA 1
ATOM 2973 C C . SER B 1 148 ? -8.789 -4.676 -7.922 1 89.38 148 SER B C 1
ATOM 2975 O O . SER B 1 148 ? -7.781 -3.961 -7.926 1 89.38 148 SER B O 1
ATOM 2977 N N . THR B 1 149 ? -9.969 -4.383 -8.461 1 89.31 149 THR B N 1
ATOM 2978 C CA . THR B 1 149 ? -10.172 -2.994 -8.859 1 89.31 149 THR B CA 1
ATOM 2979 C C . THR B 1 149 ? -9.945 -2.059 -7.672 1 89.31 149 THR B C 1
ATOM 2981 O O . THR B 1 149 ? -9.609 -0.886 -7.855 1 89.31 149 THR B O 1
ATOM 2984 N N . CYS B 1 150 ? -10.023 -2.584 -6.527 1 91.38 150 CYS B N 1
ATOM 2985 C CA . CYS B 1 150 ? -9.781 -1.832 -5.301 1 91.38 150 CYS B CA 1
ATOM 2986 C C . CYS B 1 150 ? -8.305 -1.473 -5.168 1 91.38 150 CYS B C 1
ATOM 2988 O O . CYS B 1 150 ? -7.941 -0.605 -4.371 1 91.38 150 CYS B O 1
ATOM 2990 N N . GLY B 1 151 ? -7.445 -2.117 -5.918 1 93.38 151 GLY B N 1
ATOM 2991 C CA . GLY B 1 151 ? -6.02 -1.83 -5.867 1 93.38 151 GLY B CA 1
ATOM 2992 C C . GLY B 1 151 ? -5.598 -0.732 -6.824 1 93.38 151 GLY B C 1
ATOM 2993 O O . GLY B 1 151 ? -4.406 -0.471 -6.996 1 93.38 151 GLY B O 1
ATOM 2994 N N . SER B 1 152 ? -6.594 -0.121 -7.512 1 93.19 152 SER B N 1
ATOM 2995 C CA . SER B 1 152 ? -6.352 0.979 -8.438 1 93.19 152 SER B CA 1
ATOM 2996 C C . SER B 1 152 ? -6.66 2.324 -7.793 1 93.19 152 SER B C 1
ATOM 2998 O O . SER B 1 152 ? -7.824 2.666 -7.578 1 93.19 152 SER B O 1
ATOM 3000 N N . ILE B 1 153 ? -5.609 3.115 -7.504 1 94.12 153 ILE B N 1
ATOM 3001 C CA . ILE B 1 153 ? -5.828 4.422 -6.898 1 94.12 153 ILE B CA 1
ATOM 3002 C C . ILE B 1 153 ? -6.574 5.328 -7.875 1 94.12 153 ILE B C 1
ATOM 3004 O O . ILE B 1 153 ? -7.469 6.078 -7.477 1 94.12 153 ILE B O 1
ATOM 3008 N N . GLY B 1 154 ? -6.172 5.195 -9.125 1 92.12 154 GLY B N 1
ATOM 3009 C CA . GLY B 1 154 ? -6.758 6.039 -10.156 1 92.12 154 GLY B CA 1
ATOM 3010 C C . GLY B 1 154 ? -8.039 5.465 -10.734 1 92.12 154 GLY B C 1
ATOM 3011 O O . GLY B 1 154 ? -8.594 6.023 -11.688 1 92.12 154 GLY B O 1
ATOM 3012 N N . GLY B 1 155 ? -8.492 4.375 -10.219 1 89.38 155 GLY B N 1
ATOM 3013 C CA . GLY B 1 155 ? -9.688 3.732 -10.719 1 89.38 155 GLY B CA 1
ATOM 3014 C C . GLY B 1 155 ? -10.93 4.062 -9.906 1 89.38 155 GLY B C 1
ATOM 3015 O O . GLY B 1 155 ? -10.898 4.941 -9.047 1 89.38 155 GLY B O 1
ATOM 3016 N N . PRO B 1 156 ? -11.969 3.357 -10.188 1 83.38 156 PRO B N 1
ATOM 3017 C CA . PRO B 1 156 ? -13.266 3.709 -9.594 1 83.38 156 PRO B CA 1
ATOM 3018 C C . PRO B 1 156 ? -13.266 3.627 -8.07 1 83.38 156 PRO B C 1
ATOM 3020 O O . PRO B 1 156 ? -13.906 4.441 -7.406 1 83.38 156 PRO B O 1
ATOM 3023 N N . PHE B 1 157 ? -12.547 2.715 -7.535 1 84.62 157 PHE B N 1
ATOM 3024 C CA . PHE B 1 157 ? -12.602 2.549 -6.086 1 84.62 157 PHE B CA 1
ATOM 3025 C C . PHE B 1 157 ? -11.688 3.557 -5.395 1 84.62 157 PHE B C 1
ATOM 3027 O O . PHE B 1 157 ? -11.766 3.74 -4.18 1 84.62 157 PHE B O 1
ATOM 3034 N N . GLY B 1 158 ? -10.844 4.129 -6.184 1 85.69 158 GLY B N 1
ATOM 3035 C CA . GLY B 1 158 ? -10.133 5.285 -5.652 1 85.69 158 GLY B CA 1
ATOM 3036 C C . GLY B 1 158 ? -11 6.52 -5.543 1 85.69 158 GLY B C 1
ATOM 3037 O O . GLY B 1 158 ? -10.641 7.484 -4.867 1 85.69 158 GLY B O 1
ATOM 3038 N N . GLU B 1 159 ? -12.141 6.434 -6.086 1 89.12 159 GLU B N 1
ATOM 3039 C CA . GLU B 1 159 ? -13.031 7.59 -6.16 1 89.12 159 GLU B CA 1
ATOM 3040 C C . GLU B 1 159 ? -14.133 7.504 -5.113 1 89.12 159 GLU B C 1
ATOM 3042 O O . GLU B 1 159 ? -15.117 8.25 -5.176 1 89.12 159 GLU B O 1
ATOM 3047 N N . ASN B 1 160 ? -14.047 6.555 -4.238 1 88.69 160 ASN B N 1
ATOM 3048 C CA . ASN B 1 160 ? -15 6.449 -3.139 1 88.69 160 ASN B CA 1
ATOM 3049 C C . ASN B 1 160 ? -14.312 6.07 -1.831 1 88.69 160 ASN B C 1
ATOM 3051 O O . ASN B 1 160 ? -13.172 5.613 -1.836 1 88.69 160 ASN B O 1
ATOM 3055 N N . PRO B 1 161 ? -14.961 6.289 -0.711 1 91.81 161 PRO B N 1
ATOM 3056 C CA . PRO B 1 161 ? -14.312 6.078 0.585 1 91.81 161 PRO B CA 1
ATOM 3057 C C . PRO B 1 161 ? -14.523 4.672 1.132 1 91.81 161 PRO B C 1
ATOM 3059 O O . PRO B 1 161 ? -14.336 4.434 2.326 1 91.81 161 PRO B O 1
ATOM 3062 N N . LEU B 1 162 ? -14.891 3.736 0.33 1 90.38 162 LEU B N 1
ATOM 3063 C CA . LEU B 1 162 ? -15.242 2.408 0.821 1 90.38 162 LEU B CA 1
ATOM 3064 C C . LEU B 1 162 ? -14.047 1.466 0.751 1 90.38 162 LEU B C 1
ATOM 3066 O O . LEU B 1 162 ? -13.203 1.592 -0.141 1 90.38 162 LEU B O 1
ATOM 3070 N N . GLY B 1 163 ? -13.953 0.535 1.677 1 93.25 163 GLY B N 1
ATOM 3071 C CA . GLY B 1 163 ? -13.008 -0.569 1.616 1 93.25 163 GLY B CA 1
ATOM 3072 C C . GLY B 1 163 ? -11.562 -0.128 1.753 1 93.25 163 GLY B C 1
ATOM 3073 O O . GLY B 1 163 ? -10.68 -0.629 1.046 1 93.25 163 GLY B O 1
ATOM 3074 N N . THR B 1 164 ? -11.344 0.818 2.629 1 95.88 164 THR B N 1
ATOM 3075 C CA . THR B 1 164 ? -10.039 1.466 2.725 1 95.88 164 THR B CA 1
ATOM 3076 C C . THR B 1 164 ? -8.953 0.447 3.049 1 95.88 164 THR B C 1
ATOM 3078 O O . THR B 1 164 ? -7.934 0.375 2.355 1 95.88 164 THR B O 1
ATOM 3081 N N . ALA B 1 165 ? -9.195 -0.375 4.062 1 97.06 165 ALA B N 1
ATOM 3082 C CA . ALA B 1 165 ? -8.18 -1.333 4.492 1 97.06 165 ALA B CA 1
ATOM 3083 C C . ALA B 1 165 ? -7.887 -2.352 3.396 1 97.06 165 ALA B C 1
ATOM 3085 O O . ALA B 1 165 ? -6.727 -2.674 3.133 1 97.06 165 ALA B O 1
ATOM 3086 N N . TYR B 1 166 ? -8.906 -2.83 2.732 1 95.81 166 TYR B N 1
ATOM 3087 C CA . TYR B 1 166 ? -8.758 -3.777 1.634 1 95.81 166 TYR B CA 1
ATOM 3088 C C . TYR B 1 166 ? -8.031 -3.139 0.455 1 95.81 166 TYR B C 1
ATOM 3090 O O . TYR B 1 166 ? -7.105 -3.729 -0.108 1 95.81 166 TYR B O 1
ATOM 3098 N N . CYS B 1 167 ? -8.422 -1.896 0.086 1 95.69 167 CYS B N 1
ATOM 3099 C CA . CYS B 1 167 ? -7.785 -1.174 -1.012 1 95.69 167 CYS B CA 1
ATOM 3100 C C . CYS B 1 167 ? -6.297 -0.984 -0.752 1 95.69 167 CYS B C 1
ATOM 3102 O O . CYS B 1 167 ? -5.477 -1.155 -1.656 1 95.69 167 CYS B O 1
ATOM 3104 N N . ILE B 1 168 ? -5.973 -0.679 0.484 1 97.31 168 ILE B N 1
ATOM 3105 C CA . ILE B 1 168 ? -4.574 -0.499 0.857 1 97.31 168 ILE B CA 1
ATOM 3106 C C . ILE B 1 168 ? -3.811 -1.803 0.64 1 97.31 168 ILE B C 1
ATOM 3108 O O . ILE B 1 168 ? -2.703 -1.798 0.096 1 97.31 168 ILE B O 1
ATOM 3112 N N . SER B 1 169 ? -4.355 -2.898 0.991 1 97.38 169 SER B N 1
ATOM 3113 C CA . SER B 1 169 ? -3.674 -4.18 0.842 1 97.38 169 SER B CA 1
ATOM 3114 C C . SER B 1 169 ? -3.445 -4.52 -0.627 1 97.38 169 SER B C 1
ATOM 3116 O O . SER B 1 169 ? -2.402 -5.062 -0.99 1 97.38 169 SER B O 1
ATOM 3118 N N . LYS B 1 170 ? -4.41 -4.184 -1.436 1 95.62 170 LYS B N 1
ATOM 3119 C CA . LYS B 1 170 ? -4.316 -4.57 -2.84 1 95.62 170 LYS B CA 1
ATOM 3120 C C . LYS B 1 170 ? -3.391 -3.629 -3.607 1 95.62 170 LYS B C 1
ATOM 3122 O O . LYS B 1 170 ? -2.699 -4.051 -4.539 1 95.62 170 LYS B O 1
ATOM 3127 N N . VAL B 1 171 ? -3.35 -2.373 -3.215 1 96.5 171 VAL B N 1
ATOM 3128 C CA . VAL B 1 171 ? -2.387 -1.498 -3.875 1 96.5 171 VAL B CA 1
ATOM 3129 C C . VAL B 1 171 ? -0.97 -1.875 -3.449 1 96.5 171 VAL B C 1
ATOM 3131 O O . VAL B 1 171 ? -0.031 -1.783 -4.242 1 96.5 171 VAL B O 1
ATOM 3134 N N . ALA B 1 172 ? -0.818 -2.252 -2.207 1 97.75 172 ALA B N 1
ATOM 3135 C CA . ALA B 1 172 ? 0.472 -2.75 -1.735 1 97.75 172 ALA B CA 1
ATOM 3136 C C . ALA B 1 172 ? 0.921 -3.961 -2.547 1 97.75 172 ALA B C 1
ATOM 3138 O O . ALA B 1 172 ? 2.084 -4.055 -2.945 1 97.75 172 ALA B O 1
ATOM 3139 N N . LEU B 1 173 ? 0.012 -4.836 -2.812 1 96.44 173 LEU B N 1
ATOM 3140 C CA . LEU B 1 173 ? 0.296 -5.996 -3.645 1 96.44 173 LEU B CA 1
ATOM 3141 C C . LEU B 1 173 ? 0.748 -5.574 -5.039 1 96.44 173 LEU B C 1
ATOM 3143 O O . LEU B 1 173 ? 1.707 -6.125 -5.582 1 96.44 173 LEU B O 1
ATOM 3147 N N . ASN B 1 174 ? 0.022 -4.605 -5.605 1 95 174 ASN B N 1
ATOM 3148 C CA . ASN B 1 174 ? 0.375 -4.125 -6.938 1 95 174 ASN B CA 1
ATOM 3149 C C . ASN B 1 174 ? 1.799 -3.578 -6.98 1 95 174 ASN B C 1
ATOM 3151 O O . ASN B 1 174 ? 2.543 -3.842 -7.926 1 95 174 ASN B O 1
ATOM 3155 N N . MET B 1 175 ? 2.174 -2.826 -5.945 1 96 175 MET B N 1
ATOM 3156 C CA . MET B 1 175 ? 3.535 -2.297 -5.902 1 96 175 MET B CA 1
ATOM 3157 C C . MET B 1 175 ? 4.555 -3.426 -5.789 1 96 175 MET B C 1
ATOM 3159 O O . MET B 1 175 ? 5.562 -3.432 -6.5 1 96 175 MET B O 1
ATOM 3163 N N . TYR B 1 176 ? 4.293 -4.398 -4.941 1 96.31 176 TYR B N 1
ATOM 3164 C CA . TYR B 1 176 ? 5.188 -5.539 -4.789 1 96.31 176 TYR B CA 1
ATOM 3165 C C . TYR B 1 176 ? 5.383 -6.266 -6.113 1 96.31 176 TYR B C 1
ATOM 3167 O O . TYR B 1 176 ? 6.512 -6.562 -6.508 1 96.31 176 TYR B O 1
ATOM 3175 N N . ASN B 1 177 ? 4.27 -6.488 -6.785 1 94 177 ASN B N 1
ATOM 3176 C CA . ASN B 1 177 ? 4.324 -7.188 -8.062 1 94 177 ASN B CA 1
ATOM 3177 C C . ASN B 1 177 ? 5.129 -6.406 -9.094 1 94 177 ASN B C 1
ATOM 3179 O O . ASN B 1 177 ? 5.91 -6.984 -9.852 1 94 177 ASN B O 1
ATOM 3183 N N . ARG B 1 178 ? 4.848 -5.117 -9.117 1 93.31 178 ARG B N 1
ATOM 3184 C CA . ARG B 1 178 ? 5.586 -4.27 -10.047 1 93.31 178 ARG B CA 1
ATOM 3185 C C . ARG B 1 178 ? 7.086 -4.34 -9.781 1 93.31 178 ARG B C 1
ATOM 3187 O O . ARG B 1 178 ? 7.875 -4.551 -10.703 1 93.31 178 ARG B O 1
ATOM 3194 N N . LYS B 1 179 ? 7.434 -4.242 -8.539 1 94.12 179 LYS B N 1
ATOM 3195 C CA . LYS B 1 179 ? 8.844 -4.285 -8.148 1 94.12 179 LYS B CA 1
ATOM 3196 C C . LYS B 1 179 ? 9.445 -5.66 -8.43 1 94.12 179 LYS B C 1
ATOM 3198 O O . LYS B 1 179 ? 10.578 -5.758 -8.906 1 94.12 179 LYS B O 1
ATOM 3203 N N . LEU B 1 180 ? 8.773 -6.641 -8.133 1 93.44 180 LEU B N 1
ATOM 3204 C CA . LEU B 1 180 ? 9.234 -8.008 -8.375 1 93.44 180 LEU B CA 1
ATOM 3205 C C . LEU B 1 180 ? 9.469 -8.25 -9.859 1 93.44 180 LEU B C 1
ATOM 3207 O O . LEU B 1 180 ? 10.445 -8.898 -10.242 1 93.44 180 LEU B O 1
ATOM 3211 N N . SER B 1 181 ? 8.57 -7.754 -10.695 1 91.94 181 SER B N 1
ATOM 3212 C CA . SER B 1 181 ? 8.727 -7.906 -12.141 1 91.9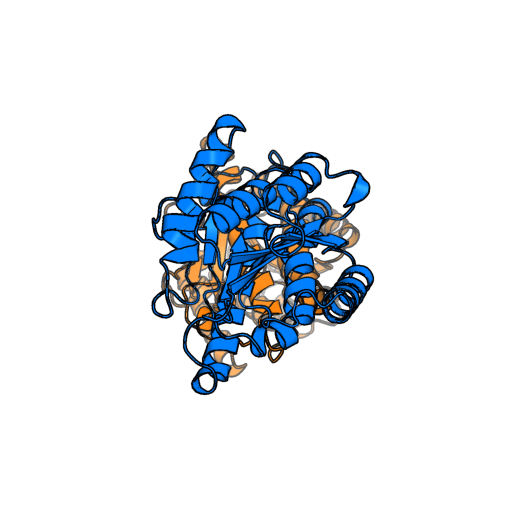4 181 SER B CA 1
ATOM 3213 C C . SER B 1 181 ? 10.039 -7.309 -12.625 1 91.94 181 SER B C 1
ATOM 3215 O O . SER B 1 181 ? 10.695 -7.867 -13.508 1 91.94 181 SER B O 1
ATOM 3217 N N . ARG B 1 182 ? 10.398 -6.23 -12.023 1 90.94 182 ARG B N 1
ATOM 3218 C CA . ARG B 1 182 ? 11.625 -5.566 -12.43 1 90.94 182 ARG B CA 1
ATOM 3219 C C . ARG B 1 182 ? 12.852 -6.355 -11.977 1 90.94 182 ARG B C 1
ATOM 3221 O O . ARG B 1 182 ? 13.836 -6.469 -12.719 1 90.94 182 ARG B O 1
ATOM 3228 N N . GLU B 1 183 ? 12.773 -6.852 -10.797 1 91 183 GLU B N 1
ATOM 3229 C CA . GLU B 1 183 ? 13.867 -7.695 -10.32 1 91 183 GLU B CA 1
ATOM 3230 C C . GLU B 1 183 ? 14.078 -8.891 -11.242 1 91 183 GLU B C 1
ATOM 3232 O O . GLU B 1 183 ? 15.203 -9.156 -11.68 1 91 183 GLU B O 1
ATOM 3237 N N . LEU B 1 184 ? 13.008 -9.523 -11.539 1 88.19 184 LEU B N 1
ATOM 3238 C CA . LEU B 1 184 ? 13.109 -10.766 -12.305 1 88.19 184 LEU B CA 1
ATOM 3239 C C . LEU B 1 184 ? 13.461 -10.484 -13.758 1 88.19 184 LEU B C 1
ATOM 3241 O O . LEU B 1 184 ? 14.125 -11.297 -14.414 1 88.19 184 LEU B O 1
ATOM 3245 N N . GLU B 1 185 ? 12.984 -9.359 -14.188 1 85 185 GLU B N 1
ATOM 3246 C CA . GLU B 1 185 ? 13.383 -8.93 -15.523 1 85 185 GLU B CA 1
ATOM 3247 C C . GLU B 1 185 ? 14.891 -8.719 -15.617 1 85 185 GLU B C 1
ATOM 3249 O O . GLU B 1 185 ? 15.516 -9.078 -16.609 1 85 185 GLU B O 1
ATOM 3254 N N . GLN B 1 186 ? 15.422 -8.102 -14.633 1 83.31 186 GLN B N 1
ATOM 3255 C CA . GLN B 1 186 ? 16.859 -7.836 -14.609 1 83.31 186 GLN B CA 1
ATOM 3256 C C . GLN B 1 186 ? 17.656 -9.133 -14.5 1 83.31 186 GLN B C 1
ATOM 3258 O O . GLN B 1 186 ? 18.75 -9.242 -15.055 1 83.31 186 GLN B O 1
ATOM 3263 N N . GLU B 1 187 ? 17.031 -9.984 -13.781 1 75.69 187 GLU B N 1
ATOM 3264 C CA . GLU B 1 187 ? 17.688 -11.281 -13.664 1 75.69 187 GLU B CA 1
ATOM 3265 C C . GLU B 1 187 ? 17.641 -12.039 -14.992 1 75.69 187 GLU B C 1
ATOM 3267 O O . GLU B 1 187 ? 18.547 -12.797 -15.312 1 75.69 187 GLU B O 1
ATOM 3272 N N . LYS B 1 188 ? 16.359 -11.93 -15.539 1 61.72 188 LYS B N 1
ATOM 3273 C CA . LYS B 1 188 ? 16.141 -12.641 -16.797 1 61.72 188 LYS B CA 1
ATOM 3274 C C . LYS B 1 188 ? 17.047 -12.102 -17.891 1 61.72 188 LYS B C 1
ATOM 3276 O O . LYS B 1 188 ? 17.391 -12.828 -18.828 1 61.72 188 LYS B O 1
ATOM 3281 N N . GLN B 1 189 ? 16.984 -10.648 -18.031 1 52.91 189 GLN B N 1
ATOM 3282 C CA . GLN B 1 189 ? 18 -10.43 -19.062 1 52.91 189 GLN B CA 1
ATOM 3283 C C . GLN B 1 189 ? 19.016 -11.562 -19.078 1 52.91 189 GLN B C 1
ATOM 3285 O O . GLN B 1 189 ? 19.594 -11.875 -20.125 1 52.91 189 GLN B O 1
ATOM 3290 N N . ALA B 1 190 ? 19.094 -12.328 -17.906 1 41 190 ALA B N 1
ATOM 3291 C CA . ALA B 1 190 ? 19.75 -13.625 -18 1 41 190 ALA B CA 1
ATOM 3292 C C . ALA B 1 190 ? 18.766 -14.719 -18.375 1 41 190 ALA B C 1
ATOM 3294 O O . ALA B 1 190 ? 19.141 -15.727 -18.984 1 41 190 ALA B O 1
ATOM 3295 N N . LEU B 1 191 ? 17.484 -14.68 -17.672 1 42.59 191 LEU B N 1
ATOM 3296 C CA . LEU B 1 191 ? 16.516 -15.742 -17.938 1 42.59 191 LEU B CA 1
ATOM 3297 C C . LEU B 1 191 ? 15.555 -15.344 -19.047 1 42.59 191 LEU B C 1
ATOM 3299 O O . LEU B 1 191 ? 15.297 -14.156 -19.266 1 42.59 191 LEU B O 1
ATOM 3303 N N . ASP B 1 192 ? 15.195 -16.125 -19.875 1 43.5 192 ASP B N 1
ATOM 3304 C CA . ASP B 1 192 ? 14.164 -16 -20.906 1 43.5 192 ASP B CA 1
ATOM 3305 C C . ASP B 1 192 ? 12.945 -15.25 -20.375 1 43.5 192 ASP B C 1
ATOM 3307 O O . ASP B 1 192 ? 12.742 -15.172 -19.156 1 43.5 192 ASP B O 1
ATOM 3311 N N . ARG B 1 193 ? 12.078 -14.531 -21.109 1 42.78 193 ARG B N 1
ATOM 3312 C CA . ARG B 1 193 ? 11.117 -13.43 -21.172 1 42.78 193 ARG B CA 1
ATOM 3313 C C . ARG B 1 193 ? 10.086 -13.531 -20.062 1 42.78 193 ARG B C 1
ATOM 3315 O O . ARG B 1 193 ? 9.148 -12.742 -20 1 42.78 193 ARG B O 1
ATOM 3322 N N . ARG B 1 194 ? 9.484 -14.594 -19.547 1 45.41 194 ARG B N 1
ATOM 3323 C CA . ARG B 1 194 ? 8.055 -14.75 -19.312 1 45.41 194 ARG B CA 1
ATOM 3324 C C . ARG B 1 194 ? 7.68 -14.352 -17.891 1 45.41 194 ARG B C 1
ATOM 3326 O O . ARG B 1 194 ? 6.688 -14.844 -17.344 1 45.41 194 ARG B O 1
ATOM 3333 N N . VAL B 1 195 ? 8.602 -13.648 -17 1 47.84 195 VAL B N 1
ATOM 3334 C CA . VAL B 1 195 ? 8.008 -13.484 -15.68 1 47.84 195 VAL B CA 1
ATOM 3335 C C . VAL B 1 195 ? 7.004 -12.336 -15.703 1 47.84 195 VAL B C 1
ATOM 3337 O O . VAL B 1 195 ? 7.363 -11.195 -16 1 47.84 195 VAL B O 1
ATOM 3340 N N . LEU B 1 196 ? 5.637 -12.602 -16.016 1 52.94 196 LEU B N 1
ATOM 3341 C CA . LEU B 1 196 ? 4.555 -11.625 -16.031 1 52.94 196 LEU B CA 1
ATOM 3342 C C . LEU B 1 196 ? 3.904 -11.516 -14.648 1 52.94 196 LEU B C 1
ATOM 3344 O O . LEU B 1 196 ? 3.572 -12.523 -14.031 1 52.94 196 LEU B O 1
ATOM 3348 N N . ILE B 1 197 ? 4.379 -10.5 -13.812 1 53.81 197 ILE B N 1
ATOM 3349 C CA . ILE B 1 197 ? 3.568 -10.289 -12.617 1 53.81 197 ILE B CA 1
ATOM 3350 C C . ILE B 1 197 ? 2.355 -9.43 -12.961 1 53.81 197 ILE B C 1
ATOM 3352 O O . ILE B 1 197 ? 2.5 -8.336 -13.5 1 53.81 197 ILE B O 1
ATOM 3356 N N . ARG B 1 198 ? 1.034 -10.023 -13.094 1 56.06 198 ARG B N 1
ATOM 3357 C CA . ARG B 1 198 ? -0.158 -9.258 -13.453 1 56.06 198 ARG B CA 1
ATOM 3358 C C . ARG B 1 198 ? -1.192 -9.305 -12.328 1 56.06 198 ARG B C 1
ATOM 3360 O O . ARG B 1 198 ? -1.37 -10.344 -11.688 1 56.06 198 ARG B O 1
ATOM 3367 N N . GLY B 1 199 ? -1.487 -8.172 -11.883 1 53.88 199 GLY B N 1
ATOM 3368 C CA . GLY B 1 199 ? -2.678 -8.086 -11.055 1 53.88 199 GLY B CA 1
ATOM 3369 C C . GLY B 1 199 ? -3.961 -8.328 -11.828 1 53.88 199 GLY B C 1
ATOM 3370 O O . GLY B 1 199 ? -4.137 -7.805 -12.93 1 53.88 199 GLY B O 1
ATOM 3371 N N . ILE B 1 200 ? -4.77 -9.328 -11.508 1 68.25 200 ILE B N 1
ATOM 3372 C CA . ILE B 1 200 ? -6.09 -9.57 -12.078 1 68.25 200 ILE B CA 1
ATOM 3373 C C . ILE B 1 200 ? -7.164 -9.031 -11.133 1 68.25 200 ILE B C 1
ATOM 3375 O O . ILE B 1 200 ? -7.109 -9.258 -9.922 1 68.25 200 ILE B O 1
ATOM 3379 N N . CYS B 1 201 ? -7.918 -8.039 -11.57 1 62.53 201 CYS B N 1
ATOM 3380 C CA . CYS B 1 201 ? -9.055 -7.551 -10.797 1 62.53 201 CYS B CA 1
ATOM 3381 C C . CYS B 1 201 ? -10.336 -8.289 -11.188 1 62.53 201 CYS B C 1
ATOM 3383 O O . CYS B 1 201 ? -10.688 -8.344 -12.367 1 62.53 201 CYS B O 1
ATOM 3385 N N . VAL B 1 202 ? -10.844 -9.094 -10.148 1 59.19 202 VAL B N 1
ATOM 3386 C CA . VAL B 1 202 ? -12.164 -9.664 -10.391 1 59.19 202 VAL B CA 1
ATOM 3387 C C . VAL B 1 202 ? -13.234 -8.812 -9.703 1 59.19 202 VAL B C 1
ATOM 3389 O O . VAL B 1 202 ? -13.008 -8.305 -8.594 1 59.19 202 VAL B O 1
ATOM 3392 N N . GLY B 1 203 ? -13.695 -7.656 -10.312 1 54.06 203 GLY B N 1
ATOM 3393 C CA . GLY B 1 203 ? -14.766 -6.836 -9.773 1 54.06 203 GLY B CA 1
ATOM 3394 C C . GLY B 1 203 ? -15.617 -7.562 -8.75 1 54.06 203 GLY B C 1
ATOM 3395 O O . GLY B 1 203 ? -15.305 -8.695 -8.375 1 54.06 203 GLY B O 1
ATOM 3396 N N . GLY B 1 204 ? -16.531 -6.969 -7.961 1 53.25 204 GLY B N 1
ATOM 3397 C CA . GLY B 1 204 ? -17.5 -7.559 -7.055 1 53.25 204 GLY B CA 1
ATOM 3398 C C . GLY B 1 204 ? -18.109 -8.844 -7.586 1 53.25 204 GLY B C 1
ATOM 3399 O O . GLY B 1 204 ? -19.094 -8.812 -8.328 1 53.25 204 GLY B O 1
ATOM 3400 N N . VAL B 1 205 ? -17.297 -9.93 -7.574 1 51.62 205 VAL B N 1
ATOM 3401 C CA . VAL B 1 205 ? -17.781 -11.141 -8.234 1 51.62 205 VAL B CA 1
ATOM 3402 C C . VAL B 1 205 ? -18.922 -11.758 -7.414 1 51.62 205 VAL B C 1
ATOM 3404 O O . VAL B 1 205 ? -18.719 -12.164 -6.266 1 51.62 205 VAL B O 1
ATOM 3407 N N . TYR B 1 206 ? -20.109 -11.445 -7.762 1 57.5 206 TYR B N 1
ATOM 3408 C CA . TYR B 1 206 ? -21.25 -12.258 -7.336 1 57.5 206 TYR B CA 1
ATOM 3409 C C . TYR B 1 206 ? -21.062 -13.719 -7.742 1 57.5 206 TYR B C 1
ATOM 3411 O O . TYR B 1 206 ? -20.422 -14.008 -8.758 1 57.5 206 TYR B O 1
ATOM 3419 N N . ARG B 1 207 ? -21.344 -14.641 -6.91 1 60.56 207 ARG B N 1
ATOM 3420 C CA . ARG B 1 207 ? -21.219 -16.078 -7.07 1 60.56 207 ARG B CA 1
ATOM 3421 C C . ARG B 1 207 ? -21.516 -16.5 -8.508 1 60.56 207 ARG B C 1
ATOM 3423 O O . ARG B 1 207 ? -20.797 -17.344 -9.07 1 60.56 207 ARG B O 1
ATOM 3430 N N . HIS B 1 208 ? -22.453 -15.812 -9.047 1 66.12 208 HIS B N 1
ATOM 3431 C CA . HIS B 1 208 ? -22.922 -16.281 -10.344 1 66.12 208 HIS B CA 1
ATOM 3432 C C . HIS B 1 208 ? -21.953 -15.867 -11.453 1 66.12 208 HIS B C 1
ATOM 3434 O O . HIS B 1 208 ? -21.969 -16.438 -12.547 1 66.12 208 HIS B O 1
ATOM 3440 N N . PHE B 1 209 ? -21.047 -15.094 -11.086 1 80.31 209 PHE B N 1
ATOM 3441 C CA . PHE B 1 209 ? -20.172 -14.555 -12.125 1 80.31 209 PHE B CA 1
ATOM 3442 C C . PHE B 1 209 ? -18.766 -15.133 -12.008 1 80.31 209 PHE B C 1
ATOM 3444 O O . PHE B 1 209 ? -17.922 -14.891 -12.867 1 80.31 209 PHE B O 1
ATOM 3451 N N . LEU B 1 210 ? -18.688 -16.031 -11.148 1 86.31 210 LEU B N 1
ATOM 3452 C CA . LEU B 1 210 ? -17.375 -16.562 -10.828 1 86.31 210 LEU B CA 1
ATOM 3453 C C . LEU B 1 210 ? -16.812 -17.391 -11.984 1 86.31 210 LEU B C 1
ATOM 3455 O O . LEU B 1 210 ? -15.648 -17.25 -12.359 1 86.31 210 LEU B O 1
ATOM 3459 N N . GLU B 1 211 ? -17.672 -18.188 -12.578 1 88.56 211 GLU B N 1
ATOM 3460 C CA . GLU B 1 211 ? -17.219 -19.047 -13.664 1 88.56 211 GLU B CA 1
ATOM 3461 C C . GLU B 1 211 ? -16.781 -18.234 -14.875 1 88.56 211 GLU B C 1
ATOM 3463 O O . GLU B 1 211 ? -15.719 -18.484 -15.453 1 88.56 211 GLU B O 1
ATOM 3468 N N . GLU B 1 212 ? -17.609 -17.344 -15.234 1 90.5 212 GLU B N 1
ATOM 3469 C CA . GLU B 1 212 ? -17.281 -16.5 -16.391 1 90.5 212 GLU B CA 1
ATOM 3470 C C . GLU B 1 212 ? -16.031 -15.672 -16.125 1 90.5 212 GLU B C 1
ATOM 3472 O O . GLU B 1 212 ? -15.164 -15.555 -17 1 90.5 212 GLU B O 1
ATOM 3477 N N . ALA B 1 213 ? -15.914 -15.164 -14.961 1 89.88 213 ALA B N 1
ATOM 3478 C CA . ALA B 1 213 ? -14.773 -14.312 -14.625 1 89.88 213 ALA B CA 1
ATOM 3479 C C . ALA B 1 213 ? -13.469 -15.102 -14.68 1 89.88 213 ALA B C 1
ATOM 3481 O O . ALA B 1 213 ? -12.461 -14.625 -15.219 1 89.88 213 ALA B O 1
ATOM 3482 N N . THR B 1 214 ? -13.484 -16.281 -14.125 1 94.06 214 THR B N 1
ATOM 3483 C CA . THR B 1 214 ? -12.273 -17.094 -14.117 1 94.06 214 THR B CA 1
ATOM 3484 C C . THR B 1 214 ? -11.938 -17.578 -15.523 1 94.06 214 THR B C 1
ATOM 3486 O O . THR B 1 214 ? -10.766 -17.625 -15.906 1 94.06 214 THR B O 1
ATOM 3489 N N . ARG B 1 215 ? -12.969 -17.906 -16.312 1 94.19 215 ARG B N 1
ATOM 3490 C CA . ARG B 1 215 ? -12.734 -18.281 -17.703 1 94.19 215 ARG B CA 1
ATOM 3491 C C . ARG B 1 215 ? -12.078 -17.156 -18.484 1 94.19 215 ARG B C 1
ATOM 3493 O O . ARG B 1 215 ? -11.07 -17.359 -19.172 1 94.19 215 ARG B O 1
ATOM 3500 N N . LEU B 1 216 ? -12.633 -15.961 -18.375 1 92.69 216 LEU B N 1
ATOM 3501 C CA . LEU B 1 216 ? -12.109 -14.805 -19.094 1 92.69 216 LEU B CA 1
ATOM 3502 C C . LEU B 1 216 ? -10.695 -14.477 -18.641 1 92.69 216 LEU B C 1
ATOM 3504 O O . LEU B 1 216 ? -9.836 -14.148 -19.469 1 92.69 216 LEU B O 1
ATOM 3508 N N . ALA B 1 217 ? -10.422 -14.555 -17.359 1 92.31 217 ALA B N 1
ATOM 3509 C CA . ALA B 1 217 ? -9.086 -14.266 -16.828 1 92.31 217 ALA B CA 1
ATOM 3510 C C . ALA B 1 217 ? -8.062 -15.258 -17.375 1 92.31 217 ALA B C 1
ATOM 3512 O O . ALA B 1 217 ? -6.957 -14.859 -17.766 1 92.31 217 ALA B O 1
ATOM 3513 N N . VAL B 1 218 ? -8.43 -16.531 -17.422 1 94.19 218 VAL B N 1
ATOM 3514 C CA . VAL B 1 218 ? -7.516 -17.562 -17.922 1 94.19 218 VAL B CA 1
ATOM 3515 C C . VAL B 1 218 ? -7.27 -17.344 -19.406 1 94.19 218 VAL B C 1
ATOM 3517 O O . VAL B 1 218 ? -6.121 -17.297 -19.859 1 94.19 218 VAL B O 1
ATOM 3520 N N . ASP B 1 219 ? -8.289 -17.047 -20.156 1 93.31 219 ASP B N 1
ATOM 3521 C CA . ASP B 1 219 ? -8.195 -16.922 -21.609 1 93.31 219 ASP B CA 1
ATOM 3522 C C . ASP B 1 219 ? -7.504 -15.625 -22 1 93.31 219 ASP B C 1
ATOM 3524 O O . ASP B 1 219 ? -6.645 -15.617 -22.891 1 93.31 219 ASP B O 1
ATOM 3528 N N . ASN B 1 220 ? -7.914 -14.555 -21.359 1 90.62 220 ASN B N 1
ATOM 3529 C CA . ASN B 1 220 ? -7.516 -13.234 -21.844 1 90.62 220 ASN B CA 1
ATOM 3530 C C . ASN B 1 220 ? -6.223 -12.766 -21.188 1 90.62 220 ASN B C 1
ATOM 3532 O O . ASN B 1 220 ? -5.57 -11.844 -21.672 1 90.62 220 ASN B O 1
ATOM 3536 N N . ILE B 1 221 ? -5.875 -13.359 -20.016 1 90.81 221 ILE B N 1
ATOM 3537 C CA . ILE B 1 221 ? -4.738 -12.828 -19.266 1 90.81 221 ILE B CA 1
ATOM 3538 C C . ILE B 1 221 ? -3.686 -13.922 -19.094 1 90.81 221 ILE B C 1
ATOM 3540 O O . ILE B 1 221 ? -2.6 -13.844 -19.672 1 90.81 221 ILE B O 1
ATOM 3544 N N . ILE B 1 222 ? -3.986 -14.984 -18.438 1 91.12 222 ILE B N 1
ATOM 3545 C CA . ILE B 1 222 ? -3.016 -15.992 -18.016 1 91.12 222 ILE B CA 1
ATOM 3546 C C . ILE B 1 222 ? -2.414 -16.672 -19.25 1 91.12 222 ILE B C 1
ATOM 3548 O O . ILE B 1 222 ? -1.199 -16.859 -19.312 1 91.12 222 ILE B O 1
ATOM 3552 N N . LEU B 1 223 ? -3.223 -16.969 -20.25 1 91.31 223 LEU B N 1
ATOM 3553 C CA . LEU B 1 223 ? -2.742 -17.703 -21.422 1 91.31 223 LEU B CA 1
ATOM 3554 C C . LEU B 1 223 ? -2.316 -16.75 -22.531 1 91.31 223 LEU B C 1
ATOM 3556 O O . LEU B 1 223 ? -1.609 -17.156 -23.453 1 91.31 223 LEU B O 1
ATOM 3560 N N . LYS B 1 224 ? -2.713 -15.508 -22.422 1 88.12 224 LYS B N 1
ATOM 3561 C CA . LYS B 1 224 ? -2.553 -14.633 -23.578 1 88.12 224 LYS B CA 1
ATOM 3562 C C . LYS B 1 224 ? -1.389 -13.664 -23.375 1 88.12 224 LYS B C 1
ATOM 3564 O O . LYS B 1 224 ? -0.622 -13.406 -24.297 1 88.12 224 LYS B O 1
ATOM 3569 N N . LEU B 1 225 ? -1.291 -13.094 -22.188 1 83.75 225 LEU B N 1
ATOM 3570 C CA . LEU B 1 225 ? -0.3 -12.047 -21.969 1 83.75 225 LEU B CA 1
ATOM 3571 C C . LEU B 1 225 ? 1.111 -12.625 -21.969 1 83.75 225 LEU B C 1
ATOM 3573 O O . LEU B 1 225 ? 1.329 -13.742 -21.516 1 83.75 225 LEU B O 1
ATOM 3577 N N . GLY B 1 226 ? 2.035 -11.828 -22.547 1 82 226 GLY B N 1
ATOM 3578 C CA . GLY B 1 226 ? 3.426 -12.234 -22.656 1 82 226 GLY B CA 1
ATOM 3579 C C . GLY B 1 226 ? 4.387 -11.25 -22.016 1 82 226 GLY B C 1
ATOM 3580 O O . GLY B 1 226 ? 4.016 -10.516 -21.094 1 82 226 GLY B O 1
ATOM 3581 N N . LYS B 1 227 ? 5.586 -11.273 -22.422 1 80.94 227 LYS B N 1
ATOM 3582 C CA . LYS B 1 227 ? 6.688 -10.516 -21.828 1 80.94 227 LYS B CA 1
ATOM 3583 C C . LYS B 1 227 ? 6.473 -9.008 -22 1 80.94 227 LYS B C 1
ATOM 3585 O O . LYS B 1 227 ? 6.918 -8.219 -21.172 1 80.94 227 LYS B O 1
ATOM 3590 N N . GLU B 1 228 ? 5.75 -8.641 -23.016 1 84.5 228 GLU B N 1
ATOM 3591 C CA . GLU B 1 228 ? 5.551 -7.223 -23.312 1 84.5 228 GLU B CA 1
ATOM 3592 C C . GLU B 1 228 ? 4.691 -6.551 -22.25 1 84.5 228 GLU B C 1
ATOM 3594 O O . GLU B 1 228 ? 4.77 -5.336 -22.047 1 84.5 228 GLU B O 1
ATOM 3599 N N . GLU B 1 229 ? 3.918 -7.414 -21.531 1 87.44 229 GLU B N 1
ATOM 3600 C CA . GLU B 1 229 ? 3.004 -6.863 -20.547 1 87.44 229 GLU B CA 1
ATOM 3601 C C . GLU B 1 229 ? 3.525 -7.094 -19.125 1 87.44 229 GLU B C 1
ATOM 3603 O O . GLU B 1 229 ? 2.777 -6.965 -18.156 1 87.44 229 GLU B O 1
ATOM 3608 N N . ASN B 1 230 ? 4.855 -7.344 -19 1 89.12 230 ASN B N 1
ATOM 3609 C CA . ASN B 1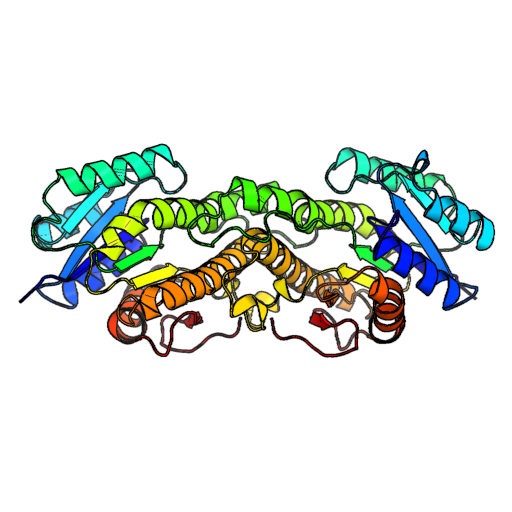 230 ? 5.445 -7.574 -17.688 1 89.12 230 ASN B CA 1
ATOM 3610 C C . ASN B 1 230 ? 5.238 -6.379 -16.766 1 89.12 230 ASN B C 1
ATOM 3612 O O . ASN B 1 230 ? 5.461 -5.234 -17.156 1 89.12 230 ASN B O 1
ATOM 3616 N N . GLY B 1 231 ? 4.812 -6.68 -15.625 1 89.5 231 GLY B N 1
ATOM 3617 C CA . GLY B 1 231 ? 4.672 -5.656 -14.602 1 89.5 231 GLY B CA 1
ATOM 3618 C C . GLY B 1 231 ? 3.465 -4.762 -14.82 1 89.5 231 GLY B C 1
ATOM 3619 O O . GLY B 1 231 ? 3.492 -3.58 -14.469 1 89.5 231 GLY B O 1
ATOM 3620 N N . SER B 1 232 ? 2.443 -5.277 -15.477 1 90.31 232 SER B N 1
ATOM 3621 C CA . SER B 1 232 ? 1.26 -4.484 -15.781 1 90.31 232 SER B CA 1
ATOM 3622 C C . SER B 1 232 ? 0.038 -4.992 -15.031 1 90.31 232 SER B C 1
ATOM 3624 O O . SER B 1 232 ? 0.108 -6.016 -14.344 1 90.31 232 SER B O 1
ATOM 3626 N N . PHE B 1 233 ? -1.002 -4.227 -14.984 1 90.75 233 PHE B N 1
ATOM 3627 C CA . PHE B 1 233 ? -2.219 -4.434 -14.211 1 90.75 233 PHE B CA 1
ATOM 3628 C C . PHE B 1 233 ? -3.432 -4.547 -15.125 1 90.75 233 PHE B C 1
ATOM 3630 O O . PHE B 1 233 ? -3.711 -3.641 -15.914 1 90.75 233 PHE B O 1
ATOM 3637 N N . TRP B 1 234 ? -4.195 -5.742 -14.984 1 90.25 234 TRP B N 1
ATOM 3638 C CA . TRP B 1 234 ? -5.234 -6.02 -15.969 1 90.25 234 TRP B CA 1
ATOM 3639 C C . TRP B 1 234 ? -6.52 -6.484 -15.289 1 90.25 234 TRP B C 1
ATOM 3641 O O . TRP B 1 234 ? -6.473 -7.215 -14.297 1 90.25 234 TRP B O 1
ATOM 3651 N N . ARG B 1 235 ? -7.605 -6.156 -15.867 1 90.06 235 ARG B N 1
ATOM 3652 C CA . ARG B 1 235 ? -8.898 -6.711 -15.484 1 90.06 235 ARG B CA 1
ATOM 3653 C C . ARG B 1 235 ? -9.148 -8.047 -16.172 1 90.06 235 ARG B C 1
ATOM 3655 O O . ARG B 1 235 ? -8.609 -8.305 -17.25 1 90.06 235 ARG B O 1
ATOM 3662 N N . TYR B 1 236 ? -9.945 -8.828 -15.578 1 88.62 236 TYR B N 1
ATOM 3663 C CA . TYR B 1 236 ? -10.188 -10.188 -16.031 1 88.62 236 TYR B CA 1
ATOM 3664 C C . TYR B 1 236 ? -10.633 -10.203 -17.5 1 88.62 236 TYR B C 1
ATOM 3666 O O . TYR B 1 236 ? -10.398 -11.188 -18.203 1 88.62 236 TYR B O 1
ATOM 3674 N N . ASP B 1 237 ? -11.273 -9.156 -17.969 1 87.88 237 ASP B N 1
ATOM 3675 C CA . ASP B 1 237 ? -11.852 -9.156 -19.312 1 87.88 237 ASP B CA 1
ATOM 3676 C C . ASP B 1 237 ? -10.836 -8.664 -20.344 1 87.88 237 ASP B C 1
ATOM 3678 O O . ASP B 1 237 ? -11.164 -8.5 -21.516 1 87.88 237 ASP B O 1
ATOM 3682 N N . GLY B 1 238 ? -9.664 -8.359 -19.906 1 89.12 238 GLY B N 1
ATOM 3683 C CA . GLY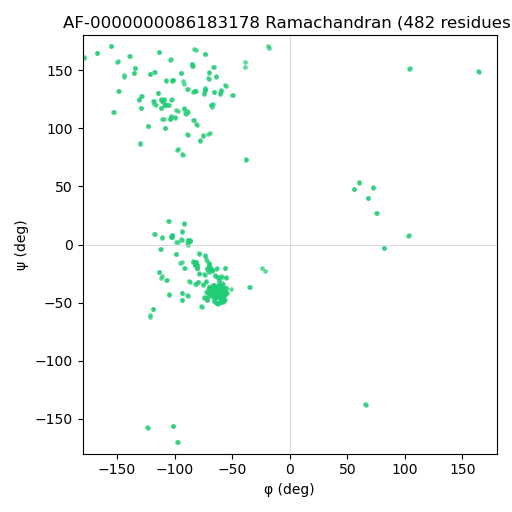 B 1 238 ? -8.594 -8.016 -20.828 1 89.12 238 GLY B CA 1
ATOM 3684 C C . GLY B 1 238 ? -8.328 -6.527 -20.906 1 89.12 238 GLY B C 1
ATOM 3685 O O . GLY B 1 238 ? -7.527 -6.082 -21.734 1 89.12 238 GLY B O 1
ATOM 3686 N N . GLU B 1 239 ? -8.914 -5.75 -20.109 1 89.5 239 GLU B N 1
ATOM 3687 C CA . GLU B 1 239 ? -8.68 -4.312 -20.094 1 89.5 239 GLU B CA 1
ATOM 3688 C C . GLU B 1 239 ? -7.512 -3.953 -19.172 1 89.5 239 GLU B C 1
ATOM 3690 O O . GLU B 1 239 ? -7.449 -4.414 -18.031 1 89.5 239 GLU B O 1
ATOM 3695 N N . ARG B 1 240 ? -6.648 -3.109 -19.688 1 90.5 240 ARG B N 1
ATOM 3696 C CA . ARG B 1 240 ? -5.566 -2.619 -18.844 1 90.5 240 ARG B CA 1
ATOM 3697 C C . ARG B 1 240 ? -6.086 -1.603 -17.828 1 90.5 240 ARG B C 1
ATOM 3699 O O . ARG B 1 240 ? -6.844 -0.698 -18.188 1 90.5 240 ARG B O 1
ATOM 3706 N N . MET B 1 241 ? -5.707 -1.739 -16.609 1 90.62 241 MET B N 1
ATOM 3707 C CA . MET B 1 241 ? -6.211 -0.896 -15.531 1 90.62 241 MET B CA 1
ATOM 3708 C C . MET B 1 241 ? -5.195 0.18 -15.156 1 90.62 241 MET B C 1
ATOM 3710 O O . MET B 1 241 ? -3.988 -0.062 -15.188 1 90.62 241 MET B O 1
ATOM 3714 N N . PRO B 1 242 ? -5.672 1.363 -14.859 1 91.62 242 PRO B N 1
ATOM 3715 C CA . PRO B 1 242 ? -4.754 2.334 -14.266 1 91.62 242 PRO B CA 1
ATOM 3716 C C . PRO B 1 242 ? -4.285 1.922 -12.867 1 91.62 242 PRO B C 1
ATOM 3718 O O . PRO B 1 242 ? -4.961 1.141 -12.195 1 91.62 242 PRO B O 1
ATOM 3721 N N . TRP B 1 243 ? -3.143 2.389 -12.57 1 91.19 243 TRP B N 1
ATOM 3722 C CA . TRP B 1 243 ? -2.693 2.115 -11.203 1 91.19 243 TRP B CA 1
ATOM 3723 C C . TRP B 1 243 ? -3.551 2.863 -10.188 1 91.19 243 TRP B C 1
ATOM 3725 O O . TRP B 1 243 ? -3.895 4.027 -10.398 1 91.19 243 TRP B O 1
#

Solvent-accessible surface area (backbone atoms only — not comparable to full-atom values): 23260 Å² total; per-residue (Å²): 133,81,48,50,26,35,36,34,30,43,19,50,47,70,64,27,30,33,40,53,54,44,49,50,69,70,36,92,51,34,27,36,38,34,18,17,72,52,60,91,75,19,59,66,42,53,52,48,28,68,72,68,28,74,90,30,35,42,82,38,57,32,38,51,71,35,63,67,40,38,55,50,32,52,53,48,47,67,71,65,51,75,46,72,74,35,42,41,14,31,40,35,42,46,43,64,66,84,50,60,61,76,37,43,41,71,68,50,45,63,64,53,29,46,69,16,27,45,36,39,31,41,10,43,46,45,44,50,46,67,45,41,69,50,23,70,67,19,88,45,33,26,34,33,39,56,40,33,50,47,26,9,54,71,32,74,47,27,68,33,31,55,21,40,32,34,22,28,19,26,32,27,32,51,39,49,34,25,18,34,26,35,44,49,46,65,54,13,84,72,44,80,68,36,44,28,20,32,32,35,21,67,60,90,68,49,79,85,42,41,61,59,46,26,44,35,24,44,58,47,39,71,72,55,58,47,50,90,51,42,40,38,42,32,33,26,86,55,47,78,48,62,62,134,81,49,48,27,34,36,34,30,43,17,49,47,70,64,28,31,34,40,53,52,45,48,50,70,69,35,91,50,34,28,37,38,35,19,18,72,51,60,91,76,20,60,66,43,52,53,48,29,67,72,67,28,74,88,31,33,42,82,39,58,34,37,51,72,36,64,66,40,40,54,50,32,52,51,47,47,67,70,65,51,75,45,71,74,35,44,41,13,30,39,34,42,46,43,64,64,82,50,61,59,77,37,43,40,70,70,52,45,63,66,53,29,45,69,16,26,44,35,40,31,40,9,44,46,46,45,49,45,67,44,42,69,48,23,68,66,20,88,46,33,26,34,33,40,58,40,32,50,48,27,10,54,71,31,76,46,28,68,32,30,58,21,41,32,33,23,28,19,26,32,29,32,50,38,49,34,25,18,34,23,36,44,49,46,65,53,13,84,73,42,81,67,37,45,27,22,32,32,35,19,65,60,94,68,50,79,87,42,41,60,60,45,28,44,36,25,44,58,47,39,72,71,54,59,48,48,89,51,42,40,39,41,32,33,26,86,54,47,78,48,62,62

Foldseek 3Di:
DAAAEEEFEPLLDFLNVLLQLLQLVVDLRYAYEYEDQDPVPSVSLVVVCVVSDCLRYHYFNADLLDLVRLLVRLVCVVVVCSCVRHFHAEYELDWFDQPQFADFPVRDDPVLLCVGQSRLPSSCVSNCVNCQVRNLRHQRSEYERAAALLCACPGDVVVDRTRVSNSVNRVNNLVVQLVVLVVVVVVCVVVDQAHAHEHEHDYPDDPVCRNVLSNLQVVQPVPPDGRVQHSFYAYSNNHGGHD/DAAAEEEFEPLLDFLNVLLQLLQLVVDLRYAYEYEDQDPVPSVSLVVVCVVSDCLRYHYFNADLLDLVRLLVRLVCVVVVCSCVRHFHAEYELDWFDQPQFADFPVRDDPVLLCVGQSRLPSSCVSNCVNCQVRNLRHQRSEYERAAALLCACPGDVVVDRTRVSNSVNRVNNLVVQLVVLVVVVVVCVVVDQFHAYEHEHDYPDDPVCRNVLSNQQVVQPVPPDGNVQHSFYAYSNNHGGHD

Secondary structure (DSSP, 8-state):
---EEEEESS-SSHHHHHHHHHHHHH-TTEEEEEEES-GGG-HHHHHHHHHH-TTTEEEEE--TT-HHHHHHHHHHHHHHSTTTT--EEEEEE-------TT--GGG--HHHHHHHHIIIIIIHHHHHHHHHHHHHTSSS-EEEE---GGG-TTSGGGGSSS-HHHHHHHHHHHHHHHHHHHHHHHHHTSS-S----EEEE--S--GGGHHHHHHHHIIIIITT--GGGTTEEEETTSPBPP-/---EEEEESS-SSHHHHHHHHHHHHH-TTEEEEEEES-GGG-HHHHHHHHHH-TTTEEEEE--TT-HHHHHHHHHHHHHHSGGGG--EEEEEE-------TT--GGG--HHHHHHHHIIIIIIHHHHHHHHHHHHHTSSS-EEEEEE-GGG-TTSGGGGSSS-HHHHHHHHHHHHHHHHHHHHHHHHHTSS-S---EEEEE--S--GGGHHHHHHHHIIIIITT--GGGTTEEEETTSPBPP-

Organism: Rhodotorula mucilaginosa (NCBI:txid5537)

Radius of gyration: 24.32 Å; Cα contacts (8 Å, |Δi|>4): 1100; chains: 2; bounding box: 45×76×52 Å

InterPro domains:
  IPR002347 Short-chain dehydrogenase/reductase SDR [PF00106] (7-206)
  IPR002347 Short-chain dehydrogenase/reductase SDR [PR00080] (86-97)
  IPR002347 Short-chain dehydrogenase/reductase SDR [PR00080] (166-185)
  IPR002347 Short-chain dehydrogenase/reductase SDR [PR00081] (5-22)
  IPR002347 Short-chain dehydrogenase/reductase SDR [PR00081] (86-97)
  IPR002347 Short-chain dehydrogenase/reductase SDR [PR00081] (135-151)
  IPR002347 Short-chain dehydrogenase/reductase SDR [PR00081] (166-185)
  IPR020904 Short-chain dehydrogenase/reductase, conserved site [PS00061] (153-181)
  IPR036291 NAD(P)-binding domain superfamily [SSF51735] (5-243)
  IPR051468 Fungal Secondary Metabolite SDRs [PTHR43544] (4-243)

Sequence (486 aa):
MSSFTYLVTGASRGLGLGYTRQLLHSGDRVRVVAGARNPSSADDLQALRKEAGDDRLYILKLDVENPESVAAAVKELEASGFLKNGPLDCLINNAGVARGHFDSPSQTTPKQVMDNLTTNLFGVMNVTSAFLPLLKKGKGKQIFGISSTCGSIGGPFGENPLGTAYCISKVALNMYNRKLSRELEQEKQALDRRVLIRGICVGGVYRHFLEEATRLAVDNIILKLGKEENGSFWRYDGERMPWMSSFTYLVTGASRGLGLGYTRQLLHSGDRVRVVAGARNPSSADDLQALRKEAGDDRLYILKLDVENPESVAAAVKELEASGFLKNGPLDCLINNAGVARGHFDSPSQTTPKQVMDNLTTNLFGVMNVTSAFLPLLKKGKGKQIFGISSTCGSIGGPFGENPLGTAYCISKVALNMYNRKLSRELEQEKQALDRRVLIRGICVGGVYRHFLEEATRLAVDNIILKLGKEENGSFWRYDGERMPW

Nearest PDB structures (foldseek):
  8r0c-assembly1_C  TM=7.240E-01  e=2.940E-15  synthetic construct
  8r0c-assembly1_A  TM=7.648E-01  e=6.163E-14  synthetic construct
  8r0c-assembly1_B  TM=7.769E-01  e=3.954E-14  synthetic construct
  8r0c-assembly1_D  TM=7.596E-01  e=2.537E-14  synthetic construct
  4wec-assembly1_A  TM=7.438E-01  e=3.874E-13  Mycolicibacterium smegmatis MC2 155

pLDDT: mean 89.59, std 12.65, range [40.97, 98.81]